Protein AF-0000000084521291 (afdb_homodimer)

Radius of gyration: 25.04 Å; Cα contacts (8 Å, |Δi|>4): 835; chains: 2; bounding box: 61×63×62 Å

pLDDT: mean 92.72, std 9.63, range [41.72, 98.75]

Organism: Aneurinibacillus migulanus (NCBI:txid47500)

Structure (mmCIF, N/CA/C/O backbone):
data_AF-0000000084521291-model_v1
#
loop_
_entity.id
_entity.type
_entity.pdbx_description
1 polymer 'Glycine betaine/proline transport system permease protein'
#
loop_
_atom_site.group_PDB
_atom_site.id
_atom_site.type_symbol
_atom_site.label_atom_id
_atom_site.label_alt_id
_atom_site.label_comp_id
_atom_site.label_asym_id
_atom_site.label_entity_id
_atom_site.label_seq_id
_atom_site.pdbx_PDB_ins_code
_atom_site.Cartn_x
_atom_site.Cartn_y
_atom_site.Cartn_z
_atom_site.occupancy
_atom_site.B_iso_or_equiv
_atom_site.auth_seq_id
_atom_site.auth_comp_id
_atom_site.auth_asym_id
_atom_site.auth_atom_id
_atom_site.pdbx_PDB_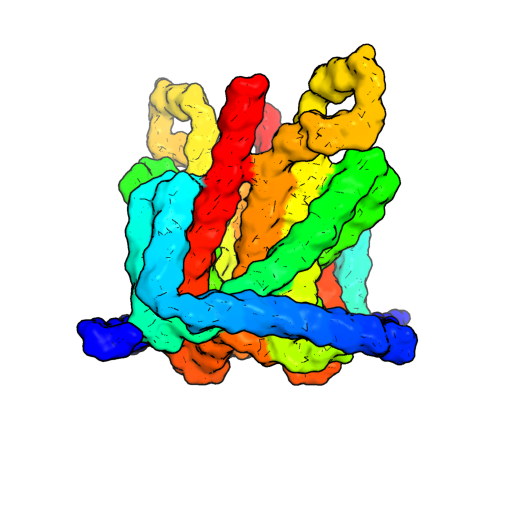model_num
ATOM 1 N N . MET A 1 1 ? -20.25 1.708 -27.031 1 46 1 MET A N 1
ATOM 2 C CA . MET A 1 1 ? -19.547 2.732 -27.812 1 46 1 MET A CA 1
ATOM 3 C C . MET A 1 1 ? -18.625 2.098 -28.844 1 46 1 MET A C 1
ATOM 5 O O . MET A 1 1 ? -17.812 2.791 -29.469 1 46 1 MET A O 1
ATOM 9 N N . ASN A 1 2 ? -18.641 0.777 -28.734 1 53.75 2 ASN A N 1
ATOM 10 C CA . ASN A 1 2 ? -17.766 0.014 -29.609 1 53.75 2 ASN A CA 1
ATOM 11 C C . ASN A 1 2 ? -17.828 0.518 -31.047 1 53.75 2 ASN A C 1
ATOM 13 O O . ASN A 1 2 ? -16.844 0.405 -31.797 1 53.75 2 ASN A O 1
ATOM 17 N N . ASP A 1 3 ? -19.016 1.042 -31.375 1 57.72 3 ASP A N 1
ATOM 18 C CA . ASP A 1 3 ? -19.219 1.235 -32.812 1 57.72 3 ASP A CA 1
ATOM 19 C C . ASP A 1 3 ? -18.531 2.508 -33.281 1 57.72 3 ASP A C 1
ATOM 21 O O . ASP A 1 3 ? -18.219 2.637 -34.469 1 57.72 3 ASP A O 1
ATOM 25 N N . PHE A 1 4 ? -18.344 3.631 -32.469 1 57.72 4 PHE A N 1
ATOM 26 C CA . PHE A 1 4 ? -17.953 4.906 -33.062 1 57.72 4 PHE A CA 1
ATOM 27 C C . PHE A 1 4 ? -16.438 5.027 -33.125 1 57.72 4 PHE A C 1
ATOM 29 O O . PHE A 1 4 ? -15.883 5.633 -34.031 1 57.72 4 PHE A O 1
ATOM 36 N N . LEU A 1 5 ? -15.695 4.492 -32.125 1 73.5 5 LEU A N 1
ATOM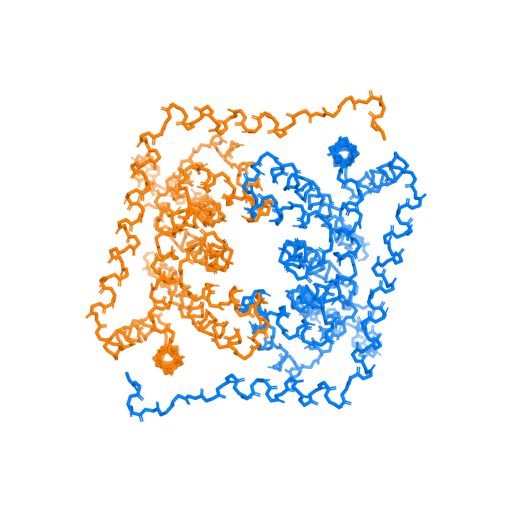 37 C CA . LEU A 1 5 ? -14.242 4.582 -32.125 1 73.5 5 LEU A CA 1
ATOM 38 C C . LEU A 1 5 ? -13.609 3.195 -32 1 73.5 5 LEU A C 1
ATOM 40 O O . LEU A 1 5 ? -13.977 2.414 -31.125 1 73.5 5 LEU A O 1
ATOM 44 N N . PRO A 1 6 ? -12.969 2.826 -33.156 1 84.19 6 PRO A N 1
ATOM 45 C CA . PRO A 1 6 ? -12.273 1.539 -33.031 1 84.19 6 PRO A CA 1
ATOM 46 C C . PRO A 1 6 ? -11.461 1.419 -31.75 1 84.19 6 PRO A C 1
ATOM 48 O O . PRO A 1 6 ? -10.992 2.428 -31.219 1 84.19 6 PRO A O 1
ATOM 51 N N . LYS A 1 7 ? -11.469 0.267 -31.234 1 88.5 7 LYS A N 1
ATOM 52 C CA . LYS A 1 7 ? -10.695 0.031 -30.016 1 88.5 7 LYS A CA 1
ATOM 53 C C . LYS A 1 7 ? -9.234 0.444 -30.203 1 88.5 7 LYS A C 1
ATOM 55 O O . LYS A 1 7 ? -8.602 0.069 -31.188 1 88.5 7 LYS A O 1
ATOM 60 N N . LEU A 1 8 ? -8.766 1.306 -29.328 1 88.81 8 LEU A N 1
ATOM 61 C CA . LEU A 1 8 ? -7.359 1.696 -29.359 1 88.81 8 LEU A CA 1
ATOM 62 C C . LEU A 1 8 ? -6.457 0.498 -29.094 1 88.81 8 LEU A C 1
ATOM 64 O O . LEU A 1 8 ? -6.668 -0.24 -28.125 1 88.81 8 LEU A O 1
ATOM 68 N N . PRO A 1 9 ? -5.57 0.247 -29.969 1 91.44 9 PRO A N 1
ATOM 69 C CA . PRO A 1 9 ? -4.707 -0.923 -29.812 1 91.44 9 PRO A CA 1
ATOM 70 C C . PRO A 1 9 ? -3.58 -0.686 -28.797 1 91.44 9 PRO A C 1
ATOM 72 O O . PRO A 1 9 ? -2.41 -0.914 -29.109 1 91.44 9 PRO A O 1
ATOM 75 N N . LEU A 1 10 ? -3.928 -0.332 -27.625 1 91.81 10 LEU A N 1
ATOM 76 C CA . LEU A 1 10 ? -2.969 -0.021 -26.562 1 91.81 10 LEU A CA 1
ATOM 77 C C . LEU A 1 10 ? -2.168 -1.26 -26.172 1 91.81 10 LEU A C 1
ATOM 79 O O . LEU A 1 10 ? -0.956 -1.179 -25.969 1 91.81 10 LEU A O 1
ATOM 83 N N . ALA A 1 11 ? -2.844 -2.318 -26.062 1 91.88 11 ALA A N 1
ATOM 84 C CA . ALA A 1 11 ? -2.172 -3.564 -25.703 1 91.88 11 ALA A CA 1
ATOM 85 C C . ALA A 1 11 ? -1.095 -3.918 -26.719 1 91.88 11 ALA A C 1
ATOM 87 O O . ALA A 1 11 ? 0.012 -4.316 -26.359 1 91.88 11 ALA A O 1
ATOM 88 N N . ASP A 1 12 ? -1.451 -3.697 -27.984 1 92.5 12 ASP A N 1
ATOM 89 C CA . ASP A 1 12 ? -0.506 -4.012 -29.047 1 92.5 12 ASP A CA 1
ATOM 90 C C . ASP A 1 12 ? 0.707 -3.088 -29 1 92.5 12 ASP A C 1
ATOM 92 O O . ASP A 1 12 ? 1.834 -3.52 -29.25 1 92.5 12 ASP A O 1
ATOM 96 N N . TRP A 1 13 ? 0.447 -1.884 -28.719 1 92.56 13 TRP A N 1
ATOM 97 C CA . TRP A 1 13 ? 1.543 -0.927 -28.609 1 92.56 13 TRP A CA 1
ATOM 98 C C . TRP A 1 13 ? 2.494 -1.318 -27.484 1 92.56 13 TRP A C 1
ATOM 100 O O . TRP A 1 13 ? 3.715 -1.305 -27.656 1 92.56 13 TRP A O 1
ATOM 110 N N . VAL A 1 14 ? 1.958 -1.719 -26.359 1 92 14 VAL A N 1
ATOM 111 C CA . VAL A 1 14 ? 2.762 -2.084 -25.203 1 92 14 VAL A CA 1
ATOM 112 C C . VAL A 1 14 ? 3.549 -3.359 -25.5 1 92 14 VAL A C 1
ATOM 114 O O . VAL A 1 14 ? 4.75 -3.43 -25.234 1 92 14 VAL A O 1
ATOM 117 N N . ASP A 1 15 ? 2.873 -4.293 -26.047 1 92.62 15 ASP A N 1
ATOM 118 C CA . ASP A 1 15 ? 3.551 -5.539 -26.391 1 92.62 15 ASP A CA 1
ATOM 119 C C . ASP A 1 15 ? 4.676 -5.281 -27.391 1 92.62 15 ASP A C 1
ATOM 121 O O . ASP A 1 15 ? 5.73 -5.914 -27.328 1 92.62 15 ASP A O 1
ATOM 125 N N . GLY A 1 16 ? 4.375 -4.359 -28.328 1 91.69 16 GLY A N 1
ATOM 126 C CA . GLY A 1 16 ? 5.398 -3.99 -29.281 1 91.69 16 GLY A CA 1
ATOM 127 C C . GLY A 1 16 ? 6.629 -3.379 -28.656 1 91.69 16 GLY A C 1
ATOM 128 O O . GLY A 1 16 ? 7.758 -3.717 -29.016 1 91.69 16 GLY A O 1
ATOM 129 N N . ILE A 1 17 ? 6.402 -2.553 -27.688 1 92.25 17 ILE A N 1
ATOM 130 C CA . ILE A 1 17 ? 7.504 -1.898 -26.984 1 92.25 17 ILE A CA 1
ATOM 131 C C . ILE A 1 17 ? 8.305 -2.936 -26.188 1 92.25 17 ILE A C 1
ATOM 133 O O . ILE A 1 17 ? 9.539 -2.949 -26.25 1 92.25 17 ILE A O 1
ATOM 137 N N . VAL A 1 18 ? 7.672 -3.812 -25.516 1 90.12 18 VAL A N 1
ATOM 138 C CA . VAL A 1 18 ? 8.328 -4.824 -24.703 1 90.12 18 VAL A CA 1
ATOM 139 C C . VAL A 1 18 ? 9.148 -5.758 -25.578 1 90.12 18 VAL A C 1
ATOM 141 O O . VAL A 1 18 ? 10.289 -6.09 -25.25 1 90.12 18 VAL A O 1
ATOM 144 N N . ASN A 1 19 ? 8.539 -6.113 -26.703 1 90.94 19 ASN A N 1
ATOM 145 C CA . ASN A 1 19 ? 9.25 -6.973 -27.641 1 90.94 19 ASN A CA 1
ATOM 146 C C . ASN A 1 19 ? 10.477 -6.273 -28.219 1 90.94 19 ASN A C 1
ATOM 148 O O . ASN A 1 19 ? 11.539 -6.883 -28.375 1 90.94 19 ASN A O 1
ATOM 152 N N . TRP A 1 20 ? 10.289 -5.082 -28.562 1 93.44 20 TRP A N 1
ATOM 153 C CA . TRP A 1 20 ? 11.398 -4.309 -29.109 1 93.44 20 TRP A CA 1
ATOM 154 C C . TRP A 1 20 ? 12.547 -4.219 -28.094 1 93.44 20 TRP A C 1
ATOM 156 O O . TRP A 1 20 ? 13.711 -4.387 -28.469 1 93.44 20 TRP A O 1
ATOM 166 N N . LEU A 1 21 ? 12.227 -3.977 -26.875 1 92.75 21 LEU A N 1
ATOM 167 C CA . LEU A 1 21 ? 13.234 -3.877 -25.812 1 92.75 21 LEU A CA 1
ATOM 168 C C . LEU A 1 21 ? 13.945 -5.211 -25.625 1 92.75 21 LEU A C 1
ATOM 170 O O . LEU A 1 21 ? 15.172 -5.25 -25.469 1 92.75 21 LEU A O 1
ATOM 174 N N . THR A 1 22 ? 13.219 -6.266 -25.641 1 89.56 22 THR A N 1
ATOM 175 C CA . THR A 1 22 ? 13.789 -7.59 -25.438 1 89.56 22 THR A CA 1
ATOM 176 C C . THR A 1 22 ? 14.703 -7.973 -26.609 1 89.56 22 THR A C 1
ATOM 178 O O . THR A 1 22 ? 15.75 -8.594 -26.406 1 89.56 22 THR A O 1
ATOM 181 N N . ASP A 1 23 ? 14.312 -7.559 -27.781 1 91.25 23 ASP A N 1
ATOM 182 C CA . ASP A 1 23 ? 15.078 -7.887 -28.969 1 91.25 23 ASP A CA 1
ATOM 183 C C . ASP A 1 23 ? 16.391 -7.113 -29 1 91.25 23 ASP A C 1
ATOM 185 O O . ASP A 1 23 ? 17.422 -7.641 -29.438 1 91.25 23 ASP A O 1
ATOM 189 N N . HIS A 1 24 ? 16.406 -5.906 -28.469 1 93.94 24 HIS A N 1
ATOM 190 C CA . HIS A 1 24 ? 17.578 -5.051 -28.625 1 93.94 24 HIS A CA 1
ATOM 191 C C . HIS A 1 24 ? 18.438 -5.047 -27.375 1 93.94 24 HIS A C 1
ATOM 193 O O . HIS A 1 24 ? 19.641 -4.848 -27.438 1 93.94 24 HIS A O 1
ATOM 199 N N . PHE A 1 25 ? 17.797 -5.324 -26.25 1 93.5 25 PHE A N 1
ATOM 200 C CA . PHE A 1 25 ? 18.547 -5.18 -25 1 93.5 25 PHE A CA 1
ATOM 201 C C . PHE A 1 25 ? 18.516 -6.477 -24.203 1 93.5 25 PHE A C 1
ATOM 203 O O . PHE A 1 25 ? 18.656 -6.461 -22.984 1 93.5 25 PHE A O 1
ATOM 210 N N . GLY A 1 26 ? 18.312 -7.531 -24.812 1 91.88 26 GLY A N 1
ATOM 211 C CA . GLY A 1 26 ? 18.234 -8.82 -24.156 1 91.88 26 GLY A CA 1
ATOM 212 C C . GLY A 1 26 ? 19.438 -9.141 -23.297 1 91.88 26 GLY A C 1
ATOM 213 O O . GLY A 1 26 ? 19.297 -9.578 -22.156 1 91.88 26 GLY A O 1
ATOM 214 N N . GLU A 1 27 ? 20.578 -8.805 -23.812 1 92.56 27 GLU A N 1
ATOM 215 C CA . GLU A 1 27 ? 21.812 -9.086 -23.094 1 92.56 27 GLU A CA 1
ATOM 216 C C . GLU A 1 27 ? 21.922 -8.227 -21.844 1 92.56 27 GLU A C 1
ATOM 218 O O . GLU A 1 27 ? 22.438 -8.68 -20.812 1 92.56 27 GLU A O 1
ATOM 223 N N . VAL A 1 28 ? 21.5 -7.066 -21.969 1 94.06 28 VAL A N 1
ATOM 224 C CA . VAL A 1 28 ? 21.516 -6.16 -20.828 1 94.06 28 VAL A CA 1
ATOM 225 C C . VAL A 1 28 ? 20.578 -6.688 -19.75 1 94.06 28 VAL A C 1
ATOM 227 O O . VAL A 1 28 ? 20.953 -6.719 -18.562 1 94.06 28 VAL A O 1
ATOM 230 N N . PHE A 1 29 ? 19.422 -7.176 -20.141 1 94.38 29 PHE A N 1
ATOM 231 C CA . PHE A 1 29 ? 18.469 -7.707 -19.188 1 94.38 29 PHE A CA 1
ATOM 232 C C . PHE A 1 29 ? 19 -8.969 -18.516 1 94.38 29 PHE A C 1
ATOM 234 O O . PHE A 1 29 ? 18.781 -9.188 -17.312 1 94.38 29 PHE A O 1
ATOM 241 N N . ASP A 1 30 ? 19.703 -9.727 -19.266 1 94.25 30 ASP A N 1
ATOM 242 C CA . ASP A 1 30 ? 20.312 -10.922 -18.703 1 94.25 30 ASP A CA 1
ATOM 243 C C . ASP A 1 30 ? 21.375 -10.555 -17.672 1 94.25 30 ASP A C 1
ATOM 245 O O . ASP A 1 30 ? 21.484 -11.203 -16.625 1 94.25 30 ASP A O 1
ATOM 249 N N . GLY A 1 31 ? 22.094 -9.57 -18.047 1 95.06 31 GLY A N 1
ATOM 250 C CA . GLY A 1 31 ? 23.094 -9.094 -17.094 1 95.06 31 GLY A CA 1
ATOM 251 C C . GLY A 1 31 ? 22.5 -8.57 -15.805 1 95.06 31 GLY A C 1
ATOM 252 O O . GLY A 1 31 ? 22.984 -8.875 -14.719 1 95.06 31 GLY A O 1
ATOM 253 N N . ILE A 1 32 ? 21.484 -7.836 -15.914 1 95.19 32 ILE A N 1
ATOM 254 C CA . ILE A 1 32 ? 20.766 -7.309 -14.75 1 95.19 32 ILE A CA 1
ATOM 255 C C . ILE A 1 32 ? 20.203 -8.461 -13.922 1 95.19 32 ILE A C 1
ATOM 257 O O . ILE A 1 32 ? 20.328 -8.477 -12.695 1 95.19 32 ILE A O 1
ATOM 261 N N . SER A 1 33 ? 19.641 -9.383 -14.633 1 96 33 SER A N 1
ATOM 262 C CA . SER A 1 33 ? 19.047 -10.547 -13.961 1 96 33 SER A CA 1
ATOM 263 C C . SER A 1 33 ? 20.109 -11.297 -13.148 1 96 33 SER A C 1
ATOM 265 O O . SER A 1 33 ? 19.875 -11.617 -11.984 1 96 33 SER A O 1
ATOM 267 N N . ASN A 1 34 ? 21.203 -11.5 -13.758 1 96.38 34 ASN A N 1
ATOM 268 C CA . ASN A 1 34 ? 22.281 -12.227 -13.086 1 96.38 34 ASN A CA 1
ATOM 269 C C . ASN A 1 34 ? 22.828 -11.438 -11.898 1 96.38 34 ASN A C 1
ATOM 271 O O . ASN A 1 34 ? 23.125 -12.008 -10.852 1 96.38 34 ASN A O 1
ATOM 275 N N . GLY A 1 35 ? 22.953 -10.18 -12.109 1 97.19 35 GLY A N 1
ATOM 276 C CA . GLY A 1 35 ? 23.438 -9.336 -11.039 1 97.19 35 GLY A CA 1
ATOM 277 C C . GLY A 1 35 ? 22.5 -9.266 -9.852 1 97.19 35 GLY A C 1
ATOM 278 O O . GLY A 1 35 ? 22.922 -9.43 -8.703 1 97.19 35 GLY A O 1
ATOM 279 N N . VAL A 1 36 ? 21.297 -9.062 -10.109 1 97.62 36 VAL A N 1
ATOM 280 C CA . VAL A 1 36 ? 20.281 -8.961 -9.062 1 97.62 36 VAL A CA 1
ATOM 281 C C . VAL A 1 36 ? 20.172 -10.289 -8.32 1 97.62 36 VAL A C 1
ATOM 283 O O . VAL A 1 36 ? 20.125 -10.32 -7.09 1 97.62 36 VAL A O 1
ATOM 286 N N . ALA A 1 37 ? 20.109 -11.352 -9.086 1 97.12 37 ALA A N 1
ATOM 287 C CA . ALA A 1 37 ? 20.016 -12.68 -8.477 1 97.12 37 ALA A CA 1
ATOM 288 C C . ALA A 1 37 ? 21.219 -12.961 -7.582 1 97.12 37 ALA A C 1
ATOM 290 O O . ALA A 1 37 ? 21.078 -13.508 -6.488 1 97.12 37 ALA A O 1
ATOM 291 N N . ALA A 1 38 ? 22.344 -12.594 -8.086 1 96.5 38 ALA A N 1
ATOM 292 C CA . ALA A 1 38 ? 23.578 -12.812 -7.32 1 96.5 38 ALA A CA 1
ATOM 293 C C . ALA A 1 38 ? 23.562 -12.016 -6.02 1 96.5 38 ALA A C 1
ATOM 295 O O . ALA A 1 38 ? 24.016 -12.5 -4.98 1 96.5 38 ALA A O 1
ATOM 296 N N . PHE A 1 39 ? 23.062 -10.867 -6.133 1 97.06 39 PHE A N 1
ATOM 297 C CA . PHE A 1 39 ? 23.016 -10.016 -4.949 1 97.06 39 PHE A CA 1
ATOM 298 C C . PHE A 1 39 ? 22.031 -10.562 -3.924 1 97.06 39 PHE A C 1
ATOM 300 O O . PHE A 1 39 ? 22.328 -10.602 -2.73 1 97.06 39 PHE A O 1
ATOM 307 N N . VAL A 1 40 ? 20.891 -10.953 -4.344 1 97.44 40 VAL A N 1
ATOM 308 C CA . VAL A 1 40 ? 19.875 -11.508 -3.451 1 97.44 40 VAL A CA 1
ATOM 309 C C . VAL A 1 40 ? 20.422 -12.766 -2.779 1 97.44 40 VAL A C 1
ATOM 311 O O . VAL A 1 40 ? 20.312 -12.93 -1.562 1 97.44 40 VAL A O 1
ATOM 314 N N . GLN A 1 41 ? 21 -13.609 -3.59 1 96.19 41 GLN A N 1
ATOM 315 C CA . GLN A 1 41 ? 21.547 -14.852 -3.066 1 96.19 41 GLN A CA 1
ATOM 316 C C . GLN A 1 41 ? 22.719 -14.586 -2.127 1 96.19 41 GLN A C 1
ATOM 318 O O . GLN A 1 41 ? 22.891 -15.289 -1.128 1 96.19 41 GLN A O 1
ATOM 323 N N . GLY A 1 42 ? 23.484 -13.625 -2.51 1 96.69 42 GLY A N 1
ATOM 324 C CA . GLY A 1 42 ? 24.609 -13.266 -1.658 1 96.69 42 GLY A CA 1
ATOM 325 C C . GLY A 1 42 ? 24.188 -12.82 -0.271 1 96.69 42 GLY A C 1
ATOM 326 O O . GLY A 1 42 ? 24.766 -13.258 0.729 1 96.69 42 GLY A O 1
ATOM 327 N N . ILE A 1 43 ? 23.188 -12.031 -0.188 1 96.38 43 ILE A N 1
ATOM 328 C CA . ILE A 1 43 ? 22.672 -11.555 1.094 1 96.38 43 ILE A CA 1
ATOM 329 C C . ILE A 1 43 ? 22.094 -12.734 1.883 1 96.38 43 ILE A C 1
ATOM 331 O O . ILE A 1 43 ? 22.406 -12.906 3.064 1 96.38 43 ILE A O 1
ATOM 335 N N . GLY A 1 44 ? 21.312 -13.508 1.202 1 95.12 44 GLY A N 1
ATOM 336 C CA . GLY A 1 44 ? 20.719 -14.672 1.846 1 95.12 44 GLY A CA 1
ATOM 337 C C . GLY A 1 44 ? 21.75 -15.641 2.396 1 95.12 44 GLY A C 1
ATOM 338 O O . GLY A 1 44 ? 21.641 -16.078 3.543 1 95.12 44 GLY A O 1
ATOM 339 N N . ASN A 1 45 ? 22.719 -15.883 1.562 1 94.56 45 ASN A N 1
ATOM 340 C CA . ASN A 1 45 ? 23.781 -16.812 1.968 1 94.56 45 ASN A CA 1
ATOM 341 C C . ASN A 1 45 ? 24.609 -16.25 3.111 1 94.56 45 ASN A C 1
ATOM 343 O O . ASN A 1 45 ? 25 -16.969 4.023 1 94.56 45 ASN A O 1
ATOM 347 N N . SER A 1 46 ? 24.906 -15.016 3.055 1 95.94 46 SER A N 1
ATOM 348 C CA . SER A 1 46 ? 25.688 -14.375 4.109 1 95.94 46 SER A CA 1
ATOM 349 C C . SER A 1 46 ? 24.938 -14.398 5.441 1 95.94 46 SER A C 1
ATOM 351 O O . SER A 1 46 ? 25.531 -14.734 6.473 1 95.94 46 SER A O 1
ATOM 353 N N . LEU A 1 47 ? 23.688 -14.141 5.422 1 95.38 47 LEU A N 1
ATOM 354 C CA . LEU A 1 47 ? 22.891 -14.133 6.645 1 95.38 47 LEU A CA 1
ATOM 355 C C . LEU A 1 47 ? 22.641 -15.562 7.129 1 95.38 47 LEU A C 1
ATOM 357 O O . LEU A 1 47 ? 22.594 -15.812 8.336 1 95.38 47 LEU A O 1
ATOM 361 N N . GLY A 1 48 ? 22.5 -16.422 6.172 1 94.12 48 GLY A N 1
ATOM 362 C CA . GLY A 1 48 ? 22.203 -17.812 6.484 1 94.12 48 GLY A CA 1
ATOM 363 C C . GLY A 1 48 ? 23.375 -18.562 7.094 1 94.12 48 GLY A C 1
ATOM 364 O O . GLY A 1 48 ? 23.188 -19.578 7.762 1 94.12 48 GLY A O 1
ATOM 365 N N . PHE A 1 49 ? 24.516 -18 6.879 1 94.44 49 PHE A N 1
ATOM 366 C CA . PHE A 1 49 ? 25.719 -18.625 7.414 1 94.44 49 PHE A CA 1
ATOM 367 C C . PHE A 1 49 ? 25.828 -18.375 8.914 1 94.44 49 PHE A C 1
ATOM 369 O O . PHE A 1 49 ? 26.531 -19.109 9.617 1 94.44 49 PHE A O 1
ATOM 376 N N . ILE A 1 50 ? 25.172 -17.406 9.383 1 95.81 50 ILE A N 1
ATOM 377 C CA . ILE A 1 50 ? 25.203 -17.062 10.805 1 95.81 50 ILE A CA 1
ATOM 378 C C . ILE A 1 50 ? 24.141 -17.844 11.555 1 95.81 50 ILE A C 1
ATOM 380 O O . ILE A 1 50 ? 22.984 -17.891 11.148 1 95.81 50 ILE A O 1
ATOM 384 N N . PRO A 1 51 ? 24.578 -18.469 12.617 1 95.81 51 PRO A N 1
ATOM 385 C CA . PRO A 1 51 ? 23.594 -19.219 13.398 1 95.81 51 PRO A CA 1
ATOM 386 C C . PRO A 1 51 ? 22.422 -18.344 13.852 1 95.81 51 PRO A C 1
ATOM 388 O O . PRO A 1 51 ? 22.609 -17.156 14.133 1 95.81 51 PRO A O 1
ATOM 391 N N . VAL A 1 52 ? 21.312 -18.984 13.977 1 95.94 52 VAL A N 1
ATOM 392 C CA . VAL A 1 52 ? 20.047 -18.312 14.25 1 95.94 52 VAL A CA 1
ATOM 393 C C . VAL A 1 52 ? 20.172 -17.453 15.508 1 95.94 52 VAL A C 1
ATOM 395 O O . VAL A 1 52 ? 19.828 -16.266 15.492 1 95.94 52 VAL A O 1
ATOM 398 N N . ILE A 1 53 ? 20.672 -17.984 16.578 1 95.5 53 ILE A N 1
ATOM 399 C CA . ILE A 1 53 ? 20.75 -17.297 17.875 1 95.5 53 ILE A CA 1
ATOM 400 C C . ILE A 1 53 ? 21.703 -16.109 17.781 1 95.5 53 ILE A C 1
ATOM 402 O O . ILE A 1 53 ? 21.422 -15.031 18.297 1 95.5 53 ILE A O 1
ATOM 406 N N . LEU A 1 54 ? 22.797 -16.344 17.078 1 96.69 54 LEU A N 1
ATOM 407 C CA . LEU A 1 54 ? 23.797 -15.281 16.938 1 96.69 54 LEU A CA 1
ATOM 408 C C . LEU A 1 54 ? 23.25 -14.125 16.109 1 96.69 54 LEU A C 1
ATOM 410 O O . LEU A 1 54 ? 23.453 -12.961 16.469 1 96.69 54 LEU A O 1
ATOM 414 N N . LEU A 1 55 ? 22.625 -14.469 15 1 97.12 55 LEU A N 1
ATOM 415 C CA . LEU A 1 55 ? 22.062 -13.406 14.164 1 97.12 55 LEU A CA 1
ATOM 416 C C . LEU A 1 55 ? 20.984 -12.641 14.93 1 97.12 55 LEU A C 1
ATOM 418 O O . LEU A 1 55 ? 20.906 -11.414 14.82 1 97.12 55 LEU A O 1
ATOM 422 N N . SER A 1 56 ? 20.141 -13.359 15.672 1 97.62 56 SER A N 1
ATOM 423 C CA . SER A 1 56 ? 19.094 -12.719 16.469 1 97.62 56 SER A CA 1
ATOM 424 C C . SER A 1 56 ? 19.703 -11.789 17.531 1 97.62 56 SER A C 1
ATOM 426 O O . SER A 1 56 ? 19.188 -10.703 17.766 1 97.62 56 SER A O 1
ATOM 428 N N . LEU A 1 57 ? 20.781 -12.219 18.078 1 96.94 57 LEU A N 1
ATOM 429 C CA . LEU A 1 57 ? 21.469 -11.414 19.078 1 96.94 57 LEU A CA 1
ATOM 430 C C . LEU A 1 57 ? 22.094 -10.18 18.438 1 96.94 57 LEU A C 1
ATOM 432 O O . LEU A 1 57 ? 22.031 -9.086 19.016 1 96.94 57 LEU A O 1
ATOM 436 N N . ILE A 1 58 ? 22.719 -10.359 17.328 1 97.38 58 ILE A N 1
ATOM 437 C CA . ILE A 1 58 ? 23.375 -9.25 16.641 1 97.38 58 ILE A CA 1
ATOM 438 C C . ILE A 1 58 ? 22.344 -8.195 16.266 1 97.38 58 ILE A C 1
ATOM 440 O O . ILE A 1 58 ? 22.531 -7.008 16.531 1 97.38 58 ILE A O 1
ATOM 444 N N . ILE A 1 59 ? 21.188 -8.617 15.68 1 97.38 59 ILE A N 1
ATOM 445 C CA . ILE A 1 59 ? 20.156 -7.672 15.281 1 97.38 59 ILE A CA 1
ATOM 446 C C . ILE A 1 59 ? 19.516 -7.062 16.516 1 97.38 59 ILE A C 1
ATOM 448 O O . ILE A 1 59 ? 19.156 -5.883 16.531 1 97.38 59 ILE A O 1
ATOM 452 N N . GLY A 1 60 ? 19.344 -7.898 17.531 1 97.44 60 GLY A N 1
ATOM 453 C CA . GLY A 1 60 ? 18.859 -7.375 18.797 1 97.44 60 GLY A CA 1
ATOM 454 C C . GLY A 1 60 ? 19.75 -6.301 19.375 1 97.44 60 GLY A C 1
ATOM 455 O O . GLY A 1 60 ? 19.266 -5.277 19.859 1 97.44 60 GLY A O 1
ATOM 456 N N . LEU A 1 61 ? 21.031 -6.512 19.344 1 97.06 61 LEU A N 1
ATOM 457 C CA . LEU A 1 61 ? 22 -5.543 19.844 1 97.06 61 LEU A CA 1
ATOM 458 C C . LEU A 1 61 ? 21.984 -4.273 19.016 1 97.06 61 LEU A C 1
ATOM 460 O O . LEU A 1 61 ? 22.141 -3.17 19.547 1 97.06 61 LEU A O 1
ATOM 464 N N . LEU A 1 62 ? 21.859 -4.52 17.75 1 96.31 62 LEU A N 1
ATOM 465 C CA . LEU A 1 62 ? 21.734 -3.363 16.875 1 96.31 62 LEU A CA 1
ATOM 466 C C . LEU A 1 62 ? 20.516 -2.535 17.234 1 96.31 62 LEU A C 1
ATOM 468 O O . LEU A 1 62 ? 20.578 -1.304 17.266 1 96.31 62 LEU A O 1
ATOM 472 N N . ALA A 1 63 ? 19.406 -3.238 17.422 1 96.81 63 ALA A N 1
ATOM 473 C CA . ALA A 1 63 ? 18.172 -2.561 17.812 1 96.81 63 ALA A CA 1
ATOM 474 C C . ALA A 1 63 ? 18.344 -1.854 19.156 1 96.81 63 ALA A C 1
ATOM 476 O O . ALA A 1 63 ? 17.781 -0.781 19.391 1 96.81 63 ALA A O 1
ATOM 477 N N . TRP A 1 64 ? 19.156 -2.467 20.016 1 96.31 64 TRP A N 1
ATOM 478 C CA . TRP A 1 64 ? 19.438 -1.867 21.312 1 96.31 64 TRP A CA 1
ATOM 479 C C . TRP A 1 64 ? 20.219 -0.57 21.156 1 96.31 64 TRP A C 1
ATOM 481 O O . TRP A 1 64 ? 19.891 0.44 21.781 1 96.31 64 TRP A O 1
ATOM 491 N N . LYS A 1 65 ? 21.172 -0.575 20.344 1 95.25 65 LYS A N 1
ATOM 492 C CA . LYS A 1 65 ? 22.062 0.57 20.141 1 95.25 65 LYS A CA 1
ATOM 493 C C . LYS A 1 65 ? 21.328 1.717 19.453 1 95.25 65 LYS A C 1
ATOM 495 O O . LYS A 1 65 ? 21.531 2.885 19.766 1 95.25 65 LYS A O 1
ATOM 500 N N . LEU A 1 66 ? 20.438 1.438 18.562 1 94 66 LEU A N 1
ATOM 501 C CA . LEU A 1 66 ? 19.828 2.459 17.734 1 94 66 LEU A CA 1
ATOM 502 C C . LEU A 1 66 ? 18.484 2.904 18.312 1 94 66 LEU A C 1
ATOM 504 O O . LEU A 1 66 ? 18.016 4.012 18.047 1 94 66 LEU A O 1
ATOM 508 N N . CYS A 1 67 ? 17.859 2.033 18.953 1 94.75 67 CYS A N 1
ATOM 509 C CA . CYS A 1 67 ? 16.531 2.336 19.484 1 94.75 67 CYS A CA 1
ATOM 510 C C . CYS A 1 67 ? 16.531 2.295 21.016 1 94.75 67 CYS A C 1
ATOM 512 O O . CYS A 1 67 ? 17.031 3.207 21.656 1 94.75 67 CYS A O 1
ATOM 514 N N . ASN A 1 68 ? 16.016 1.287 21.672 1 94.69 68 ASN A N 1
ATOM 515 C CA . ASN A 1 68 ? 15.977 1.099 23.125 1 94.69 68 ASN A CA 1
ATOM 516 C C . ASN A 1 68 ? 15.867 -0.377 23.5 1 94.69 68 ASN A C 1
ATOM 518 O O . ASN A 1 68 ? 15.836 -1.241 22.609 1 94.69 68 ASN A O 1
ATOM 522 N N . TRP A 1 69 ? 15.867 -0.688 24.734 1 95.81 69 TRP A N 1
ATOM 523 C CA . TRP A 1 69 ? 15.922 -2.066 25.203 1 95.81 69 TRP A CA 1
ATOM 524 C C . TRP A 1 69 ? 14.617 -2.797 24.922 1 95.81 69 TRP A C 1
ATOM 526 O O . TRP A 1 69 ? 14.609 -4.016 24.734 1 95.81 69 TRP A O 1
ATOM 536 N N . ARG A 1 70 ? 13.594 -2.072 24.859 1 95.88 70 ARG A N 1
ATOM 537 C CA . ARG A 1 70 ? 12.305 -2.703 24.594 1 95.88 70 ARG A CA 1
ATOM 538 C C . ARG A 1 70 ? 12.258 -3.252 23.172 1 95.88 70 ARG A C 1
ATOM 540 O O . ARG A 1 70 ? 11.789 -4.371 22.953 1 95.88 70 ARG A O 1
ATOM 547 N N . ILE A 1 71 ? 12.781 -2.432 22.25 1 96.12 71 ILE A N 1
ATOM 548 C CA . ILE A 1 71 ? 12.789 -2.85 20.844 1 96.12 71 ILE A CA 1
ATOM 549 C C . ILE A 1 71 ? 13.797 -3.984 20.656 1 96.12 71 ILE A C 1
ATOM 551 O O . ILE A 1 71 ? 13.57 -4.895 19.859 1 96.12 71 ILE A O 1
ATOM 555 N N . ALA A 1 72 ? 14.852 -3.914 21.391 1 97.88 72 ALA A N 1
ATOM 556 C CA . ALA A 1 72 ? 15.844 -4.984 21.359 1 97.88 72 ALA A CA 1
ATOM 557 C C . ALA A 1 72 ? 15.234 -6.316 21.781 1 97.88 72 ALA A C 1
ATOM 559 O O . ALA A 1 72 ? 15.461 -7.348 21.141 1 97.88 72 ALA A O 1
ATOM 560 N N . LEU A 1 73 ? 14.547 -6.27 22.875 1 97.56 73 LEU A N 1
ATOM 561 C CA . LEU A 1 73 ? 13.891 -7.473 23.375 1 97.56 73 LEU A CA 1
ATOM 562 C C . LEU A 1 73 ? 12.859 -7.984 22.375 1 97.56 73 LEU A C 1
ATOM 564 O O . LEU A 1 73 ? 12.766 -9.188 22.125 1 97.56 73 LEU A O 1
ATOM 568 N N . PHE A 1 74 ? 12.07 -7.117 21.812 1 97.06 74 PHE A N 1
ATOM 569 C CA . PHE A 1 74 ? 11.086 -7.48 20.797 1 97.06 74 PHE A CA 1
ATOM 570 C C . PHE A 1 74 ? 11.766 -8.148 19.609 1 97.06 74 PHE A C 1
ATOM 572 O O . PHE A 1 74 ? 11.273 -9.156 19.094 1 97.06 74 PHE A O 1
ATOM 579 N N . THR A 1 75 ? 12.852 -7.57 19.219 1 97.88 75 THR A N 1
ATOM 580 C CA . THR A 1 75 ? 13.586 -8.078 18.062 1 97.88 75 THR A CA 1
ATOM 581 C C . THR A 1 75 ? 14.102 -9.492 18.328 1 97.88 75 THR A C 1
ATOM 583 O O . THR A 1 75 ? 13.906 -10.391 17.516 1 97.88 75 THR A O 1
ATOM 586 N N . PHE A 1 76 ? 14.688 -9.664 19.438 1 97.44 76 PHE A N 1
ATOM 587 C CA . PHE A 1 76 ? 15.242 -10.969 19.781 1 97.44 76 PHE A CA 1
ATOM 588 C C . PHE A 1 76 ? 14.141 -12.008 19.906 1 97.44 76 PHE A C 1
ATOM 590 O O . PHE A 1 76 ? 14.211 -13.078 19.297 1 97.44 76 PHE A O 1
ATOM 597 N N . VAL A 1 77 ? 13.133 -11.703 20.672 1 96.94 77 VAL A N 1
ATOM 598 C CA . VAL A 1 77 ? 12.031 -12.633 20.906 1 96.94 77 VAL A CA 1
ATOM 599 C C . VAL A 1 77 ? 11.289 -12.891 19.594 1 96.94 77 VAL A C 1
ATOM 601 O O . VAL A 1 77 ? 10.891 -14.023 19.312 1 96.94 77 VAL A O 1
ATOM 604 N N . GLY A 1 78 ? 11.078 -11.82 18.797 1 97.62 78 GLY A N 1
ATOM 605 C CA . GLY A 1 78 ? 10.406 -11.953 17.516 1 97.62 78 GLY A CA 1
ATOM 606 C C . GLY A 1 78 ? 11.133 -12.859 16.547 1 97.62 78 GLY A C 1
ATOM 607 O O . GLY A 1 78 ? 10.523 -13.703 15.891 1 97.62 78 GLY A O 1
ATOM 608 N N . LEU A 1 79 ? 12.43 -12.719 16.484 1 97.94 79 LEU A N 1
ATOM 609 C CA . LEU A 1 79 ? 13.227 -13.539 15.578 1 97.94 79 LEU A CA 1
ATOM 610 C C . LEU A 1 79 ? 13.242 -14.992 16.031 1 97.94 79 LEU A C 1
ATOM 612 O O . LEU A 1 79 ? 13.188 -15.906 15.211 1 97.94 79 LEU A O 1
ATOM 616 N N . ILE A 1 80 ? 13.305 -15.219 17.312 1 96.81 80 ILE A N 1
ATOM 617 C CA . ILE A 1 80 ? 13.266 -16.578 17.844 1 96.81 80 ILE A CA 1
ATOM 618 C C . ILE A 1 80 ? 11.906 -17.203 17.562 1 96.81 80 ILE A C 1
ATOM 620 O O . ILE A 1 80 ? 11.812 -18.406 17.266 1 96.81 80 ILE A O 1
ATOM 624 N N . LEU A 1 81 ? 10.898 -16.438 17.672 1 96.75 81 LEU A N 1
ATOM 625 C CA . LEU A 1 81 ? 9.562 -16.922 17.359 1 96.75 81 LEU A CA 1
ATOM 626 C C . LEU A 1 81 ? 9.461 -17.344 15.898 1 96.75 81 LEU A C 1
ATOM 628 O O . LEU A 1 81 ? 8.859 -18.375 15.586 1 96.75 81 LEU A O 1
ATOM 632 N N . ILE A 1 82 ? 9.984 -16.547 15.008 1 97.88 82 ILE A N 1
ATOM 633 C CA . ILE A 1 82 ? 9.961 -16.859 13.586 1 97.88 82 ILE A CA 1
ATOM 634 C C . ILE A 1 82 ? 10.664 -18.203 13.336 1 97.88 82 ILE A C 1
ATOM 636 O O . ILE A 1 82 ? 10.18 -19.016 12.555 1 97.88 82 ILE A O 1
ATOM 640 N N . ASP A 1 83 ? 11.758 -18.375 13.992 1 96.88 83 ASP A N 1
ATOM 641 C CA . ASP A 1 83 ? 12.477 -19.641 13.883 1 96.88 83 ASP A CA 1
ATOM 642 C C . ASP A 1 83 ? 11.648 -20.797 14.438 1 96.88 83 ASP A C 1
ATOM 644 O O . ASP A 1 83 ? 11.586 -21.875 13.836 1 96.88 83 ASP A O 1
ATOM 648 N N . ASN A 1 84 ? 11.07 -20.516 15.625 1 96.06 84 ASN A N 1
ATOM 649 C CA . ASN A 1 84 ? 10.25 -21.531 16.266 1 96.06 84 ASN A CA 1
ATOM 650 C C . ASN A 1 84 ? 9.086 -21.953 15.367 1 96.06 84 ASN A C 1
ATOM 652 O O . ASN A 1 84 ? 8.695 -23.125 15.359 1 96.06 84 ASN A O 1
ATOM 656 N N . LEU A 1 85 ? 8.617 -21.062 14.57 1 96.06 85 LEU A N 1
ATOM 657 C CA . LEU A 1 85 ? 7.48 -21.328 13.703 1 96.06 85 LEU A CA 1
ATOM 658 C C . LEU A 1 85 ? 7.926 -21.984 12.406 1 96.06 85 LEU A C 1
ATOM 660 O O . LEU A 1 85 ? 7.094 -22.391 11.594 1 96.06 85 LEU A O 1
ATOM 664 N N . GLY A 1 86 ? 9.242 -22.031 12.164 1 95.69 86 GLY A N 1
ATOM 665 C CA . GLY A 1 86 ? 9.773 -22.734 11.008 1 95.69 86 GLY A CA 1
ATOM 666 C C . GLY A 1 86 ? 9.93 -21.859 9.781 1 95.69 86 GLY A C 1
ATOM 667 O O . GLY A 1 86 ? 9.992 -22.359 8.656 1 95.69 86 GLY A O 1
ATOM 668 N N . TYR A 1 87 ? 9.961 -20.531 10.016 1 97.75 87 TYR A N 1
ATOM 669 C CA . TYR A 1 87 ? 9.961 -19.609 8.875 1 97.75 87 TYR A CA 1
ATOM 670 C C . TYR A 1 87 ? 11.289 -18.875 8.758 1 97.75 87 TYR A C 1
ATOM 672 O O . TYR A 1 87 ? 11.359 -17.797 8.156 1 97.75 87 TYR A O 1
ATOM 680 N N . TRP A 1 88 ? 12.328 -19.391 9.305 1 97.81 88 TRP A N 1
ATOM 681 C CA . TRP A 1 88 ? 13.609 -18.688 9.344 1 97.81 88 TRP A CA 1
ATOM 682 C C . TRP A 1 88 ? 14.156 -18.484 7.938 1 97.81 88 TRP A C 1
ATOM 684 O O . TRP A 1 88 ? 14.531 -17.375 7.566 1 97.81 88 TRP A O 1
ATOM 694 N N . GLN A 1 89 ? 14.203 -19.609 7.211 1 97.31 89 GLN A N 1
ATOM 695 C CA . GLN A 1 89 ? 14.758 -19.531 5.863 1 97.31 89 GLN A CA 1
ATOM 696 C C . GLN A 1 89 ? 13.938 -18.594 4.984 1 97.31 89 GLN A C 1
ATOM 698 O O . GLN A 1 89 ? 14.492 -17.797 4.23 1 97.31 89 GLN A O 1
ATOM 703 N N . GLN A 1 90 ? 12.625 -18.719 5.055 1 98.06 90 GLN A N 1
ATOM 704 C CA . GLN A 1 90 ? 11.734 -17.844 4.301 1 98.06 90 GLN A CA 1
ATOM 705 C C . GLN A 1 90 ? 11.922 -16.391 4.703 1 98.06 90 GLN A C 1
ATOM 707 O O . GLN A 1 90 ? 11.812 -15.492 3.867 1 98.06 90 GLN A O 1
ATOM 712 N N . MET A 1 91 ? 12.18 -16.203 5.965 1 98.31 91 MET A N 1
ATOM 713 C CA . MET A 1 91 ? 12.438 -14.852 6.453 1 98.31 91 MET A CA 1
ATOM 714 C C . MET A 1 91 ? 13.711 -14.289 5.844 1 98.31 91 MET A C 1
ATOM 716 O O . MET A 1 91 ? 13.734 -13.141 5.395 1 98.31 91 MET A O 1
ATOM 720 N N . LEU A 1 92 ? 14.742 -15.086 5.758 1 98.19 92 LEU A N 1
ATOM 721 C CA . LEU A 1 92 ? 16 -14.633 5.191 1 98.19 92 LEU A CA 1
ATOM 722 C C . LEU A 1 92 ? 15.852 -14.305 3.709 1 98.19 92 LEU A C 1
ATOM 724 O O . LEU A 1 92 ? 16.438 -13.336 3.217 1 98.19 92 LEU A O 1
ATOM 728 N N . GLU A 1 93 ? 15.094 -15.125 3.053 1 98.12 93 GLU A N 1
ATOM 729 C CA . GLU A 1 93 ? 14.82 -14.875 1.642 1 98.12 93 GLU A CA 1
ATOM 730 C C . GLU A 1 93 ? 14.078 -13.562 1.448 1 98.12 93 GLU A C 1
ATOM 732 O O . GLU A 1 93 ? 14.383 -12.797 0.532 1 98.12 93 GLU A O 1
ATOM 737 N N . THR A 1 94 ? 13.094 -13.336 2.307 1 98.19 94 THR A N 1
ATOM 738 C CA . THR A 1 94 ? 12.328 -12.094 2.264 1 98.19 94 THR A CA 1
ATOM 739 C C . THR A 1 94 ? 13.227 -10.891 2.516 1 98.19 94 THR A C 1
ATOM 741 O O . THR A 1 94 ? 13.172 -9.898 1.78 1 98.19 94 THR A O 1
ATOM 744 N N . ILE A 1 95 ? 14.039 -10.953 3.51 1 98.06 95 ILE A N 1
ATOM 745 C CA . ILE A 1 95 ? 14.938 -9.859 3.865 1 98.06 95 ILE A CA 1
ATOM 746 C C . ILE A 1 95 ? 15.906 -9.594 2.711 1 98.06 95 ILE A C 1
ATOM 748 O O . ILE A 1 95 ? 16.219 -8.438 2.412 1 98.06 95 ILE A O 1
ATOM 752 N N . SER A 1 96 ? 16.375 -10.664 2.082 1 98.31 96 SER A N 1
ATOM 753 C CA . SER A 1 96 ? 17.281 -10.516 0.952 1 98.31 96 SER A CA 1
ATOM 754 C C . SER A 1 96 ? 16.625 -9.758 -0.195 1 98.31 96 SER A C 1
ATOM 756 O O . SER A 1 96 ? 17.25 -8.883 -0.804 1 98.31 96 SER A O 1
ATOM 758 N N . LEU A 1 97 ? 15.438 -10.141 -0.458 1 98.06 97 LEU A N 1
ATOM 759 C CA . LEU A 1 97 ? 14.68 -9.484 -1.518 1 98.06 97 LEU A CA 1
ATOM 760 C C . LEU A 1 97 ? 14.445 -8.016 -1.188 1 98.06 97 LEU A C 1
ATOM 762 O O . LEU A 1 97 ? 14.648 -7.145 -2.033 1 98.06 97 LEU A O 1
ATOM 766 N N . VAL A 1 98 ? 14.016 -7.719 0.03 1 98.19 98 VAL A N 1
ATOM 767 C CA . VAL A 1 98 ? 13.672 -6.367 0.465 1 98.19 98 VAL A CA 1
ATOM 768 C C . VAL A 1 98 ? 14.922 -5.492 0.48 1 98.19 98 VAL A C 1
ATOM 770 O O . VAL A 1 98 ? 14.914 -4.379 -0.051 1 98.19 98 VAL A O 1
ATOM 773 N N . LEU A 1 99 ? 16.016 -5.992 1.008 1 97.56 99 LEU A N 1
ATOM 774 C CA . LEU A 1 99 ? 17.234 -5.211 1.107 1 97.56 99 LEU A CA 1
ATOM 775 C C . LEU A 1 99 ? 17.812 -4.922 -0.276 1 97.56 99 LEU A C 1
ATOM 777 O O . LEU A 1 99 ? 18.328 -3.828 -0.526 1 97.56 99 LEU A O 1
ATOM 781 N N . THR A 1 100 ? 17.734 -5.898 -1.106 1 98.44 100 THR A N 1
ATOM 782 C CA . THR A 1 100 ? 18.219 -5.688 -2.467 1 98.44 100 THR A CA 1
ATOM 783 C C . THR A 1 100 ? 17.391 -4.617 -3.172 1 98.44 100 THR A C 1
ATOM 785 O O . THR A 1 100 ? 17.938 -3.715 -3.805 1 98.44 100 THR A O 1
ATOM 788 N N . SER A 1 101 ? 16.062 -4.723 -3.068 1 98.56 101 SER A N 1
ATOM 789 C CA . SER A 1 101 ? 15.172 -3.754 -3.697 1 98.56 101 SER A CA 1
ATOM 790 C C . SER A 1 101 ? 15.422 -2.348 -3.158 1 98.56 101 SER A C 1
ATOM 792 O O . SER A 1 101 ? 15.453 -1.381 -3.924 1 98.56 101 SER A O 1
ATOM 794 N N . VAL A 1 102 ? 15.617 -2.268 -1.886 1 98.38 102 VAL A N 1
ATOM 795 C CA . VAL A 1 102 ? 15.812 -0.969 -1.248 1 98.38 102 VAL A CA 1
ATOM 796 C C . VAL A 1 102 ? 17.172 -0.4 -1.632 1 98.38 102 VAL A C 1
ATOM 798 O O . VAL A 1 102 ? 17.297 0.798 -1.895 1 98.38 102 VAL A O 1
ATOM 801 N N . LEU A 1 103 ? 18.156 -1.229 -1.624 1 98 103 LEU A N 1
ATOM 802 C CA . LEU A 1 103 ? 19.484 -0.78 -2.02 1 98 103 LEU A CA 1
ATOM 803 C C . LEU A 1 103 ? 19.469 -0.205 -3.432 1 98 103 LEU A C 1
ATOM 805 O O . LEU A 1 103 ? 20.047 0.861 -3.678 1 98 103 LEU A O 1
ATOM 809 N N . LEU A 1 104 ? 18.828 -0.888 -4.289 1 98.38 104 LEU A N 1
ATOM 810 C CA . LEU A 1 104 ? 18.734 -0.406 -5.664 1 98.38 104 LEU A CA 1
ATOM 811 C C . LEU A 1 104 ? 17.906 0.877 -5.734 1 98.38 104 LEU A C 1
ATOM 813 O O . LEU A 1 104 ? 18.25 1.795 -6.484 1 98.38 104 LEU A O 1
ATOM 817 N N . SER A 1 105 ? 16.812 0.931 -5 1 98.5 105 SER A N 1
ATOM 818 C CA . SER A 1 105 ? 15.992 2.135 -4.938 1 98.5 105 SER A CA 1
ATOM 819 C C . SER A 1 105 ? 16.797 3.328 -4.434 1 98.5 105 SER A C 1
ATOM 821 O O . SER A 1 105 ? 16.625 4.449 -4.922 1 98.5 105 SER A O 1
ATOM 823 N N . VAL A 1 106 ? 17.688 3.055 -3.512 1 98.31 106 VAL A N 1
ATOM 824 C CA . VAL A 1 106 ? 18.516 4.105 -2.93 1 98.31 106 VAL A CA 1
ATOM 825 C C . VAL A 1 106 ? 19.609 4.516 -3.918 1 98.31 106 VAL A C 1
ATOM 827 O O . VAL A 1 106 ? 19.859 5.707 -4.121 1 98.31 106 VAL A O 1
ATOM 830 N N . LEU A 1 107 ? 20.234 3.551 -4.504 1 98.12 107 LEU A N 1
ATOM 831 C CA . LEU A 1 107 ? 21.328 3.797 -5.434 1 98.12 107 LEU A CA 1
ATOM 832 C C . LEU A 1 107 ? 20.859 4.613 -6.633 1 98.12 107 LEU A C 1
ATOM 834 O O . LEU A 1 107 ? 21.594 5.438 -7.164 1 98.12 107 LEU A O 1
ATOM 838 N N . ILE A 1 108 ? 19.641 4.398 -7.004 1 98.12 108 ILE A N 1
ATOM 839 C CA . ILE A 1 108 ? 19.078 5.121 -8.148 1 98.12 108 ILE A CA 1
ATOM 840 C C . ILE A 1 108 ? 18.328 6.355 -7.664 1 98.12 108 ILE A C 1
ATOM 842 O O . ILE A 1 108 ? 18.484 7.445 -8.227 1 98.12 108 ILE A O 1
ATOM 846 N N . GLY A 1 109 ? 17.562 6.191 -6.652 1 98.62 109 GLY A N 1
ATOM 847 C CA . GLY A 1 109 ? 16.641 7.219 -6.176 1 98.62 109 GLY A CA 1
ATOM 848 C C . GLY A 1 109 ? 17.344 8.453 -5.645 1 98.62 109 GLY A C 1
ATOM 849 O O . GLY A 1 109 ? 16.953 9.578 -5.949 1 98.62 109 GLY A O 1
ATOM 850 N N . ILE A 1 110 ? 18.406 8.234 -4.859 1 98.25 110 ILE A N 1
ATOM 851 C CA . ILE A 1 110 ? 19.094 9.367 -4.242 1 98.25 110 ILE A CA 1
ATOM 852 C C . ILE A 1 110 ? 19.75 10.219 -5.32 1 98.25 110 ILE A C 1
ATOM 854 O O . ILE A 1 110 ? 19.562 11.438 -5.367 1 98.25 110 ILE A O 1
ATOM 858 N N . PRO A 1 111 ? 20.484 9.641 -6.281 1 98.31 111 PRO A N 1
ATOM 859 C CA . PRO A 1 111 ? 21.094 10.445 -7.348 1 98.31 111 PRO A CA 1
ATOM 860 C C . PRO A 1 111 ? 20.047 11.172 -8.188 1 98.31 111 PRO A C 1
ATOM 862 O O . PRO A 1 111 ? 20.234 12.344 -8.539 1 98.31 111 PRO A O 1
ATOM 865 N N . VAL A 1 112 ? 18.969 10.531 -8.508 1 98.56 112 VAL A N 1
ATOM 866 C CA . VAL A 1 112 ? 17.906 11.172 -9.273 1 98.56 112 VAL A CA 1
ATOM 867 C C . VAL A 1 112 ? 17.297 12.32 -8.461 1 98.56 112 VAL A C 1
ATOM 869 O O . VAL A 1 112 ? 17.031 13.391 -8.992 1 98.56 112 VAL A O 1
ATOM 872 N N . GLY A 1 113 ? 17.078 12.055 -7.156 1 98.5 113 GLY A N 1
ATOM 873 C CA . GLY A 1 113 ? 16.578 13.102 -6.273 1 98.5 113 GLY A CA 1
ATOM 874 C C . GLY A 1 113 ? 17.516 14.297 -6.176 1 98.5 113 GLY A C 1
ATOM 875 O O . GLY A 1 113 ? 17.062 15.445 -6.188 1 98.5 113 GLY A O 1
ATOM 876 N N . ILE A 1 114 ? 18.781 14 -6.105 1 97.69 114 ILE A N 1
ATOM 877 C CA . ILE A 1 114 ? 19.766 15.062 -6.043 1 97.69 114 ILE A CA 1
ATOM 878 C C . ILE A 1 114 ? 19.734 15.875 -7.336 1 97.69 114 ILE A C 1
ATOM 880 O O . ILE A 1 114 ? 19.688 17.109 -7.297 1 97.69 114 ILE A O 1
ATOM 884 N N . TRP A 1 115 ? 19.703 15.141 -8.469 1 97.62 115 TRP A N 1
ATOM 885 C CA . TRP A 1 115 ? 19.672 15.805 -9.766 1 97.62 115 TRP A CA 1
ATOM 886 C C . TRP A 1 115 ? 18.422 16.656 -9.906 1 97.62 115 TRP A C 1
ATOM 888 O O . TRP A 1 115 ? 18.5 17.812 -10.359 1 97.62 115 TRP A O 1
ATOM 898 N N . ALA A 1 116 ? 17.328 16.203 -9.477 1 97.94 116 ALA A N 1
ATOM 899 C CA . ALA A 1 116 ? 16.062 16.906 -9.609 1 97.94 116 ALA A CA 1
ATOM 900 C C . ALA A 1 116 ? 15.969 18.062 -8.633 1 97.94 116 ALA A C 1
ATOM 902 O O . ALA A 1 116 ? 15.25 19.031 -8.875 1 97.94 116 ALA A O 1
ATOM 903 N N . SER A 1 117 ? 16.719 17.969 -7.555 1 96.12 117 SER A N 1
ATOM 904 C CA . SER A 1 117 ? 16.703 19.047 -6.57 1 96.12 117 SER A CA 1
ATOM 905 C C . SER A 1 117 ? 17.5 20.25 -7.059 1 96.12 117 SER A C 1
ATOM 907 O O . SER A 1 117 ? 17.266 21.375 -6.609 1 96.12 117 SER A O 1
ATOM 909 N N . GLN A 1 118 ? 18.406 20 -8.031 1 93.56 118 GLN A N 1
ATOM 910 C CA . GLN A 1 118 ? 19.312 21.062 -8.484 1 93.56 118 GLN A CA 1
ATOM 911 C C . GLN A 1 118 ? 18.812 21.688 -9.781 1 93.56 118 GLN A C 1
ATOM 913 O O . GLN A 1 118 ? 19.25 22.781 -10.156 1 93.56 118 GLN A O 1
ATOM 918 N N . SER A 1 119 ? 17.906 21.047 -10.422 1 95.25 119 SER A N 1
ATOM 919 C CA . SER A 1 119 ? 17.453 21.516 -11.719 1 95.25 119 SER A CA 1
ATOM 920 C C . SER A 1 119 ? 15.93 21.516 -11.805 1 95.25 119 SER A C 1
ATOM 922 O O . SER A 1 119 ? 15.305 20.453 -11.781 1 95.25 119 SER A O 1
ATOM 924 N N . GLY A 1 120 ? 15.391 22.594 -12.055 1 95.06 120 GLY A N 1
ATOM 925 C CA . GLY A 1 120 ? 13.945 22.734 -12.211 1 95.06 120 GLY A CA 1
ATOM 926 C C . GLY A 1 120 ? 13.398 21.938 -13.383 1 95.06 120 GLY A C 1
ATOM 927 O O . GLY A 1 120 ? 12.312 21.359 -13.297 1 95.06 120 GLY A O 1
ATOM 928 N N . SER A 1 121 ? 14.164 21.891 -14.391 1 97.5 121 SER A N 1
ATOM 929 C CA . SER A 1 121 ? 13.75 21.172 -15.578 1 97.5 121 SER A CA 1
ATOM 930 C C . SER A 1 121 ? 13.703 19.656 -15.32 1 97.5 121 SER A C 1
ATOM 932 O O . SER A 1 121 ? 12.789 18.969 -15.766 1 97.5 121 SER A O 1
ATOM 934 N N . VAL A 1 122 ? 14.648 19.203 -14.602 1 97.69 122 VAL A N 1
ATOM 935 C CA . VAL A 1 122 ? 14.68 17.781 -14.273 1 97.69 122 VAL A CA 1
ATOM 936 C C . VAL A 1 122 ? 13.531 17.453 -13.328 1 97.69 122 VAL A C 1
ATOM 938 O O . VAL A 1 122 ? 12.859 16.422 -13.5 1 97.69 122 VAL A O 1
ATOM 941 N N . LYS A 1 123 ? 13.305 18.266 -12.43 1 97.75 123 LYS A N 1
ATOM 942 C CA . LYS A 1 123 ? 12.219 18.062 -11.477 1 97.75 123 LYS A CA 1
ATOM 943 C C . LYS A 1 123 ? 10.875 17.984 -12.188 1 97.75 123 LYS A C 1
ATOM 945 O O . LYS A 1 123 ? 10.039 17.141 -11.859 1 97.75 123 LYS A O 1
ATOM 950 N N . LYS A 1 124 ? 10.75 18.828 -13.188 1 96.88 124 LYS A N 1
ATOM 951 C CA . LYS A 1 124 ? 9.5 18.891 -13.938 1 96.88 124 LYS A CA 1
ATOM 952 C C . LYS A 1 124 ? 9.258 17.594 -14.703 1 96.88 124 LYS A C 1
ATOM 954 O O . LYS A 1 124 ? 8.109 17.203 -14.938 1 96.88 124 LYS A O 1
ATOM 959 N N . ILE A 1 125 ? 10.266 16.938 -15.016 1 97.38 125 ILE A N 1
ATOM 960 C CA . ILE A 1 125 ? 10.172 15.688 -15.75 1 97.38 125 ILE A CA 1
ATOM 961 C C . ILE A 1 125 ? 10.016 14.523 -14.773 1 97.38 125 ILE A C 1
ATOM 963 O O . ILE A 1 125 ? 9.195 13.633 -14.992 1 97.38 125 ILE A O 1
ATOM 967 N N . VAL A 1 126 ? 10.664 14.57 -13.688 1 97.94 126 VAL A N 1
ATOM 968 C CA . VAL A 1 126 ? 10.727 13.469 -12.727 1 97.94 126 VAL A CA 1
ATOM 969 C C . VAL A 1 126 ? 9.414 13.375 -11.961 1 97.94 126 VAL A C 1
ATOM 971 O O . VAL A 1 126 ? 8.914 12.281 -11.695 1 97.94 126 VAL A O 1
ATOM 974 N N . THR A 1 127 ? 8.812 14.422 -11.695 1 96.06 127 THR A N 1
ATOM 975 C CA . THR A 1 127 ? 7.652 14.469 -10.805 1 96.06 127 THR A CA 1
ATOM 976 C C . THR A 1 127 ? 6.473 13.719 -11.414 1 96.06 127 THR A C 1
ATOM 978 O O . THR A 1 127 ? 5.883 12.852 -10.766 1 96.06 127 THR A O 1
ATOM 981 N N . PRO A 1 128 ? 6.148 13.93 -12.664 1 92.88 128 PRO A N 1
ATOM 982 C CA . PRO A 1 128 ? 5.039 13.164 -13.234 1 92.88 128 PRO A CA 1
ATOM 983 C C . PRO A 1 128 ? 5.352 11.672 -13.352 1 92.88 128 PRO A C 1
ATOM 985 O O . PRO A 1 128 ? 4.449 10.844 -13.234 1 92.88 128 PRO A O 1
ATOM 988 N N . ILE A 1 129 ? 6.535 11.328 -13.586 1 95.56 129 ILE A N 1
ATOM 989 C CA . ILE A 1 129 ? 6.945 9.93 -13.648 1 95.56 129 ILE A CA 1
ATOM 990 C C . ILE A 1 129 ? 6.727 9.266 -12.289 1 95.56 129 ILE A C 1
ATOM 992 O O . ILE A 1 129 ? 6.184 8.164 -12.211 1 95.56 129 ILE A O 1
ATOM 996 N N . LEU A 1 130 ? 7.094 10.008 -11.258 1 96.06 130 LEU A N 1
ATOM 997 C CA . LEU A 1 130 ? 6.91 9.508 -9.906 1 96.06 130 LEU A CA 1
ATOM 998 C C . LEU A 1 130 ? 5.43 9.336 -9.586 1 96.06 130 LEU A C 1
ATOM 1000 O O . LEU A 1 130 ? 5.035 8.359 -8.938 1 96.06 130 LEU A O 1
ATOM 1004 N N . ASP A 1 131 ? 4.68 10.281 -10.109 1 89.81 131 ASP A N 1
ATOM 1005 C CA . ASP A 1 131 ? 3.238 10.203 -9.891 1 89.81 131 ASP A CA 1
ATOM 1006 C C . ASP A 1 131 ? 2.639 8.977 -10.562 1 89.81 131 ASP A C 1
ATOM 1008 O O . ASP A 1 131 ? 1.791 8.297 -9.977 1 89.81 131 ASP A O 1
ATOM 1012 N N . PHE A 1 132 ? 3.09 8.68 -11.664 1 87.88 132 PHE A N 1
ATOM 1013 C CA . PHE A 1 132 ? 2.631 7.5 -12.391 1 87.88 132 PHE A CA 1
ATOM 1014 C C . PHE A 1 132 ? 3.049 6.223 -11.672 1 87.88 132 PHE A C 1
ATOM 1016 O O . PHE A 1 132 ? 2.25 5.297 -11.531 1 87.88 132 PHE A O 1
ATOM 1023 N N . MET A 1 133 ? 4.242 6.211 -11.203 1 92.56 133 MET A N 1
ATOM 1024 C CA . MET A 1 133 ? 4.777 5.047 -10.5 1 92.56 133 MET A CA 1
ATOM 1025 C C . MET A 1 133 ? 3.961 4.746 -9.25 1 92.56 133 MET A C 1
ATOM 1027 O O . MET A 1 133 ? 3.777 3.584 -8.883 1 92.56 133 MET A O 1
ATOM 1031 N N . GLN A 1 134 ? 3.41 5.738 -8.672 1 89.94 134 GLN A N 1
ATOM 1032 C CA . GLN A 1 134 ? 2.754 5.559 -7.387 1 89.94 134 GLN A CA 1
ATOM 1033 C C . GLN A 1 134 ? 1.253 5.344 -7.555 1 89.94 134 GLN A C 1
ATOM 1035 O O . GLN A 1 134 ? 0.569 4.93 -6.617 1 89.94 134 GLN A O 1
ATOM 1040 N N . THR A 1 135 ? 0.755 5.582 -8.773 1 84.81 135 THR A N 1
ATOM 1041 C CA . THR A 1 135 ? -0.677 5.453 -9.016 1 84.81 135 THR A CA 1
ATOM 1042 C C . THR A 1 135 ? -0.994 4.109 -9.664 1 84.81 135 THR A C 1
ATOM 1044 O O . THR A 1 135 ? -2.066 3.545 -9.445 1 84.81 135 THR A O 1
ATOM 1047 N N . MET A 1 136 ? -0.046 3.604 -10.352 1 88.31 136 MET A N 1
ATOM 1048 C CA . MET A 1 136 ? -0.242 2.314 -11.008 1 88.31 136 MET A CA 1
ATOM 1049 C C . MET A 1 136 ? -0.283 1.182 -9.992 1 88.31 136 MET A C 1
ATOM 1051 O O . MET A 1 136 ? 0.531 1.145 -9.062 1 88.31 136 MET A O 1
ATOM 1055 N N . PRO A 1 137 ? -1.231 0.304 -10.195 1 87.06 137 PRO A N 1
ATOM 1056 C CA . PRO A 1 137 ? -1.248 -0.852 -9.297 1 87.06 137 PRO A CA 1
ATOM 1057 C C . PRO A 1 137 ? 0.049 -1.655 -9.344 1 87.06 137 PRO A C 1
ATOM 1059 O O . PRO A 1 137 ? 0.62 -1.851 -10.414 1 87.06 137 PRO A O 1
ATOM 1062 N N . ALA A 1 138 ? 0.427 -2.098 -8.188 1 91.06 138 ALA A N 1
ATOM 1063 C CA . ALA A 1 138 ? 1.723 -2.754 -8.039 1 91.06 138 ALA A CA 1
ATOM 1064 C C . ALA A 1 138 ? 1.807 -4.004 -8.914 1 91.06 138 ALA A C 1
ATOM 1066 O O . ALA A 1 138 ? 2.867 -4.316 -9.461 1 91.06 138 ALA A O 1
ATOM 1067 N N . PHE A 1 139 ? 0.717 -4.676 -9.164 1 92.44 139 PHE A N 1
ATOM 1068 C CA . PHE A 1 139 ? 0.658 -5.922 -9.914 1 92.44 139 PHE A CA 1
ATOM 1069 C C . PHE A 1 139 ? 1.063 -5.699 -11.367 1 92.44 139 PHE A C 1
ATOM 1071 O O . PHE A 1 139 ? 1.61 -6.598 -12.008 1 92.44 139 PHE A O 1
ATOM 1078 N N . VAL A 1 140 ? 0.803 -4.539 -11.844 1 90.88 140 VAL A N 1
ATOM 1079 C CA . VAL A 1 140 ? 1.051 -4.242 -13.25 1 90.88 140 VAL A CA 1
ATOM 1080 C C . VAL A 1 140 ? 2.555 -4.219 -13.516 1 90.88 140 VAL A C 1
ATOM 1082 O O . VAL A 1 140 ? 3.002 -4.594 -14.602 1 90.88 140 VAL A O 1
ATOM 1085 N N . TYR A 1 141 ? 3.34 -3.9 -12.531 1 93.31 141 TYR A N 1
ATOM 1086 C CA . TYR A 1 141 ? 4.789 -3.844 -12.695 1 93.31 141 TYR A CA 1
ATOM 1087 C C . TYR A 1 141 ? 5.371 -5.238 -12.875 1 93.31 141 TYR A C 1
ATOM 1089 O O . TYR A 1 141 ? 6.469 -5.395 -13.414 1 93.31 141 TYR A O 1
ATOM 1097 N N . LEU A 1 142 ? 4.637 -6.242 -12.43 1 94.06 142 LEU A N 1
ATOM 1098 C CA . LEU A 1 142 ? 5.125 -7.613 -12.531 1 94.06 142 LEU A CA 1
ATOM 1099 C C . LEU A 1 142 ? 5.137 -8.086 -13.984 1 94.06 142 LEU A C 1
ATOM 1101 O O . LEU A 1 142 ? 5.973 -8.906 -14.367 1 94.06 142 LEU A O 1
ATOM 1105 N N . LEU A 1 143 ? 4.309 -7.543 -14.75 1 93.25 143 LEU A N 1
ATOM 1106 C CA . LEU A 1 143 ? 4.105 -8.047 -16.109 1 93.25 143 LEU A CA 1
ATOM 1107 C C . LEU A 1 143 ? 5.34 -7.793 -16.969 1 93.25 143 LEU A C 1
ATOM 1109 O O . LEU A 1 143 ? 5.957 -8.742 -17.469 1 93.25 143 LEU A O 1
ATOM 1113 N N . PRO A 1 144 ? 5.719 -6.523 -17.094 1 90.88 144 PRO A N 1
ATOM 1114 C CA . PRO A 1 144 ? 6.953 -6.352 -17.859 1 90.88 144 PRO A CA 1
ATOM 1115 C C . PRO A 1 144 ? 8.164 -7.008 -17.203 1 90.88 144 PRO A C 1
ATOM 1117 O O . PRO A 1 144 ? 9.078 -7.469 -17.891 1 90.88 144 PRO A O 1
ATOM 1120 N N . ALA A 1 145 ? 8.164 -7.074 -15.906 1 93.56 145 ALA A N 1
ATOM 1121 C CA . ALA A 1 145 ? 9.289 -7.672 -15.188 1 93.56 145 ALA A CA 1
ATOM 1122 C C . ALA A 1 145 ? 9.43 -9.156 -15.523 1 93.56 145 ALA A C 1
ATOM 1124 O O . ALA A 1 145 ? 10.539 -9.648 -15.742 1 93.56 145 ALA A O 1
ATOM 1125 N N . ILE A 1 146 ? 8.312 -9.828 -15.562 1 92.06 146 ILE A N 1
ATOM 1126 C CA . ILE A 1 146 ? 8.344 -11.258 -15.883 1 92.06 146 ILE A CA 1
ATOM 1127 C C . ILE A 1 146 ? 8.742 -11.445 -17.344 1 92.06 146 ILE A C 1
ATOM 1129 O O . ILE A 1 146 ? 9.398 -12.43 -17.688 1 92.06 146 ILE A O 1
ATOM 1133 N N . PHE A 1 147 ? 8.328 -10.555 -18.156 1 89.62 147 PHE A N 1
ATOM 1134 C CA . PHE A 1 147 ? 8.656 -10.641 -19.578 1 89.62 147 PHE A CA 1
ATOM 1135 C C . PHE A 1 147 ? 10.156 -10.523 -19.797 1 89.62 147 PHE A C 1
ATOM 1137 O O . PHE A 1 147 ? 10.734 -11.266 -20.594 1 89.62 147 PHE A O 1
ATOM 1144 N N . PHE A 1 148 ? 10.789 -9.656 -19.031 1 92.56 148 PHE A N 1
ATOM 1145 C CA . PHE A 1 148 ? 12.203 -9.367 -19.234 1 92.56 148 PHE A CA 1
ATOM 1146 C C . PHE A 1 148 ? 13.07 -10.336 -18.453 1 92.56 148 PHE A C 1
ATOM 1148 O O . PHE A 1 148 ? 14.188 -10.656 -18.875 1 92.56 148 PHE A O 1
ATOM 1155 N N . PHE A 1 149 ? 12.539 -10.828 -17.344 1 94.62 149 PHE A N 1
ATOM 1156 C CA . PHE A 1 149 ? 13.453 -11.492 -16.422 1 94.62 149 PHE A CA 1
ATOM 1157 C C . PHE A 1 149 ? 12.945 -12.883 -16.062 1 94.62 149 PHE A C 1
ATOM 1159 O O . PHE A 1 149 ? 13.555 -13.578 -15.25 1 94.62 149 PHE A O 1
ATOM 1166 N N . SER A 1 150 ? 11.828 -13.281 -16.641 1 90.31 150 SER A N 1
ATOM 1167 C CA . SER A 1 150 ? 11.234 -14.594 -16.375 1 90.31 150 SER A CA 1
ATOM 1168 C C . SER A 1 150 ? 10.719 -14.688 -14.938 1 90.31 150 SER A C 1
ATOM 1170 O O . SER A 1 150 ? 10.617 -13.672 -14.242 1 90.31 150 SER A O 1
ATOM 1172 N N . ILE A 1 151 ? 10.32 -15.867 -14.539 1 92.5 151 ILE A N 1
ATOM 1173 C CA . ILE A 1 151 ? 9.727 -16.062 -13.219 1 92.5 151 ILE A CA 1
ATOM 1174 C C . ILE A 1 151 ? 10.828 -16.25 -12.18 1 92.5 151 ILE A C 1
ATOM 1176 O O . ILE A 1 151 ? 11.906 -16.766 -12.492 1 92.5 151 ILE A O 1
ATOM 1180 N N . GLY A 1 152 ? 10.555 -15.773 -11.047 1 94.31 152 GLY A N 1
ATOM 1181 C CA . GLY A 1 152 ? 11.531 -15.93 -9.984 1 94.31 152 GLY A CA 1
ATOM 1182 C C . GLY A 1 152 ? 11.703 -14.688 -9.141 1 94.31 152 GLY A C 1
ATOM 1183 O O . GLY A 1 152 ? 10.781 -13.867 -9.039 1 94.31 152 GLY A O 1
ATOM 1184 N N . VAL A 1 153 ? 12.867 -14.586 -8.516 1 96.5 153 VAL A N 1
ATOM 1185 C CA . VAL A 1 153 ? 13.109 -13.547 -7.523 1 96.5 153 VAL A CA 1
ATOM 1186 C C . VAL A 1 153 ? 13.391 -12.219 -8.227 1 96.5 153 VAL A C 1
ATOM 1188 O O . VAL A 1 153 ? 13.016 -11.156 -7.727 1 96.5 153 VAL A O 1
ATOM 1191 N N . VAL A 1 154 ? 13.914 -12.234 -9.422 1 97.75 154 VAL A N 1
ATOM 1192 C CA . VAL A 1 154 ? 14.422 -11.031 -10.094 1 97.75 154 VAL A CA 1
ATOM 1193 C C . VAL A 1 154 ? 13.25 -10.141 -10.492 1 97.75 154 VAL A C 1
ATOM 1195 O O . VAL A 1 154 ? 13.25 -8.938 -10.203 1 97.75 154 VAL A O 1
ATOM 1198 N N . PRO A 1 155 ? 12.242 -10.695 -11.164 1 96.94 155 PRO A N 1
ATOM 1199 C CA . PRO A 1 155 ? 11.109 -9.82 -11.461 1 96.94 155 PRO A CA 1
ATOM 1200 C C . PRO A 1 155 ? 10.461 -9.234 -10.203 1 96.94 155 PRO A C 1
ATOM 1202 O O . PRO A 1 155 ? 9.969 -8.109 -10.227 1 96.94 155 PRO A O 1
ATOM 1205 N N . GLY A 1 156 ? 10.453 -9.984 -9.102 1 97 156 GLY A N 1
ATOM 1206 C CA . GLY A 1 156 ? 9.977 -9.469 -7.832 1 97 156 GLY A CA 1
ATOM 1207 C C . GLY A 1 156 ? 10.766 -8.266 -7.344 1 97 156 GLY A C 1
ATOM 1208 O O . GLY A 1 156 ? 10.188 -7.266 -6.914 1 97 156 GLY A O 1
ATOM 1209 N N . VAL A 1 157 ? 12.047 -8.344 -7.48 1 98.31 157 VAL A N 1
ATOM 1210 C CA . VAL A 1 157 ? 12.922 -7.25 -7.059 1 98.31 157 VAL A CA 1
ATOM 1211 C C . VAL A 1 157 ? 12.688 -6.027 -7.941 1 98.31 157 VAL A C 1
ATOM 1213 O O . VAL A 1 157 ? 12.539 -4.91 -7.441 1 98.31 157 VAL A O 1
ATOM 1216 N N . VAL A 1 158 ? 12.609 -6.25 -9.219 1 97.56 158 VAL A N 1
ATOM 1217 C CA . VAL A 1 158 ? 12.477 -5.148 -10.172 1 97.56 158 VAL A CA 1
ATOM 1218 C C . VAL A 1 158 ? 11.156 -4.422 -9.938 1 97.56 158 VAL A C 1
ATOM 1220 O O . VAL A 1 158 ? 11.117 -3.191 -9.859 1 97.56 158 VAL A O 1
ATOM 1223 N N . ALA A 1 159 ? 10.086 -5.195 -9.82 1 96.88 159 ALA A N 1
ATOM 1224 C CA . ALA A 1 159 ? 8.781 -4.594 -9.539 1 96.88 159 ALA A CA 1
ATOM 1225 C C . ALA A 1 159 ? 8.797 -3.838 -8.219 1 96.88 159 ALA A C 1
ATOM 1227 O O . ALA A 1 159 ? 8.219 -2.754 -8.109 1 96.88 159 ALA A O 1
ATOM 1228 N N . SER A 1 160 ? 9.453 -4.387 -7.203 1 97.75 160 SER A N 1
ATOM 1229 C CA . SER A 1 160 ? 9.547 -3.752 -5.891 1 97.75 160 SER A CA 1
ATOM 1230 C C . SER A 1 160 ? 10.336 -2.447 -5.969 1 97.75 160 SER A C 1
ATOM 1232 O O . SER A 1 160 ? 9.992 -1.472 -5.293 1 97.75 160 SER A O 1
ATOM 1234 N N . VAL A 1 161 ? 11.359 -2.404 -6.773 1 98.19 161 VAL A N 1
ATOM 1235 C CA . VAL A 1 161 ? 12.172 -1.203 -6.938 1 98.19 161 VAL A CA 1
ATOM 1236 C C . VAL A 1 161 ? 11.32 -0.083 -7.535 1 98.19 161 VAL A C 1
ATOM 1238 O O . VAL A 1 161 ? 11.336 1.047 -7.043 1 98.19 161 VAL A O 1
ATOM 1241 N N . ILE A 1 162 ? 10.586 -0.417 -8.555 1 97.38 162 ILE A N 1
ATOM 1242 C CA . ILE A 1 162 ? 9.758 0.574 -9.227 1 97.38 162 ILE A CA 1
ATOM 1243 C C . ILE A 1 162 ? 8.727 1.135 -8.25 1 97.38 162 ILE A C 1
ATOM 1245 O O . ILE A 1 162 ? 8.531 2.35 -8.18 1 97.38 162 ILE A O 1
ATOM 1249 N N . PHE A 1 163 ? 8.195 0.248 -7.504 1 96.5 163 PHE A N 1
ATOM 1250 C CA . PHE A 1 163 ? 7.121 0.615 -6.594 1 96.5 163 PHE A CA 1
ATOM 1251 C C . PHE A 1 163 ? 7.66 1.395 -5.402 1 96.5 163 PHE A C 1
ATOM 1253 O O . PHE A 1 163 ? 7.012 2.316 -4.906 1 96.5 163 PHE A O 1
ATOM 1260 N N . ALA A 1 164 ? 8.836 1.139 -4.938 1 97.88 164 ALA A N 1
ATOM 1261 C CA . ALA A 1 164 ? 9.336 1.615 -3.646 1 97.88 164 ALA A CA 1
ATOM 1262 C C . ALA A 1 164 ? 10.266 2.811 -3.824 1 97.88 164 ALA A C 1
ATOM 1264 O O . ALA A 1 164 ? 10.586 3.506 -2.855 1 97.88 164 ALA A O 1
ATOM 1265 N N . MET A 1 165 ? 10.602 3.215 -4.953 1 98.44 165 MET A N 1
ATOM 1266 C CA . MET A 1 165 ? 11.664 4.184 -5.199 1 98.44 165 MET A CA 1
ATOM 1267 C C . MET A 1 165 ? 11.148 5.609 -5.043 1 98.44 165 MET A C 1
ATOM 1269 O O . MET A 1 165 ? 11.859 6.484 -4.551 1 98.44 165 MET A O 1
ATOM 1273 N N . PRO A 1 166 ? 9.906 5.887 -5.391 1 98.31 166 PRO A N 1
ATOM 1274 C CA . PRO A 1 166 ? 9.453 7.273 -5.5 1 98.31 166 PRO A CA 1
ATOM 1275 C C . PRO A 1 166 ? 9.633 8.055 -4.203 1 98.31 166 PRO A C 1
ATOM 1277 O O . PRO A 1 166 ? 10.133 9.18 -4.219 1 98.31 166 PRO A O 1
ATOM 1280 N N . PRO A 1 167 ? 9.344 7.48 -3.049 1 97.81 167 PRO A N 1
ATOM 1281 C CA . PRO A 1 167 ? 9.523 8.281 -1.835 1 97.81 167 PRO A CA 1
ATOM 1282 C C . PRO A 1 167 ? 10.977 8.672 -1.597 1 97.81 167 PRO A C 1
ATOM 1284 O O . PRO A 1 167 ? 11.25 9.766 -1.09 1 97.81 167 PRO A O 1
ATOM 1287 N N . THR A 1 168 ? 11.883 7.82 -1.917 1 98.5 168 THR A N 1
ATOM 1288 C CA . THR A 1 168 ? 13.297 8.148 -1.782 1 98.5 168 THR A CA 1
ATOM 1289 C C . THR A 1 168 ? 13.664 9.344 -2.654 1 98.5 168 THR A C 1
ATOM 1291 O O . THR A 1 168 ? 14.352 10.258 -2.201 1 98.5 168 THR A O 1
ATOM 1294 N N . ILE A 1 169 ? 13.156 9.391 -3.848 1 98.75 169 ILE A N 1
ATOM 1295 C CA . ILE A 1 169 ? 13.422 10.5 -4.762 1 98.75 169 ILE A CA 1
ATOM 1296 C C . ILE A 1 169 ? 12.758 11.773 -4.238 1 98.75 169 ILE A C 1
ATOM 1298 O O . ILE A 1 169 ? 13.414 12.812 -4.113 1 98.75 169 ILE A O 1
ATOM 1302 N N . ARG A 1 170 ? 11.531 11.68 -3.879 1 98.44 170 ARG A N 1
ATOM 1303 C CA . ARG A 1 170 ? 10.75 12.836 -3.463 1 98.44 170 ARG A CA 1
ATOM 1304 C C . ARG A 1 170 ? 11.32 13.453 -2.191 1 98.44 170 ARG A C 1
ATOM 1306 O O . ARG A 1 170 ? 11.438 14.68 -2.088 1 98.44 170 ARG A O 1
ATOM 1313 N N . LEU A 1 171 ? 11.688 12.602 -1.256 1 98 171 LEU A N 1
ATOM 1314 C CA . LEU A 1 171 ? 12.148 13.125 0.026 1 98 171 LEU A CA 1
ATOM 1315 C C . LEU A 1 171 ? 13.602 13.586 -0.064 1 98 171 LEU A C 1
ATOM 1317 O O . LEU A 1 171 ? 14.031 14.43 0.718 1 98 171 LEU A O 1
ATOM 1321 N N . THR A 1 172 ? 14.289 13.008 -1.028 1 98.44 172 THR A N 1
ATOM 1322 C CA . THR A 1 172 ? 15.609 13.57 -1.315 1 98.44 172 THR A CA 1
ATOM 1323 C C . THR A 1 172 ? 15.484 14.984 -1.878 1 98.44 172 THR A C 1
ATOM 1325 O O . THR A 1 172 ? 16.172 15.906 -1.422 1 98.44 172 THR A O 1
ATOM 1328 N N . ILE A 1 173 ? 14.609 15.203 -2.834 1 98.25 173 ILE A N 1
ATOM 1329 C CA . ILE A 1 173 ? 14.359 16.531 -3.396 1 98.25 173 ILE A CA 1
ATOM 1330 C C . ILE A 1 173 ? 13.945 17.484 -2.287 1 98.25 173 ILE A C 1
ATOM 1332 O O . ILE A 1 173 ? 14.539 18.562 -2.133 1 98.25 173 ILE A O 1
ATOM 1336 N N . LEU A 1 174 ? 13.008 17.047 -1.492 1 97.19 174 LEU A N 1
ATOM 1337 C CA . LEU A 1 174 ? 12.453 17.875 -0.433 1 97.19 174 LEU A CA 1
ATOM 1338 C C . LEU A 1 174 ? 13.523 18.234 0.598 1 97.19 174 LEU A C 1
ATOM 1340 O O . LEU A 1 174 ? 13.625 19.375 1.021 1 97.19 174 LEU A O 1
ATOM 1344 N N . GLY A 1 175 ? 14.25 17.219 1.03 1 96.75 175 GLY A N 1
ATOM 1345 C CA . GLY A 1 175 ? 15.297 17.453 2.02 1 96.75 175 GLY A CA 1
ATOM 1346 C C . GLY A 1 175 ? 16.312 18.484 1.583 1 96.75 175 GLY A C 1
ATOM 1347 O O . GLY A 1 175 ? 16.688 19.375 2.359 1 96.75 175 GLY A O 1
ATOM 1348 N N . ILE A 1 176 ? 16.672 18.438 0.378 1 96.31 176 ILE A N 1
ATOM 1349 C CA . ILE A 1 176 ? 17.688 19.344 -0.141 1 96.31 176 ILE A CA 1
ATOM 1350 C C . ILE A 1 176 ? 17.109 20.734 -0.315 1 96.31 176 ILE A C 1
ATOM 1352 O O . ILE A 1 176 ? 17.734 21.734 0.04 1 96.31 176 ILE A O 1
ATOM 1356 N N . GLN A 1 177 ? 15.898 20.812 -0.73 1 95.56 177 GLN A N 1
ATOM 1357 C CA . GLN A 1 177 ? 15.289 22.094 -1.041 1 95.56 177 GLN A CA 1
ATOM 1358 C C . GLN A 1 177 ? 14.805 22.797 0.226 1 95.56 177 GLN A C 1
ATOM 1360 O O . GLN A 1 177 ? 14.578 24 0.224 1 95.56 177 GLN A O 1
ATOM 1365 N N . GLN A 1 178 ? 14.711 22.047 1.228 1 94 178 GLN A N 1
ATOM 1366 C CA . GLN A 1 178 ? 14.219 22.641 2.473 1 94 178 GLN A CA 1
ATOM 1367 C C . GLN A 1 178 ? 15.359 23.25 3.273 1 94 178 GLN A C 1
ATOM 1369 O O . GLN A 1 178 ? 15.125 23.922 4.285 1 94 178 GLN A O 1
ATOM 1374 N N . VAL A 1 179 ? 16.578 23.172 2.84 1 92.5 179 VAL A N 1
ATOM 1375 C CA . VAL A 1 179 ? 17.703 23.812 3.508 1 92.5 179 VAL A CA 1
ATOM 1376 C C . VAL A 1 179 ? 17.547 25.328 3.461 1 92.5 179 VAL A C 1
ATOM 1378 O O . VAL A 1 179 ? 17.297 25.906 2.396 1 92.5 179 VAL A O 1
ATOM 1381 N N . PRO A 1 180 ? 17.625 25.922 4.613 1 91.62 180 PRO A N 1
ATOM 1382 C CA . PRO A 1 180 ? 17.406 27.359 4.68 1 91.62 180 PRO A CA 1
ATOM 1383 C C . PRO A 1 180 ? 18.312 28.141 3.725 1 91.62 180 PRO A C 1
ATOM 1385 O O . PRO A 1 180 ? 19.484 27.844 3.594 1 91.62 180 PRO A O 1
ATOM 1388 N N . ALA A 1 181 ? 17.719 29.109 3.219 1 88.5 181 ALA A N 1
ATOM 1389 C CA . ALA A 1 181 ? 18.391 29.938 2.217 1 88.5 181 ALA A CA 1
ATOM 1390 C C . ALA A 1 181 ? 19.594 30.672 2.822 1 88.5 181 ALA A C 1
ATOM 1392 O O . ALA A 1 181 ? 20.594 30.906 2.143 1 88.5 181 ALA A O 1
ATOM 1393 N N . ASP A 1 182 ? 19.469 30.969 4.062 1 89.94 182 ASP A N 1
ATOM 1394 C CA . ASP A 1 182 ? 20.531 31.703 4.73 1 89.94 182 ASP A CA 1
ATOM 1395 C C . ASP A 1 182 ? 21.828 30.875 4.785 1 89.94 182 ASP A C 1
ATOM 1397 O O . ASP A 1 182 ? 22.922 31.422 4.656 1 89.94 182 ASP A O 1
ATOM 1401 N N . LEU A 1 183 ? 21.656 29.609 4.926 1 89.12 183 LEU A N 1
ATOM 1402 C CA . LEU A 1 183 ? 22.828 28.734 4.953 1 89.12 183 LEU A CA 1
ATOM 1403 C C . LEU A 1 183 ? 23.438 28.609 3.564 1 89.12 183 LEU A C 1
ATOM 1405 O O . LEU A 1 183 ? 24.672 28.547 3.426 1 89.12 183 LEU A O 1
ATOM 1409 N N . ILE A 1 184 ? 22.609 28.641 2.635 1 87.75 184 ILE A N 1
ATOM 1410 C CA . ILE A 1 184 ? 23.062 28.562 1.251 1 87.75 184 ILE A CA 1
ATOM 1411 C C . ILE A 1 184 ? 23.812 29.844 0.881 1 87.75 184 ILE A C 1
ATOM 1413 O O . ILE A 1 184 ? 24.891 29.781 0.279 1 87.75 184 ILE A O 1
ATOM 1417 N N . GLU A 1 185 ? 23.25 30.953 1.284 1 88.38 185 GLU A N 1
ATOM 1418 C CA . GLU A 1 185 ? 23.875 32.25 1.01 1 88.38 185 GLU A CA 1
ATOM 1419 C C . GLU A 1 185 ? 25.203 32.375 1.735 1 88.38 185 GLU A C 1
ATOM 1421 O O . GLU A 1 185 ? 26.156 32.969 1.196 1 88.38 185 GLU A O 1
ATOM 1426 N N . ALA A 1 186 ? 25.188 31.875 2.916 1 89.25 186 ALA A N 1
ATOM 1427 C CA . ALA A 1 186 ? 26.422 31.922 3.689 1 89.25 186 ALA A CA 1
ATOM 1428 C C . ALA A 1 186 ? 27.531 31.125 3.002 1 89.25 186 ALA A C 1
ATOM 1430 O O . ALA A 1 186 ? 28.672 31.562 2.967 1 89.25 186 ALA A O 1
ATOM 1431 N N . THR A 1 187 ? 27.188 30.016 2.5 1 87.81 187 THR A N 1
ATOM 1432 C CA . THR A 1 187 ? 28.188 29.203 1.823 1 87.81 187 THR A CA 1
ATOM 1433 C C . THR A 1 187 ? 28.656 29.859 0.53 1 87.81 187 THR A C 1
ATOM 1435 O O . THR A 1 187 ? 29.828 29.781 0.174 1 87.81 187 THR A O 1
ATOM 1438 N N . GLU A 1 188 ? 27.766 30.531 -0.098 1 86.06 188 GLU A N 1
ATOM 1439 C CA . GLU A 1 188 ? 28.094 31.234 -1.326 1 86.06 188 GLU A CA 1
ATOM 1440 C C . GLU A 1 188 ? 29.016 32.438 -1.04 1 86.06 188 GLU A C 1
ATOM 1442 O O . GLU A 1 188 ? 29.922 32.719 -1.818 1 86.06 188 GLU A O 1
ATOM 1447 N N . ALA A 1 189 ? 28.719 33.062 0.022 1 89.81 189 ALA A N 1
ATOM 1448 C CA . ALA A 1 189 ? 29.531 34.188 0.426 1 89.81 189 ALA A CA 1
ATOM 1449 C C . ALA A 1 189 ? 30.969 33.781 0.718 1 89.81 189 ALA A C 1
ATOM 1451 O O . ALA A 1 189 ? 31.906 34.562 0.495 1 89.81 189 ALA A O 1
ATOM 1452 N N . PHE A 1 190 ? 31.109 32.625 1.193 1 90.56 190 PHE A N 1
ATOM 1453 C CA . PHE A 1 190 ? 32.438 32.094 1.522 1 90.56 190 PHE A CA 1
ATOM 1454 C C . PHE A 1 190 ? 33.125 31.516 0.287 1 90.56 190 PHE A C 1
ATOM 1456 O O . PHE A 1 190 ? 34.25 31.047 0.358 1 90.56 190 PHE A O 1
ATOM 1463 N N . GLY A 1 191 ? 32.438 31.531 -0.873 1 89.19 191 GLY A N 1
ATOM 1464 C CA . GLY A 1 191 ? 33 31.109 -2.139 1 89.19 191 GLY A CA 1
ATOM 1465 C C . GLY A 1 191 ? 32.875 29.625 -2.406 1 89.19 191 GLY A C 1
ATOM 1466 O O . GLY A 1 191 ? 33.656 29.062 -3.176 1 89.19 191 GLY A O 1
ATOM 1467 N N . SER A 1 192 ? 32 28.938 -1.787 1 89.62 192 SER A N 1
ATOM 1468 C CA . SER A 1 192 ? 31.797 27.516 -1.995 1 89.62 192 SER A CA 1
ATOM 1469 C C . SER A 1 192 ? 31.219 27.234 -3.373 1 89.62 192 SER A C 1
ATOM 1471 O O . SER A 1 192 ? 30.359 27.984 -3.855 1 89.62 192 SER A O 1
ATOM 1473 N N . THR A 1 193 ? 31.766 26.156 -3.965 1 91.31 193 THR A N 1
ATOM 1474 C CA . THR A 1 193 ? 31.188 25.703 -5.227 1 91.31 193 THR A CA 1
ATOM 1475 C C . THR A 1 193 ? 29.859 24.984 -4.996 1 91.31 193 THR A C 1
ATOM 1477 O O . THR A 1 193 ? 29.531 24.641 -3.863 1 91.31 193 THR A O 1
ATOM 1480 N N . THR A 1 194 ? 29.125 24.828 -6.09 1 87.94 194 THR A N 1
ATOM 1481 C CA . THR A 1 194 ? 27.844 24.141 -6.02 1 87.94 194 THR A CA 1
ATOM 1482 C C . THR A 1 194 ? 28.016 22.719 -5.473 1 87.94 194 THR A C 1
ATOM 1484 O O . THR A 1 194 ? 27.203 22.266 -4.668 1 87.94 194 THR A O 1
ATOM 1487 N N . LYS A 1 195 ? 29.062 22.109 -5.902 1 92.5 195 LYS A N 1
ATOM 1488 C CA . LYS A 1 195 ? 29.328 20.75 -5.453 1 92.5 195 LYS A CA 1
ATOM 1489 C C . LYS A 1 195 ? 29.688 20.734 -3.969 1 92.5 195 LYS A C 1
ATOM 1491 O O . LYS A 1 195 ? 29.266 19.828 -3.238 1 92.5 195 LYS A O 1
ATOM 1496 N N . GLN A 1 196 ? 30.438 21.734 -3.555 1 92.25 196 GLN A N 1
ATOM 1497 C CA . GLN A 1 196 ? 30.828 21.828 -2.152 1 92.25 196 GLN A CA 1
ATOM 1498 C C . GLN A 1 196 ? 29.625 22.109 -1.26 1 92.25 196 GLN A C 1
ATOM 1500 O O . GLN A 1 196 ? 29.469 21.484 -0.202 1 92.25 196 GLN A O 1
ATOM 1505 N N . ARG A 1 197 ? 28.828 22.984 -1.723 1 92.06 197 ARG A N 1
ATOM 1506 C CA . ARG A 1 197 ? 27.625 23.328 -0.977 1 92.06 197 ARG A CA 1
ATOM 1507 C C . ARG A 1 197 ? 26.703 22.125 -0.859 1 92.06 197 ARG A C 1
ATOM 1509 O O . ARG A 1 197 ? 26.141 21.859 0.211 1 92.06 197 ARG A O 1
ATOM 1516 N N . LEU A 1 198 ? 26.547 21.422 -1.938 1 92.94 198 LEU A N 1
ATOM 1517 C CA . LEU A 1 198 ? 25.688 20.25 -1.965 1 92.94 198 LEU A CA 1
ATOM 1518 C C . LEU A 1 198 ? 26.219 19.156 -1.035 1 92.94 198 LEU A C 1
ATOM 1520 O O . LEU A 1 198 ? 25.469 18.641 -0.202 1 92.94 198 LEU A O 1
ATOM 1524 N N . LEU A 1 199 ? 27.453 18.828 -1.104 1 93.62 199 LEU A N 1
ATOM 1525 C CA . LEU A 1 199 ? 28.031 17.672 -0.419 1 93.62 199 LEU A CA 1
ATOM 1526 C C . LEU A 1 199 ? 28.297 18 1.046 1 93.62 199 LEU A C 1
ATOM 1528 O O . LEU A 1 199 ? 28.172 17.125 1.912 1 93.62 199 LEU A O 1
ATOM 1532 N N . LYS A 1 200 ? 28.562 19.312 1.326 1 91.81 200 LYS A N 1
ATOM 1533 C CA . LYS A 1 200 ? 29.031 19.641 2.666 1 91.81 200 LYS A CA 1
ATOM 1534 C C . LYS A 1 200 ? 27.922 20.281 3.496 1 91.81 200 LYS A C 1
ATOM 1536 O O . LYS A 1 200 ? 28 20.297 4.727 1 91.81 200 LYS A O 1
ATOM 1541 N N . VAL A 1 201 ? 26.953 20.797 2.842 1 91.62 201 VAL A N 1
ATOM 1542 C CA . VAL A 1 201 ? 25.938 21.531 3.604 1 91.62 201 VAL A CA 1
ATOM 1543 C C . VAL A 1 201 ? 24.562 20.922 3.344 1 91.62 201 VAL A C 1
ATOM 1545 O O . VAL A 1 201 ? 23.938 20.359 4.246 1 91.62 201 VAL A O 1
ATOM 1548 N N . GLN A 1 202 ? 24.141 20.875 2.137 1 94.12 202 GLN A N 1
ATOM 1549 C CA . GLN A 1 202 ? 22.766 20.516 1.812 1 94.12 202 GLN A CA 1
ATOM 1550 C C . GLN A 1 202 ? 22.5 19.047 2.127 1 94.12 202 GLN A C 1
ATOM 1552 O O . GLN A 1 202 ? 21.516 18.719 2.787 1 94.12 202 GLN A O 1
ATOM 1557 N N . LEU A 1 203 ? 23.391 18.172 1.708 1 95.25 203 LEU A N 1
ATOM 1558 C CA . LEU A 1 203 ? 23.156 16.75 1.856 1 95.25 203 LEU A CA 1
ATOM 1559 C C . LEU A 1 203 ? 23.188 16.344 3.326 1 95.25 203 LEU A C 1
ATOM 1561 O O . LEU A 1 203 ? 22.297 15.625 3.793 1 95.25 203 LEU A O 1
ATOM 1565 N N . PRO A 1 204 ? 24.188 16.844 4.02 1 94 204 PRO A N 1
ATOM 1566 C CA . PRO A 1 204 ? 24.188 16.516 5.449 1 94 204 PRO A CA 1
ATOM 1567 C C . PRO A 1 204 ? 22.938 17 6.172 1 94 204 PRO A C 1
ATOM 1569 O O . PRO A 1 204 ? 22.391 16.297 7.012 1 94 204 PRO A O 1
ATOM 1572 N N . LEU A 1 205 ? 22.469 18.156 5.832 1 93.44 205 LEU A N 1
ATOM 1573 C CA . LEU A 1 205 ? 21.297 18.734 6.484 1 93.44 205 LEU A CA 1
ATOM 1574 C C . LEU A 1 205 ? 20.031 18.047 6.016 1 93.44 205 LEU A C 1
ATOM 1576 O O . LEU A 1 205 ? 19.016 18.031 6.73 1 93.44 205 LEU A O 1
ATOM 1580 N N . ALA A 1 206 ? 20.094 17.422 4.871 1 95.88 206 ALA A N 1
ATOM 1581 C CA . ALA A 1 206 ? 18.922 16.781 4.273 1 95.88 206 ALA A CA 1
ATOM 1582 C C . ALA A 1 206 ? 18.812 15.32 4.719 1 95.88 206 ALA A C 1
ATOM 1584 O O . ALA A 1 206 ? 17.812 14.648 4.449 1 95.88 206 ALA A O 1
ATOM 1585 N N . MET A 1 207 ? 19.797 14.82 5.402 1 95.31 207 MET A N 1
ATOM 1586 C CA . MET A 1 207 ? 19.938 13.398 5.6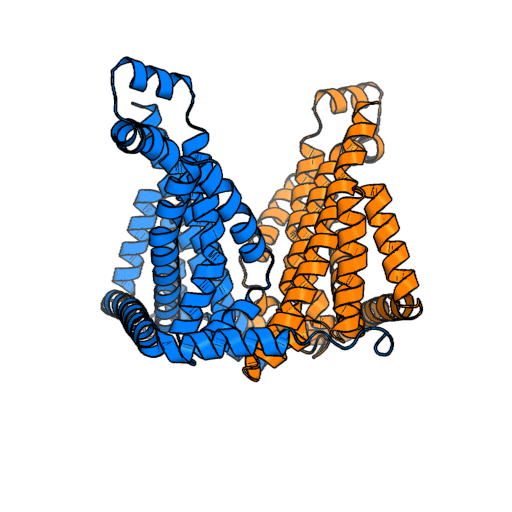6 1 95.31 207 MET A CA 1
ATOM 1587 C C . MET A 1 207 ? 18.75 12.852 6.43 1 95.31 207 MET A C 1
ATOM 1589 O O . MET A 1 207 ? 18.234 11.781 6.105 1 95.31 207 MET A O 1
ATOM 1593 N N . PRO A 1 208 ? 18.234 13.578 7.406 1 94.44 208 PRO A N 1
ATOM 1594 C CA . PRO A 1 208 ? 17.062 13.031 8.109 1 94.44 208 PRO A CA 1
ATOM 1595 C C . PRO A 1 208 ? 15.859 12.836 7.188 1 94.44 208 PRO A C 1
ATOM 1597 O O . PRO A 1 208 ? 15.18 11.812 7.27 1 94.44 208 PRO A O 1
ATOM 1600 N N . THR A 1 209 ? 15.711 13.766 6.312 1 95.94 209 THR A N 1
ATOM 1601 C CA . THR A 1 209 ? 14.602 13.664 5.367 1 95.94 209 THR A CA 1
ATOM 1602 C C . THR A 1 209 ? 14.859 12.555 4.352 1 95.94 209 THR A C 1
ATOM 1604 O O . THR A 1 209 ? 13.945 11.82 3.979 1 95.94 209 THR A O 1
ATOM 1607 N N . ILE A 1 210 ? 16.094 12.422 3.93 1 97.38 210 ILE A N 1
ATOM 1608 C CA . ILE A 1 210 ? 16.469 11.367 3.004 1 97.38 210 ILE A CA 1
ATOM 1609 C C . ILE A 1 210 ? 16.25 10 3.664 1 97.38 210 ILE A C 1
ATOM 1611 O O . ILE A 1 210 ? 15.727 9.078 3.039 1 97.38 210 ILE A O 1
ATOM 1615 N N . MET A 1 211 ? 16.578 9.906 4.957 1 96.44 211 MET A N 1
ATOM 1616 C CA . MET A 1 211 ? 16.406 8.656 5.688 1 96.44 211 MET A CA 1
ATOM 1617 C C . MET A 1 211 ? 14.93 8.297 5.816 1 96.44 211 MET A C 1
ATOM 1619 O O . MET A 1 211 ? 14.57 7.117 5.805 1 96.44 211 MET A O 1
ATOM 1623 N N . ALA A 1 212 ? 14.133 9.32 5.965 1 96.06 212 ALA A N 1
ATOM 1624 C CA . ALA A 1 212 ? 12.695 9.07 5.98 1 96.06 212 ALA A CA 1
ATOM 1625 C C . ALA A 1 212 ? 12.227 8.461 4.66 1 96.06 212 ALA A C 1
ATOM 1627 O O . ALA A 1 212 ? 11.352 7.594 4.641 1 96.06 212 ALA A O 1
ATOM 1628 N N . GLY A 1 213 ? 12.812 8.977 3.592 1 97.5 213 GLY A N 1
ATOM 1629 C CA . GLY A 1 213 ? 12.523 8.414 2.281 1 97.5 213 GLY A CA 1
ATOM 1630 C C . GLY A 1 213 ? 12.961 6.969 2.145 1 97.5 213 GLY A C 1
ATOM 1631 O O . GLY A 1 213 ? 12.219 6.141 1.604 1 97.5 213 GLY A O 1
ATOM 1632 N N . ILE A 1 214 ? 14.039 6.66 2.674 1 97.81 214 ILE A N 1
ATOM 1633 C CA . ILE A 1 214 ? 14.555 5.297 2.648 1 97.81 214 ILE A CA 1
ATOM 1634 C C . ILE A 1 214 ? 13.664 4.387 3.49 1 97.81 214 ILE A C 1
ATOM 1636 O O . ILE A 1 214 ? 13.344 3.271 3.078 1 97.81 214 ILE A O 1
ATOM 1640 N N . ASN A 1 215 ? 13.258 4.895 4.664 1 96.69 215 ASN A N 1
ATOM 1641 C CA . ASN A 1 215 ? 12.352 4.125 5.508 1 96.69 215 ASN A CA 1
ATOM 1642 C C . ASN A 1 215 ? 11.047 3.807 4.785 1 96.69 215 ASN A C 1
ATOM 1644 O O . ASN A 1 215 ? 10.547 2.684 4.859 1 96.69 215 ASN A O 1
ATOM 1648 N N . GLN A 1 216 ? 10.562 4.77 4.059 1 96.12 216 GLN A N 1
ATOM 1649 C CA . GLN A 1 216 ? 9.336 4.551 3.297 1 96.12 216 GLN A CA 1
ATOM 1650 C C . GLN A 1 216 ? 9.547 3.504 2.207 1 96.12 216 GLN A C 1
ATOM 1652 O O . GLN A 1 216 ? 8.664 2.678 1.955 1 96.12 216 GLN A O 1
ATOM 1657 N N . SER A 1 217 ? 10.695 3.572 1.596 1 97.81 217 SER A N 1
ATOM 1658 C CA . SER A 1 217 ? 11.008 2.588 0.564 1 97.81 217 SER A CA 1
ATOM 1659 C C . SER A 1 217 ? 11.07 1.179 1.145 1 97.81 217 SER A C 1
ATOM 1661 O O . SER A 1 217 ? 10.641 0.218 0.502 1 97.81 217 SER A O 1
ATOM 1663 N N . ILE A 1 218 ? 11.602 1.058 2.314 1 97.19 218 ILE A N 1
ATOM 1664 C CA . ILE A 1 218 ? 11.688 -0.238 2.98 1 97.19 218 ILE A CA 1
ATOM 1665 C C . ILE A 1 218 ? 10.281 -0.776 3.244 1 97.19 218 ILE A C 1
ATOM 1667 O O . ILE A 1 218 ? 9.992 -1.941 2.961 1 97.19 218 ILE A O 1
ATOM 1671 N N . MET A 1 219 ? 9.414 0.055 3.754 1 94.56 219 MET A N 1
ATOM 1672 C CA . MET A 1 219 ? 8.055 -0.365 4.082 1 94.56 219 MET A CA 1
ATOM 1673 C C . MET A 1 219 ? 7.281 -0.737 2.818 1 94.56 219 MET A C 1
ATOM 1675 O O . MET A 1 219 ? 6.547 -1.727 2.805 1 94.56 219 MET A O 1
ATOM 1679 N N . LEU A 1 220 ? 7.5 0.05 1.766 1 95.25 220 LEU A N 1
ATOM 1680 C CA . LEU A 1 220 ? 6.824 -0.239 0.506 1 95.25 220 LEU A CA 1
ATOM 1681 C C . LEU A 1 220 ? 7.348 -1.532 -0.109 1 95.25 220 LEU A C 1
ATOM 1683 O O . LEU A 1 220 ? 6.578 -2.314 -0.672 1 95.25 220 LEU A O 1
ATOM 1687 N N . ALA A 1 221 ? 8.633 -1.726 -0.01 1 97.38 221 ALA A N 1
ATOM 1688 C CA . ALA A 1 221 ? 9.219 -2.965 -0.517 1 97.38 221 ALA A CA 1
ATOM 1689 C C . ALA A 1 221 ? 8.664 -4.176 0.23 1 97.38 221 ALA A C 1
ATOM 1691 O O . ALA A 1 221 ? 8.391 -5.215 -0.376 1 97.38 221 ALA A O 1
ATOM 1692 N N . LEU A 1 222 ? 8.539 -4.051 1.489 1 95.81 222 LEU A N 1
ATOM 1693 C CA . LEU A 1 222 ? 7.984 -5.137 2.293 1 95.81 222 LEU A CA 1
ATOM 1694 C C . LEU A 1 222 ? 6.543 -5.426 1.892 1 95.81 222 LEU A C 1
ATOM 1696 O O . LEU A 1 222 ? 6.105 -6.578 1.914 1 95.81 222 LEU A O 1
ATOM 1700 N N . SER A 1 223 ? 5.836 -4.434 1.544 1 93.31 223 SER A N 1
ATOM 1701 C CA . SER A 1 223 ? 4.438 -4.609 1.161 1 93.31 223 SER A CA 1
ATOM 1702 C C . SER A 1 223 ? 4.316 -5.363 -0.158 1 93.31 223 SER A C 1
ATOM 1704 O O . SER A 1 223 ? 3.252 -5.895 -0.481 1 93.31 223 SER A O 1
ATOM 1706 N N . MET A 1 224 ? 5.434 -5.445 -0.927 1 95.25 224 MET A N 1
ATOM 1707 C CA . MET A 1 224 ? 5.449 -6.074 -2.246 1 95.25 224 MET A CA 1
ATOM 1708 C C . MET A 1 224 ? 5.828 -7.547 -2.143 1 95.25 224 MET A C 1
ATOM 1710 O O . MET A 1 224 ? 5.738 -8.281 -3.125 1 95.25 224 MET A O 1
ATOM 1714 N N . VAL A 1 225 ? 6.172 -8.078 -1.003 1 95.56 225 VAL A N 1
ATOM 1715 C CA . VAL A 1 225 ? 6.797 -9.398 -0.908 1 95.56 225 VAL A CA 1
ATOM 1716 C C . VAL A 1 225 ? 5.801 -10.477 -1.33 1 95.56 225 VAL A C 1
ATOM 1718 O O . VAL A 1 225 ? 6.168 -11.438 -2.006 1 95.56 225 VAL A O 1
ATOM 1721 N N . VAL A 1 226 ? 4.555 -10.32 -0.938 1 94.62 226 VAL A N 1
ATOM 1722 C CA . VAL A 1 226 ? 3.562 -11.328 -1.303 1 94.62 226 VAL A CA 1
ATOM 1723 C C . VAL A 1 226 ? 3.277 -11.25 -2.801 1 94.62 226 VAL A C 1
ATOM 1725 O O . VAL A 1 226 ? 3.172 -12.281 -3.471 1 94.62 226 VAL A O 1
ATOM 1728 N N . ILE A 1 227 ? 3.182 -10.023 -3.318 1 94.62 227 ILE A N 1
ATOM 1729 C CA . ILE A 1 227 ? 2.943 -9.812 -4.742 1 94.62 227 ILE A CA 1
ATOM 1730 C C . ILE A 1 227 ? 4.094 -10.398 -5.551 1 94.62 227 ILE A C 1
ATOM 1732 O O . ILE A 1 227 ? 3.871 -11.055 -6.574 1 94.62 227 ILE A O 1
ATOM 1736 N N . ALA A 1 228 ? 5.277 -10.203 -5.074 1 96.19 228 ALA A N 1
ATOM 1737 C CA . ALA A 1 228 ? 6.457 -10.758 -5.73 1 96.19 228 ALA A CA 1
ATOM 1738 C C . ALA A 1 228 ? 6.41 -12.281 -5.754 1 96.19 228 ALA A C 1
ATOM 1740 O O . ALA A 1 228 ? 6.863 -12.914 -6.711 1 96.19 228 ALA A O 1
ATOM 1741 N N . SER A 1 229 ? 5.852 -12.891 -4.805 1 95.12 229 SER A N 1
ATOM 1742 C CA . SER A 1 229 ? 5.809 -14.344 -4.703 1 95.12 229 SER A CA 1
ATOM 1743 C C . SER A 1 229 ? 4.844 -14.938 -5.723 1 95.12 229 SER A C 1
ATOM 1745 O O . SER A 1 229 ? 4.941 -16.125 -6.059 1 95.12 229 SER A O 1
ATOM 1747 N N . MET A 1 230 ? 3.924 -14.133 -6.18 1 90.5 230 MET A N 1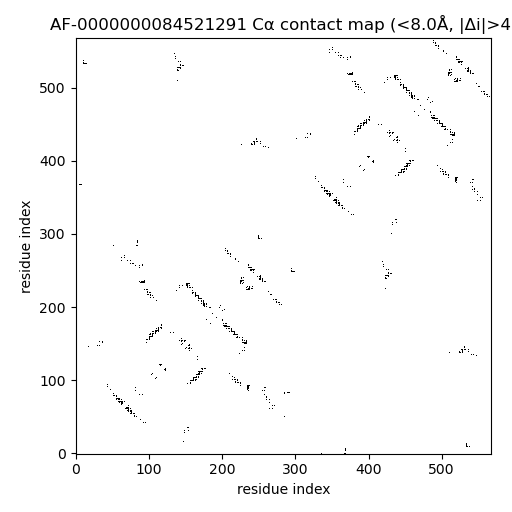
ATOM 1748 C CA . MET A 1 230 ? 2.988 -14.586 -7.203 1 90.5 230 MET A CA 1
ATOM 1749 C C . MET A 1 230 ? 3.727 -14.961 -8.484 1 90.5 230 MET A C 1
ATOM 1751 O O . MET A 1 230 ? 3.229 -15.766 -9.281 1 90.5 230 MET A O 1
ATOM 1755 N N . VAL A 1 231 ? 4.926 -14.398 -8.641 1 92.69 231 VAL A N 1
ATOM 1756 C CA . VAL A 1 231 ? 5.66 -14.688 -9.867 1 92.69 231 VAL A CA 1
ATOM 1757 C C . VAL A 1 231 ? 6.891 -15.531 -9.539 1 92.69 231 VAL A C 1
ATOM 1759 O O . VAL A 1 231 ? 7.848 -15.57 -10.32 1 92.69 231 VAL A O 1
ATOM 1762 N N . GLY A 1 232 ? 6.887 -16.047 -8.359 1 94 232 GLY A N 1
ATOM 1763 C CA . GLY A 1 232 ? 7.895 -17.062 -8.094 1 94 232 GLY A CA 1
ATOM 1764 C C . GLY A 1 232 ? 8.953 -16.609 -7.109 1 94 232 GLY A C 1
ATOM 1765 O O . GLY A 1 232 ? 9.898 -17.359 -6.824 1 94 232 GLY A O 1
ATOM 1766 N N . ALA A 1 233 ? 8.852 -15.438 -6.578 1 96.62 233 ALA A N 1
ATOM 1767 C CA . ALA A 1 233 ? 9.805 -15.023 -5.555 1 96.62 233 ALA A CA 1
ATOM 1768 C C . ALA A 1 233 ? 9.602 -15.805 -4.262 1 96.62 233 ALA A C 1
ATOM 1770 O O . ALA A 1 233 ? 8.477 -15.922 -3.768 1 96.62 233 ALA A O 1
ATOM 1771 N N . PRO A 1 234 ? 10.664 -16.328 -3.75 1 96.94 234 PRO A N 1
ATOM 1772 C CA . PRO A 1 234 ? 10.539 -17.078 -2.504 1 96.94 234 PRO A CA 1
ATOM 1773 C C . PRO A 1 234 ? 10.445 -16.188 -1.273 1 96.94 234 PRO A C 1
ATOM 1775 O O . PRO A 1 234 ? 10.531 -14.953 -1.392 1 96.94 234 PRO A O 1
ATOM 1778 N N . GLY A 1 235 ? 10.18 -16.828 -0.063 1 97.94 235 GLY A N 1
ATOM 1779 C CA . GLY A 1 235 ? 10.156 -16.094 1.192 1 97.94 235 GLY A CA 1
ATOM 1780 C C . GLY A 1 235 ? 8.828 -16.203 1.919 1 97.94 235 GLY A C 1
ATOM 1781 O O . GLY A 1 235 ? 8 -17.062 1.591 1 97.94 235 GLY A O 1
ATOM 1782 N N . LEU A 1 236 ? 8.695 -15.352 2.871 1 98 236 LEU A N 1
ATOM 1783 C CA . LEU A 1 236 ? 7.484 -15.344 3.691 1 98 236 LEU A CA 1
ATOM 1784 C C . LEU A 1 236 ? 6.254 -15.031 2.844 1 98 236 LEU A C 1
ATOM 1786 O O . LEU A 1 236 ? 5.164 -15.539 3.115 1 98 236 LEU A O 1
ATOM 1790 N N . GLY A 1 237 ? 6.457 -14.211 1.853 1 97.06 237 GLY A N 1
ATOM 1791 C CA . GLY A 1 237 ? 5.359 -13.906 0.946 1 97.06 237 GLY A CA 1
ATOM 1792 C C . GLY A 1 237 ? 4.832 -15.125 0.221 1 97.06 237 GLY A C 1
ATOM 1793 O O . GLY A 1 237 ? 3.625 -15.25 -0.003 1 97.06 237 GLY A O 1
ATOM 1794 N N . ALA A 1 238 ? 5.699 -16.016 -0.147 1 97.5 238 ALA A N 1
ATOM 1795 C CA . ALA A 1 238 ? 5.297 -17.25 -0.811 1 97.5 238 ALA A CA 1
ATOM 1796 C C . ALA A 1 238 ? 4.434 -18.109 0.106 1 97.5 238 ALA A C 1
ATOM 1798 O O . ALA A 1 238 ? 3.496 -18.766 -0.353 1 97.5 238 ALA A O 1
ATOM 1799 N N . GLU A 1 239 ? 4.785 -18.078 1.374 1 97.31 239 GLU A N 1
ATOM 1800 C CA . GLU A 1 239 ? 4.004 -18.828 2.352 1 97.31 239 GLU A CA 1
ATOM 1801 C C . GLU A 1 239 ? 2.605 -18.25 2.51 1 97.31 239 GLU A C 1
ATOM 1803 O O . GLU A 1 239 ? 1.621 -18.984 2.59 1 97.31 239 GLU A O 1
ATOM 1808 N N . VAL A 1 240 ? 2.555 -16.969 2.543 1 95.75 240 VAL A N 1
ATOM 1809 C CA . VAL A 1 240 ? 1.263 -16.297 2.648 1 95.75 240 VAL A CA 1
ATOM 1810 C C . VAL A 1 240 ? 0.438 -16.562 1.393 1 95.75 240 VAL A C 1
ATOM 1812 O O . VAL A 1 240 ? -0.749 -16.891 1.479 1 95.75 240 VAL A O 1
ATOM 1815 N N . TYR A 1 241 ? 1.09 -16.438 0.238 1 94.56 241 TYR A N 1
ATOM 1816 C CA . TYR A 1 241 ? 0.418 -16.672 -1.036 1 94.56 241 TYR A CA 1
ATOM 1817 C C . TYR A 1 241 ? -0.126 -18.094 -1.109 1 94.56 241 TYR A C 1
ATOM 1819 O O . TYR A 1 241 ? -1.278 -18.312 -1.495 1 94.56 241 TYR A O 1
ATOM 1827 N N . ARG A 1 242 ? 0.641 -19.047 -0.738 1 95.06 242 ARG A N 1
ATOM 182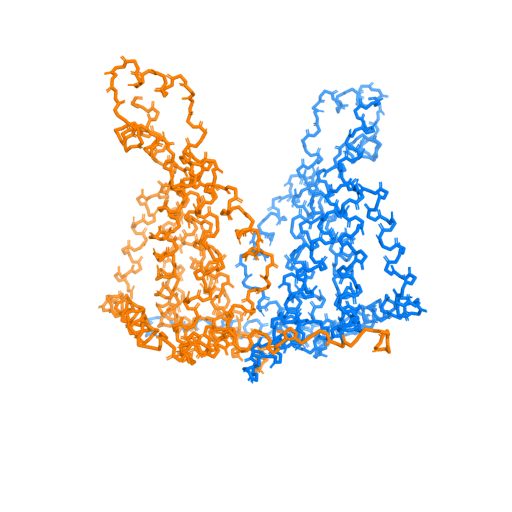8 C CA . ARG A 1 242 ? 0.224 -20.453 -0.731 1 95.06 242 ARG A CA 1
ATOM 1829 C C . ARG A 1 242 ? -0.933 -20.672 0.238 1 95.06 242 ARG A C 1
ATOM 1831 O O . ARG A 1 242 ? -1.884 -21.391 -0.077 1 95.06 242 ARG A O 1
ATOM 1838 N N . ALA A 1 243 ? -0.8 -20.078 1.396 1 94.75 243 ALA A N 1
ATOM 1839 C CA . ALA A 1 243 ? -1.849 -20.234 2.402 1 94.75 243 ALA A CA 1
ATOM 1840 C C . ALA A 1 243 ? -3.182 -19.688 1.891 1 94.75 243 ALA A C 1
ATOM 1842 O O . ALA A 1 243 ? -4.238 -20.266 2.17 1 94.75 243 ALA A O 1
ATOM 1843 N N . VAL A 1 244 ? -3.139 -18.625 1.127 1 90.94 244 VAL A N 1
ATOM 1844 C CA . VAL A 1 244 ? -4.348 -18 0.593 1 90.94 244 VAL A CA 1
ATOM 1845 C C . VAL A 1 244 ? -4.945 -18.891 -0.493 1 90.94 244 VAL A C 1
ATOM 1847 O O . VAL A 1 244 ? -6.156 -19.141 -0.507 1 90.94 244 VAL A O 1
ATOM 1850 N N . THR A 1 245 ? -4.102 -19.422 -1.375 1 89.31 245 THR A N 1
ATOM 1851 C CA . THR A 1 245 ? -4.582 -20.219 -2.492 1 89.31 245 THR A CA 1
ATOM 1852 C C . THR A 1 245 ? -5.066 -21.594 -2.006 1 89.31 245 THR A C 1
ATOM 1854 O O . THR A 1 245 ? -5.934 -22.203 -2.633 1 89.31 245 THR A O 1
ATOM 1857 N N . GLN A 1 246 ? -4.539 -21.984 -0.854 1 92.56 246 GLN A N 1
ATOM 1858 C CA . GLN A 1 246 ? -4.922 -23.297 -0.333 1 92.56 246 GLN A CA 1
ATOM 1859 C C . GLN A 1 246 ? -5.867 -23.156 0.857 1 92.56 246 GLN A C 1
ATOM 1861 O O . GLN A 1 246 ? -6.195 -24.141 1.515 1 92.56 246 GLN A O 1
ATOM 1866 N N . ILE A 1 247 ? -6.227 -21.984 1.237 1 89.5 247 ILE A N 1
ATOM 1867 C CA . ILE A 1 247 ? -7.199 -21.656 2.271 1 89.5 247 ILE A CA 1
ATOM 1868 C C . ILE A 1 247 ? -6.742 -22.219 3.613 1 89.5 247 ILE A C 1
ATOM 1870 O O . ILE A 1 247 ? -7.523 -22.875 4.316 1 89.5 247 ILE A O 1
ATOM 1874 N N . GLN A 1 248 ? -5.492 -22.047 3.871 1 93.75 248 GLN A N 1
ATOM 1875 C CA . GLN A 1 248 ? -4.918 -22.438 5.156 1 93.75 248 GLN A CA 1
ATOM 1876 C C . GLN A 1 248 ? -4.777 -21.234 6.078 1 93.75 248 GLN A C 1
ATOM 1878 O O . GLN A 1 248 ? -3.711 -20.609 6.148 1 93.75 248 GLN A O 1
ATOM 1883 N N . THR A 1 249 ? -5.766 -21.031 6.871 1 92.19 249 THR A N 1
ATOM 1884 C CA . THR A 1 249 ? -5.887 -19.797 7.637 1 92.19 249 THR A CA 1
ATOM 1885 C C . THR A 1 249 ? -4.793 -19.703 8.695 1 92.19 249 THR A C 1
ATOM 1887 O O . THR A 1 249 ? -4.113 -18.688 8.812 1 92.19 249 THR A O 1
ATOM 1890 N N . GLY A 1 250 ? -4.578 -20.703 9.391 1 93.06 250 GLY A N 1
ATOM 1891 C CA . GLY A 1 250 ? -3.578 -20.703 10.445 1 93.06 250 GLY A CA 1
ATOM 1892 C C . GLY A 1 250 ? -2.172 -20.453 9.938 1 93.06 250 GLY A C 1
ATOM 1893 O O . GLY A 1 250 ? -1.446 -19.625 10.477 1 93.06 250 GLY A O 1
ATOM 1894 N N . VAL A 1 251 ? -1.833 -21.188 8.852 1 94.25 251 VAL A N 1
ATOM 1895 C CA . VAL A 1 251 ? -0.507 -21.062 8.258 1 94.25 251 VAL A CA 1
ATOM 1896 C C . VAL A 1 251 ? -0.301 -19.656 7.73 1 94.25 251 VAL A C 1
ATOM 1898 O O . VAL A 1 251 ? 0.779 -19.078 7.887 1 94.25 251 VAL A O 1
ATOM 1901 N N . GLY A 1 252 ? -1.367 -19.156 7.125 1 94.75 252 GLY A N 1
ATOM 1902 C CA . GLY A 1 252 ? -1.293 -17.797 6.633 1 94.75 252 GLY A CA 1
ATOM 1903 C C . GLY A 1 252 ? -1.065 -16.781 7.734 1 94.75 252 GLY A C 1
ATOM 1904 O O . GLY A 1 252 ? -0.297 -15.828 7.562 1 94.75 252 GLY A O 1
ATOM 1905 N N . PHE A 1 253 ? -1.736 -16.984 8.82 1 94.06 253 PHE A N 1
ATOM 1906 C CA . PHE A 1 253 ? -1.572 -16.094 9.961 1 94.06 253 PHE A CA 1
ATOM 1907 C C . PHE A 1 253 ? -0.148 -16.156 10.5 1 94.06 253 PHE A C 1
ATOM 1909 O O . PHE A 1 253 ? 0.441 -15.133 10.836 1 94.06 253 PHE A O 1
ATOM 1916 N N . GLU A 1 254 ? 0.379 -17.328 10.57 1 95.94 254 GLU A N 1
ATOM 1917 C CA . GLU A 1 254 ? 1.749 -17.484 11.047 1 95.94 254 GLU A CA 1
ATOM 1918 C C . GLU A 1 254 ? 2.734 -16.75 10.156 1 95.94 254 GLU A C 1
ATOM 1920 O O . GLU A 1 254 ? 3.594 -16.016 10.648 1 95.94 254 GLU A O 1
ATOM 1925 N N . ALA A 1 255 ? 2.611 -16.969 8.891 1 96.62 255 ALA A N 1
ATOM 1926 C CA . ALA A 1 255 ? 3.504 -16.297 7.941 1 96.62 255 ALA A CA 1
ATOM 1927 C C . ALA A 1 255 ? 3.314 -14.789 7.969 1 96.62 255 ALA A C 1
ATOM 1929 O O . ALA A 1 255 ? 4.289 -14.031 7.906 1 96.62 255 ALA A O 1
ATOM 1930 N N . GLY A 1 256 ? 2.041 -14.375 8.039 1 95.38 256 GLY A N 1
ATOM 1931 C CA . GLY A 1 256 ? 1.746 -12.953 8.148 1 95.38 256 GLY A CA 1
ATOM 1932 C C . GLY A 1 256 ? 2.344 -12.32 9.391 1 95.38 256 GLY A C 1
ATOM 1933 O O . GLY A 1 256 ? 2.838 -11.188 9.336 1 95.38 256 GLY A O 1
ATOM 1934 N N . LEU A 1 257 ? 2.254 -13.016 10.453 1 95.81 257 LEU A N 1
ATOM 1935 C CA . LEU A 1 257 ? 2.83 -12.523 11.695 1 95.81 257 LEU A CA 1
ATOM 1936 C C . LEU A 1 257 ? 4.34 -12.344 11.57 1 95.81 257 LEU A C 1
ATOM 1938 O O . LEU A 1 257 ? 4.902 -11.383 12.094 1 95.81 257 LEU A O 1
ATOM 1942 N N . ALA A 1 258 ? 4.969 -13.289 10.93 1 97.62 258 ALA A N 1
ATOM 1943 C CA . ALA A 1 258 ? 6.406 -13.172 10.695 1 97.62 258 ALA A CA 1
ATOM 1944 C C . ALA A 1 258 ? 6.734 -11.906 9.906 1 97.62 258 ALA A C 1
ATOM 1946 O O . ALA A 1 258 ? 7.691 -11.195 10.227 1 97.62 258 ALA A O 1
ATOM 1947 N N . ILE A 1 259 ? 5.949 -11.602 8.93 1 96.75 259 ILE A N 1
ATOM 1948 C CA . ILE A 1 259 ? 6.148 -10.398 8.125 1 96.75 259 ILE A CA 1
ATOM 1949 C C . ILE A 1 259 ? 5.969 -9.156 9 1 96.75 259 ILE A C 1
ATOM 1951 O O . ILE A 1 259 ? 6.738 -8.203 8.898 1 96.75 259 ILE A O 1
ATOM 1955 N N . VAL A 1 260 ? 4.977 -9.195 9.867 1 95.69 260 VAL A N 1
ATOM 1956 C CA . VAL A 1 260 ? 4.703 -8.07 10.758 1 95.69 260 VAL A CA 1
ATOM 1957 C C . VAL A 1 260 ? 5.898 -7.84 11.68 1 95.69 260 VAL A C 1
ATOM 1959 O O . VAL A 1 260 ? 6.309 -6.699 11.898 1 95.69 260 VAL A O 1
ATOM 1962 N N . ILE A 1 261 ? 6.426 -8.867 12.195 1 96.94 261 ILE A N 1
ATOM 1963 C CA . ILE A 1 261 ? 7.559 -8.773 13.109 1 96.94 261 ILE A CA 1
ATOM 1964 C C . ILE A 1 261 ? 8.742 -8.125 12.398 1 96.94 261 ILE A C 1
ATOM 1966 O O . ILE A 1 261 ? 9.336 -7.176 12.914 1 96.94 261 ILE A O 1
ATOM 1970 N N . ILE A 1 262 ? 9.016 -8.578 11.219 1 97.06 262 ILE A N 1
ATOM 1971 C CA . ILE A 1 262 ? 10.156 -8.039 10.492 1 97.06 262 ILE A CA 1
ATOM 1972 C C . ILE A 1 262 ? 9.883 -6.59 10.102 1 97.06 262 ILE A C 1
ATOM 1974 O O . ILE A 1 262 ? 10.789 -5.754 10.109 1 97.06 262 ILE A O 1
ATOM 1978 N N . ALA A 1 263 ? 8.641 -6.355 9.75 1 95.44 263 ALA A N 1
ATOM 1979 C CA . ALA A 1 263 ? 8.258 -4.992 9.406 1 95.44 263 ALA A CA 1
ATOM 1980 C C . ALA A 1 263 ? 8.508 -4.039 10.57 1 95.44 263 ALA A C 1
ATOM 1982 O O . ALA A 1 263 ? 9.078 -2.959 10.391 1 95.44 263 ALA A O 1
ATOM 1983 N N . ILE A 1 264 ? 8.141 -4.414 11.758 1 94.75 264 ILE A N 1
ATOM 1984 C CA . ILE A 1 264 ? 8.305 -3.586 12.945 1 94.75 264 ILE A CA 1
ATOM 1985 C C . ILE A 1 264 ? 9.789 -3.387 13.242 1 94.75 264 ILE A C 1
ATOM 1987 O O . ILE A 1 264 ? 10.227 -2.271 13.531 1 94.75 264 ILE A O 1
ATOM 1991 N N . ILE A 1 265 ? 10.516 -4.426 13.102 1 96.88 265 ILE A N 1
ATOM 1992 C CA . ILE A 1 265 ? 11.945 -4.375 13.375 1 96.88 265 ILE A CA 1
ATOM 1993 C C . ILE A 1 265 ? 12.625 -3.408 12.406 1 96.88 265 ILE A C 1
ATOM 1995 O O . ILE A 1 265 ? 13.359 -2.508 12.828 1 96.88 265 ILE A O 1
ATOM 1999 N N . LEU A 1 266 ? 12.375 -3.576 11.148 1 95.62 266 LEU A N 1
ATOM 2000 C CA . LEU A 1 266 ? 13 -2.727 10.133 1 95.62 266 LEU A CA 1
ATOM 2001 C C . LEU A 1 266 ? 12.531 -1.281 10.281 1 95.62 266 LEU A C 1
ATOM 2003 O O . LEU A 1 266 ? 13.328 -0.352 10.133 1 95.62 266 LEU A O 1
ATOM 2007 N N . ASP A 1 267 ? 11.305 -1.135 10.57 1 94.19 267 ASP A N 1
ATOM 2008 C CA . ASP A 1 267 ? 10.742 0.203 10.734 1 94.19 267 ASP A CA 1
ATOM 2009 C C . ASP A 1 267 ? 11.414 0.939 11.891 1 94.19 267 ASP A C 1
ATOM 2011 O O . ASP A 1 267 ? 11.859 2.078 11.734 1 94.19 267 ASP A O 1
ATOM 2015 N N . ARG A 1 268 ? 11.523 0.32 13.078 1 93.88 268 ARG A N 1
ATOM 2016 C CA . ARG A 1 268 ? 12.078 0.945 14.273 1 93.88 268 ARG A CA 1
ATOM 2017 C C . ARG A 1 268 ? 13.562 1.231 14.102 1 93.88 268 ARG A C 1
ATOM 2019 O O . ARG A 1 268 ? 14.039 2.307 14.469 1 93.88 268 ARG A O 1
ATOM 2026 N N . ILE A 1 269 ? 14.188 0.366 13.5 1 94.38 269 ILE A N 1
ATOM 2027 C CA . ILE A 1 269 ? 15.625 0.527 13.32 1 94.38 269 ILE A CA 1
ATOM 2028 C C . ILE A 1 269 ? 15.898 1.664 12.344 1 94.38 269 ILE A C 1
ATOM 2030 O O . ILE A 1 269 ? 16.734 2.535 12.609 1 94.38 269 ILE A O 1
ATOM 2034 N N . THR A 1 270 ? 15.195 1.722 11.25 1 93.19 270 THR A N 1
ATOM 2035 C CA . THR A 1 270 ? 15.461 2.701 10.203 1 93.19 270 THR A CA 1
ATOM 2036 C C . THR A 1 270 ? 14.969 4.086 10.617 1 93.19 270 THR A C 1
ATOM 2038 O O . THR A 1 270 ? 15.617 5.094 10.328 1 93.19 270 THR A O 1
ATOM 2041 N N . GLN A 1 271 ? 13.844 4.125 11.297 1 90.5 271 GLN A N 1
ATOM 2042 C CA . GLN A 1 271 ? 13.32 5.406 11.75 1 90.5 271 GLN A CA 1
ATOM 2043 C C . GLN A 1 271 ? 14.281 6.07 12.734 1 90.5 271 GLN A C 1
ATOM 2045 O O . GLN A 1 271 ? 14.422 7.297 12.734 1 90.5 271 GLN A O 1
ATOM 2050 N N . ASN A 1 272 ? 14.891 5.352 13.57 1 90 272 ASN A N 1
ATOM 2051 C CA . ASN A 1 272 ? 15.758 5.902 14.609 1 90 272 ASN A CA 1
ATOM 2052 C C . ASN A 1 272 ? 17.156 6.195 14.07 1 90 272 ASN A C 1
ATOM 2054 O O . ASN A 1 272 ? 17.922 6.922 14.695 1 90 272 ASN A O 1
ATOM 2058 N N . MET A 1 273 ? 17.5 5.629 13 1 85.19 273 MET A N 1
ATOM 2059 C CA . MET A 1 273 ? 18.75 5.977 12.344 1 85.19 273 MET A CA 1
ATOM 2060 C C . MET A 1 273 ? 18.719 7.406 11.812 1 85.19 273 MET A C 1
ATOM 2062 O O . MET A 1 273 ? 19.719 8.117 11.852 1 85.19 273 MET A O 1
ATOM 2066 N N . GLY A 1 274 ? 17.578 7.914 11.383 1 74.94 274 GLY A N 1
ATOM 2067 C CA . GLY A 1 274 ? 17.406 9.266 10.875 1 74.94 274 GLY A CA 1
ATOM 2068 C C . GLY A 1 274 ? 17.359 10.312 11.977 1 74.94 274 GLY A C 1
ATOM 2069 O O . GLY A 1 274 ? 17.797 11.445 11.781 1 74.94 274 GLY A O 1
ATOM 2070 N N . LYS A 1 275 ? 16.859 10.016 13.125 1 72.44 275 LYS A N 1
ATOM 2071 C CA . LYS A 1 275 ? 16.719 10.969 14.219 1 72.44 275 LYS A CA 1
ATOM 2072 C C . LYS A 1 275 ? 18.078 11.281 14.859 1 72.44 275 LYS A C 1
ATOM 2074 O O . LYS A 1 275 ? 18.344 12.43 15.219 1 72.44 275 LYS A O 1
ATOM 2079 N N . LYS A 1 276 ? 18.828 10.398 14.969 1 62.94 276 LYS A N 1
ATOM 2080 C CA . LYS A 1 276 ? 20.125 10.625 15.594 1 62.94 276 LYS A CA 1
ATOM 2081 C C . LYS A 1 276 ? 21 11.539 14.734 1 62.94 276 LYS A C 1
ATOM 2083 O O . LYS A 1 276 ? 21.75 12.367 15.258 1 62.94 276 LYS A O 1
ATOM 2088 N N . LYS A 1 277 ? 20.703 11.484 13.562 1 57.94 277 LYS A N 1
ATOM 2089 C CA . LYS A 1 277 ? 21.516 12.336 12.695 1 57.94 277 LYS A CA 1
ATOM 2090 C C . LYS A 1 277 ? 21.062 13.789 12.773 1 57.94 277 LYS A C 1
ATOM 2092 O O . LYS A 1 277 ? 21.875 14.711 12.633 1 57.94 277 LYS A O 1
ATOM 2097 N N . LYS A 1 278 ? 19.812 13.984 13.094 1 56.84 278 LYS A N 1
ATOM 2098 C CA . LYS A 1 278 ? 19.328 15.352 13.281 1 56.84 278 LYS A CA 1
ATOM 2099 C C . LYS A 1 278 ? 19.984 16 14.5 1 56.84 278 LYS A C 1
ATOM 2101 O O . LYS A 1 278 ? 20.344 17.172 14.461 1 56.84 278 LYS A O 1
ATOM 2106 N N . GLY A 1 279 ? 20.047 15.195 15.539 1 51.31 279 GLY A N 1
ATOM 2107 C CA . GLY A 1 279 ? 20.609 15.719 16.766 1 51.31 279 GLY A CA 1
ATOM 2108 C C . GLY A 1 279 ? 22.078 16.094 16.656 1 51.31 279 GLY A C 1
ATOM 2109 O O . GLY A 1 279 ? 22.516 17.094 17.219 1 51.31 279 GLY A O 1
ATOM 2110 N N . ASP A 1 280 ? 22.781 15.266 15.977 1 52.59 280 ASP A N 1
ATOM 2111 C CA . ASP A 1 280 ? 24.203 15.531 15.852 1 52.59 280 ASP A CA 1
ATOM 2112 C C . ASP A 1 280 ? 24.469 16.781 15.008 1 52.59 280 ASP A C 1
ATOM 2114 O O . ASP A 1 280 ? 25.422 17.516 15.258 1 52.59 280 ASP A O 1
ATOM 2118 N N . ILE A 1 281 ? 23.547 16.984 14.07 1 50.56 281 ILE A N 1
ATOM 2119 C CA . ILE A 1 281 ? 23.75 18.125 13.188 1 50.56 281 ILE A CA 1
ATOM 2120 C C . ILE A 1 281 ? 23.344 19.406 13.898 1 50.56 281 ILE A C 1
ATOM 2122 O O . ILE A 1 281 ? 23.984 20.453 13.719 1 50.56 281 ILE A O 1
ATOM 2126 N N . GLN A 1 282 ? 22.312 19.312 14.727 1 47.22 282 GLN A N 1
ATOM 2127 C CA . GLN A 1 282 ? 21.953 20.516 15.469 1 47.22 282 GLN A CA 1
ATOM 2128 C C . GLN A 1 282 ? 23.031 20.906 16.469 1 47.22 282 GLN A C 1
ATOM 2130 O O . GLN A 1 282 ? 23.141 22.062 16.859 1 47.22 282 GLN A O 1
ATOM 2135 N N . ASN A 1 283 ? 23.719 19.938 16.891 1 44.81 283 ASN A N 1
ATOM 2136 C CA . ASN A 1 283 ? 24.781 20.281 17.844 1 44.81 283 ASN A CA 1
ATOM 2137 C C . ASN A 1 283 ? 26.016 20.797 17.141 1 44.81 283 ASN A C 1
ATOM 2139 O O . ASN A 1 283 ? 27.047 21.031 17.766 1 44.81 283 ASN A O 1
ATOM 2143 N N . VAL A 1 284 ? 25.922 20.859 15.867 1 41.72 284 VAL A N 1
ATOM 2144 C CA . VAL A 1 284 ? 27.062 21.516 15.219 1 41.72 284 VAL A CA 1
ATOM 2145 C C . VAL A 1 284 ? 26.672 22.938 14.836 1 41.72 284 VAL A C 1
ATOM 2147 O O . VAL A 1 284 ? 25.531 23.203 14.438 1 41.72 284 VAL A O 1
ATOM 2150 N N . MET B 1 1 ? 16.562 -24.594 16 1 46.41 1 MET B N 1
ATOM 2151 C CA . MET B 1 1 ? 16.125 -24.422 17.391 1 46.41 1 MET B CA 1
ATOM 2152 C C . MET B 1 1 ? 14.961 -25.344 17.703 1 46.41 1 MET B C 1
ATOM 2154 O O . MET B 1 1 ? 14.289 -25.172 18.734 1 46.41 1 MET B O 1
ATOM 2158 N N . ASN B 1 2 ? 14.633 -26.062 16.641 1 53.91 2 ASN B N 1
ATOM 2159 C CA . ASN B 1 2 ? 13.477 -26.953 16.734 1 53.91 2 ASN B CA 1
ATOM 2160 C C . ASN B 1 2 ? 13.516 -27.766 18.031 1 53.91 2 ASN B C 1
ATOM 2162 O O . ASN B 1 2 ? 12.469 -28.125 18.562 1 53.91 2 ASN B O 1
ATOM 2166 N N . ASP B 1 3 ? 14.758 -28 18.469 1 57.97 3 ASP B N 1
ATOM 2167 C CA . ASP B 1 3 ? 14.844 -29.016 19.516 1 57.97 3 ASP B CA 1
ATOM 2168 C C . ASP B 1 3 ? 14.469 -28.453 20.875 1 57.97 3 ASP B C 1
ATOM 2170 O O . ASP B 1 3 ? 14.07 -29.188 21.781 1 57.97 3 ASP B O 1
ATOM 2174 N N . PHE B 1 4 ? 14.664 -27.109 21.234 1 58.09 4 PHE B N 1
ATOM 2175 C CA . PHE B 1 4 ? 14.555 -26.688 22.625 1 58.09 4 PHE B CA 1
ATOM 2176 C C . PHE B 1 4 ? 13.125 -26.266 22.953 1 58.09 4 PHE B C 1
ATOM 2178 O O . PHE B 1 4 ? 12.656 -26.469 24.078 1 58.09 4 PHE B O 1
ATOM 2185 N N . LEU B 1 5 ? 12.406 -25.641 22 1 73.81 5 LEU B N 1
ATOM 2186 C CA . LEU B 1 5 ? 11.031 -25.219 22.266 1 73.81 5 LEU B CA 1
ATOM 2187 C C . LEU B 1 5 ? 10.078 -25.797 21.219 1 73.81 5 LEU B C 1
ATOM 2189 O O . LEU B 1 5 ? 10.336 -25.688 20.016 1 73.81 5 LEU B O 1
ATOM 2193 N N . PRO B 1 6 ? 9.219 -26.719 21.734 1 84.25 6 PRO B N 1
ATOM 2194 C CA . PRO B 1 6 ? 8.234 -27.219 20.781 1 84.25 6 PRO B CA 1
ATOM 2195 C C . PRO B 1 6 ? 7.582 -26.094 19.969 1 84.25 6 PRO B C 1
ATOM 2197 O O . PRO B 1 6 ? 7.473 -24.969 20.453 1 84.25 6 PRO B O 1
ATOM 2200 N N . LYS B 1 7 ? 7.344 -26.391 18.766 1 88.62 7 LYS B N 1
ATOM 2201 C CA . LYS B 1 7 ? 6.688 -25.406 17.906 1 88.62 7 LYS B CA 1
ATOM 2202 C C . LYS B 1 7 ? 5.383 -24.922 18.531 1 88.62 7 LYS B C 1
ATOM 2204 O O . LYS B 1 7 ? 4.555 -25.719 18.969 1 88.62 7 LYS B O 1
ATOM 2209 N N . LEU B 1 8 ? 5.273 -23.625 18.688 1 88.94 8 LEU B N 1
ATOM 2210 C CA . LEU B 1 8 ? 4.031 -23.047 19.188 1 88.94 8 LEU B CA 1
ATOM 2211 C C . LEU B 1 8 ? 2.881 -23.312 18.219 1 88.94 8 LEU B C 1
ATOM 2213 O O . LEU B 1 8 ? 3.006 -23.078 17.016 1 88.94 8 LEU B O 1
ATOM 2217 N N . PRO B 1 9 ? 1.851 -23.906 18.703 1 91.44 9 PRO B N 1
ATOM 2218 C CA . PRO B 1 9 ? 0.732 -24.25 17.828 1 91.44 9 PRO B CA 1
ATOM 2219 C C . PRO B 1 9 ? -0.154 -23.047 17.5 1 91.44 9 PRO B C 1
ATOM 2221 O O . PRO B 1 9 ? -1.372 -23.109 17.688 1 91.44 9 PRO B O 1
ATOM 2224 N N . LEU B 1 10 ? 0.423 -22.031 16.953 1 91.81 10 LEU B N 1
ATOM 2225 C CA . LEU B 1 10 ? -0.278 -20.797 16.625 1 91.81 10 LEU B CA 1
ATOM 2226 C C . LEU B 1 10 ? -1.327 -21.031 15.547 1 91.81 10 LEU B C 1
ATOM 2228 O O . LEU B 1 10 ? -2.438 -20.5 15.633 1 91.81 10 LEU B O 1
ATOM 2232 N N . ALA B 1 11 ? -0.946 -21.766 14.594 1 91.81 11 ALA B N 1
ATOM 2233 C CA . ALA B 1 11 ? -1.879 -22.062 13.508 1 91.81 11 ALA B CA 1
ATOM 2234 C C . ALA B 1 11 ? -3.129 -22.75 14.039 1 91.81 11 ALA B C 1
ATOM 2236 O O . ALA B 1 11 ? -4.25 -22.422 13.648 1 91.81 11 ALA B O 1
ATOM 2237 N N . ASP B 1 12 ? -2.889 -23.672 14.969 1 92.56 12 ASP B N 1
ATOM 2238 C CA . ASP B 1 12 ? -4.008 -24.406 15.539 1 92.56 12 ASP B CA 1
ATOM 2239 C C . ASP B 1 12 ? -4.914 -23.5 16.359 1 92.56 12 ASP B C 1
ATOM 2241 O O . ASP B 1 12 ? -6.137 -23.641 16.344 1 92.56 12 ASP B O 1
ATOM 2245 N N . TRP B 1 13 ? -4.309 -22.625 17.047 1 92.62 13 TRP B N 1
ATOM 2246 C CA . TRP B 1 13 ? -5.086 -21.672 17.844 1 92.62 13 TRP B CA 1
ATOM 2247 C C . TRP B 1 13 ? -5.961 -20.812 16.938 1 92.62 13 TRP B C 1
ATOM 2249 O O . TRP B 1 13 ? -7.145 -20.609 17.219 1 92.62 13 TRP B O 1
ATOM 2259 N N . VAL B 1 14 ? -5.414 -20.359 15.844 1 92 14 VAL B N 1
ATOM 2260 C CA . VAL B 1 14 ? -6.137 -19.484 14.914 1 92 14 VAL B CA 1
ATOM 2261 C C . VAL B 1 14 ? -7.266 -20.266 14.25 1 92 14 VAL B C 1
ATOM 2263 O O . VAL B 1 14 ? -8.398 -19.797 14.172 1 92 14 VAL B O 1
ATOM 2266 N N . ASP B 1 15 ? -6.938 -21.422 13.812 1 92.69 15 ASP B N 1
ATOM 2267 C CA . ASP B 1 15 ? -7.957 -22.25 13.195 1 92.69 15 ASP B CA 1
ATOM 2268 C C . ASP B 1 15 ? -9.086 -22.547 14.18 1 92.69 15 ASP B C 1
ATOM 2270 O O . ASP B 1 15 ? -10.258 -22.594 13.789 1 92.69 15 ASP B O 1
ATOM 2274 N N . GLY B 1 16 ? -8.68 -22.781 15.438 1 91.81 16 GLY B N 1
ATOM 2275 C CA . GLY B 1 16 ? -9.68 -23.016 16.469 1 91.81 16 GLY B CA 1
ATOM 2276 C C . GLY B 1 16 ? -10.617 -21.828 16.672 1 91.81 16 GLY B C 1
ATOM 2277 O O . GLY B 1 16 ? -11.828 -22.016 16.797 1 91.81 16 GLY B O 1
ATOM 2278 N N . ILE B 1 17 ? -10.055 -20.672 16.625 1 92.31 17 ILE B N 1
ATOM 2279 C CA . ILE B 1 17 ? -10.844 -19.453 16.797 1 92.31 17 ILE B CA 1
ATOM 2280 C C . ILE B 1 17 ? -11.789 -19.281 15.609 1 92.31 17 ILE B C 1
ATOM 2282 O O . ILE B 1 17 ? -12.977 -19 15.789 1 92.31 17 ILE B O 1
ATOM 2286 N N . VAL B 1 18 ? -11.32 -19.469 14.438 1 90.19 18 VAL B N 1
ATOM 2287 C CA . VAL B 1 18 ? -12.117 -19.281 13.227 1 90.19 18 VAL B CA 1
ATOM 2288 C C . VAL B 1 18 ? -13.258 -20.297 13.195 1 90.19 18 VAL B C 1
ATOM 2290 O O . VAL B 1 18 ? -14.398 -19.953 12.875 1 90.19 18 VAL B O 1
ATOM 2293 N N . ASN B 1 19 ? -12.914 -21.516 13.57 1 90.88 19 ASN B N 1
ATOM 2294 C CA . ASN B 1 19 ? -13.945 -22.547 13.625 1 90.88 19 ASN B CA 1
ATOM 2295 C C . ASN B 1 19 ? -15 -22.25 14.68 1 90.88 19 ASN B C 1
ATOM 2297 O O . ASN B 1 19 ? -16.188 -22.438 14.445 1 90.88 19 ASN B O 1
ATOM 2301 N N . TRP B 1 20 ? -14.547 -21.828 15.773 1 93.44 20 TRP B N 1
ATOM 2302 C CA . TRP B 1 20 ? -15.477 -21.484 16.844 1 93.44 20 TRP B CA 1
ATOM 2303 C C . TRP B 1 20 ? -16.422 -20.359 16.406 1 93.44 20 TRP B C 1
ATOM 2305 O O . TRP B 1 20 ? -17.625 -20.422 16.656 1 93.44 20 TRP B O 1
ATOM 2315 N N . LEU B 1 21 ? -15.898 -19.375 15.75 1 92.75 21 LEU B N 1
ATOM 2316 C CA . LEU B 1 21 ? -16.703 -18.25 15.273 1 92.75 21 LEU B CA 1
ATOM 2317 C C . LEU B 1 21 ? -17.719 -18.719 14.227 1 92.75 21 LEU B C 1
ATOM 2319 O O . LEU B 1 21 ? -18.875 -18.297 14.242 1 92.75 21 LEU B O 1
ATOM 2323 N N . THR B 1 22 ? -17.297 -19.562 13.359 1 89.62 22 THR B N 1
ATOM 2324 C CA . THR B 1 22 ? -18.172 -20.062 12.305 1 89.62 22 THR B CA 1
ATOM 2325 C C . THR B 1 22 ? -19.281 -20.922 12.883 1 89.62 22 THR B C 1
ATOM 2327 O O . THR B 1 22 ? -20.422 -20.859 12.414 1 89.62 22 THR B O 1
ATOM 2330 N N . ASP B 1 23 ? -18.953 -21.656 13.891 1 91.31 23 ASP B N 1
ATOM 2331 C CA . ASP B 1 23 ? -19.922 -22.547 14.516 1 91.31 23 ASP B CA 1
ATOM 2332 C C . ASP B 1 23 ? -20.984 -21.75 15.281 1 91.31 23 ASP B C 1
ATOM 2334 O O . ASP B 1 23 ? -22.156 -22.125 15.289 1 91.31 23 ASP B O 1
ATOM 2338 N N . HIS B 1 24 ? -20.609 -20.641 15.844 1 93.94 24 HIS B N 1
ATOM 2339 C CA . HIS B 1 24 ? -21.516 -19.922 16.734 1 93.94 24 HIS B CA 1
ATOM 2340 C C . HIS B 1 24 ? -22.172 -18.75 16.031 1 93.94 24 HIS B C 1
ATOM 2342 O O . HIS B 1 24 ? -23.281 -18.359 16.375 1 93.94 24 HIS B O 1
ATOM 2348 N N . PHE B 1 25 ? -21.5 -18.234 15.023 1 93.44 25 PHE B N 1
ATOM 2349 C CA . PHE B 1 25 ? -22.016 -17.016 14.43 1 93.44 25 PHE B CA 1
ATOM 2350 C C . PHE B 1 25 ? -22.25 -17.203 12.93 1 93.44 25 PHE B C 1
ATOM 2352 O O . PHE B 1 25 ? -22.219 -16.234 12.172 1 93.44 25 PHE B O 1
ATOM 2359 N N . GLY B 1 26 ? -22.406 -18.344 12.508 1 91.88 26 GLY B N 1
ATOM 2360 C CA . GLY B 1 26 ? -22.594 -18.641 11.094 1 91.88 26 GLY B CA 1
ATOM 2361 C C . GLY B 1 26 ? -23.734 -17.875 10.461 1 91.88 26 GLY B C 1
ATOM 2362 O O . GLY B 1 26 ? -23.578 -17.312 9.375 1 91.88 26 GLY B O 1
ATOM 2363 N N . GLU B 1 27 ? -24.781 -17.766 11.188 1 92.56 27 GLU B N 1
ATOM 2364 C CA . GLU B 1 27 ? -25.953 -17.047 10.672 1 92.56 27 GLU B CA 1
ATOM 2365 C C . GLU B 1 27 ? -25.672 -15.562 10.523 1 92.56 27 GLU B C 1
ATOM 2367 O O . GLU B 1 27 ? -26.156 -14.922 9.578 1 92.56 27 GLU B O 1
ATOM 2372 N N . VAL B 1 28 ? -24.984 -15.078 11.422 1 94 28 VAL B N 1
ATOM 2373 C CA . VAL B 1 28 ? -24.609 -13.664 11.367 1 94 28 VAL B CA 1
ATOM 2374 C C . VAL B 1 28 ? -23.719 -13.406 10.156 1 94 28 VAL B C 1
ATOM 2376 O O . VAL B 1 28 ? -23.922 -12.445 9.414 1 94 28 VAL B O 1
ATOM 2379 N N . PHE B 1 29 ? -22.781 -14.312 9.898 1 94.38 29 PHE B N 1
ATOM 2380 C CA . PHE B 1 29 ? -21.891 -14.172 8.758 1 94.38 29 PHE B CA 1
ATOM 2381 C C . PHE B 1 29 ? -22.656 -14.281 7.445 1 94.38 29 PHE B C 1
ATOM 2383 O O . PHE B 1 29 ? -22.359 -13.57 6.484 1 94.38 29 PHE B O 1
ATOM 2390 N N . ASP B 1 30 ? -23.609 -15.117 7.441 1 94.25 30 ASP B N 1
ATOM 2391 C CA . ASP B 1 30 ? -24.453 -15.25 6.254 1 94.25 30 ASP B CA 1
ATOM 2392 C C . ASP B 1 30 ? -25.25 -13.961 5.996 1 94.25 30 ASP B C 1
ATOM 2394 O O . ASP B 1 30 ? -25.391 -13.547 4.848 1 94.25 30 ASP B O 1
ATOM 2398 N N . GLY B 1 31 ? -25.719 -13.461 7.074 1 95 31 GLY B N 1
ATOM 2399 C CA . GLY B 1 31 ? -26.422 -12.195 6.949 1 95 31 GLY B CA 1
ATOM 2400 C C . GLY B 1 31 ? -25.547 -11.07 6.441 1 95 31 GLY B C 1
ATOM 2401 O O . GLY B 1 31 ? -25.969 -10.305 5.566 1 95 31 GLY B O 1
ATOM 2402 N N . ILE B 1 32 ? -24.391 -10.977 6.934 1 95.19 32 ILE B N 1
ATOM 2403 C CA . ILE B 1 32 ? -23.438 -9.969 6.492 1 95.19 32 ILE B CA 1
ATOM 2404 C C . ILE B 1 32 ? -23.094 -10.195 5.016 1 95.19 32 ILE B C 1
ATOM 2406 O O . ILE B 1 32 ? -23.062 -9.242 4.234 1 95.19 32 ILE B O 1
ATOM 2410 N N . SER B 1 33 ? -22.891 -11.43 4.711 1 95.88 33 SER B N 1
ATOM 2411 C CA . SER B 1 33 ? -22.562 -11.781 3.332 1 95.88 33 SER B CA 1
ATOM 2412 C C . SER B 1 33 ? -23.656 -11.344 2.373 1 95.88 33 SER B C 1
ATOM 2414 O O . SER B 1 33 ? -23.391 -10.711 1.349 1 95.88 33 SER B O 1
ATOM 2416 N N . ASN B 1 34 ? -24.844 -11.625 2.752 1 96.31 34 ASN B N 1
ATOM 2417 C CA . ASN B 1 34 ? -25.969 -11.266 1.905 1 96.31 34 ASN B CA 1
ATOM 2418 C C . ASN B 1 34 ? -26.141 -9.75 1.805 1 96.31 34 ASN B C 1
ATOM 2420 O O . ASN B 1 34 ? -26.438 -9.227 0.731 1 96.31 34 ASN B O 1
ATOM 2424 N N . GLY B 1 35 ? -25.953 -9.125 2.896 1 97.12 35 GLY B N 1
ATOM 2425 C CA . GLY B 1 35 ? -26.062 -7.672 2.906 1 97.12 35 GLY B CA 1
ATOM 2426 C C . GLY B 1 35 ? -25 -6.988 2.068 1 97.12 35 GLY B C 1
ATOM 2427 O O . GLY B 1 35 ? -25.312 -6.105 1.264 1 97.12 35 GLY B O 1
ATOM 2428 N N . VAL B 1 36 ? -23.828 -7.398 2.236 1 97.56 36 VAL B N 1
ATOM 2429 C CA . VAL B 1 36 ? -22.703 -6.809 1.509 1 97.56 36 VAL B CA 1
ATOM 2430 C C . VAL B 1 36 ? -22.859 -7.082 0.014 1 97.56 36 VAL B C 1
ATOM 2432 O O . VAL B 1 36 ? -22.672 -6.184 -0.809 1 97.56 36 VAL B O 1
ATOM 2435 N N . ALA B 1 37 ? -23.172 -8.305 -0.302 1 97.06 37 ALA B N 1
ATOM 2436 C CA . ALA B 1 37 ? -23.375 -8.664 -1.703 1 97.06 37 ALA B CA 1
ATOM 2437 C C . ALA B 1 37 ? -24.484 -7.836 -2.338 1 97.06 37 ALA B C 1
ATOM 2439 O O . ALA B 1 37 ? -24.359 -7.379 -3.475 1 97.06 37 ALA B O 1
ATOM 2440 N N . ALA B 1 38 ? -25.516 -7.688 -1.594 1 96.5 38 ALA B N 1
ATOM 2441 C CA . ALA B 1 38 ? -26.656 -6.914 -2.09 1 96.5 38 ALA B CA 1
ATOM 2442 C C . ALA B 1 38 ? -26.266 -5.461 -2.334 1 96.5 38 ALA B C 1
ATOM 2444 O O . ALA B 1 38 ? -26.703 -4.848 -3.311 1 96.5 38 ALA B O 1
ATOM 2445 N N . PHE B 1 39 ? -25.5 -4.988 -1.468 1 97 39 PHE B N 1
ATOM 2446 C CA . PHE B 1 39 ? -25.078 -3.6 -1.595 1 97 39 PHE B CA 1
ATOM 2447 C C . PHE B 1 39 ? -24.156 -3.424 -2.797 1 97 39 PHE B C 1
ATOM 2449 O O . PHE B 1 39 ? -24.297 -2.471 -3.564 1 97 39 PHE B O 1
ATOM 2456 N N . VAL B 1 40 ? -23.203 -4.281 -2.957 1 97.44 40 VAL B N 1
ATOM 2457 C CA . VAL B 1 40 ? -22.281 -4.219 -4.082 1 97.44 40 VAL B CA 1
ATOM 2458 C C . VAL B 1 40 ? -23.062 -4.324 -5.395 1 97.44 40 VAL B C 1
ATOM 2460 O O . VAL B 1 40 ? -22.844 -3.533 -6.316 1 97.44 40 VAL B O 1
ATOM 2463 N N . GLN B 1 41 ? -23.938 -5.285 -5.434 1 96.12 41 GLN B N 1
ATOM 2464 C CA . GLN B 1 41 ? -24.734 -5.496 -6.641 1 96.12 41 GLN B CA 1
ATOM 2465 C C . GLN B 1 41 ? -25.656 -4.312 -6.898 1 96.12 41 GLN B C 1
ATOM 2467 O O . GLN B 1 41 ? -25.891 -3.939 -8.055 1 96.12 41 GLN B O 1
ATOM 2472 N N . GLY B 1 42 ? -26.203 -3.818 -5.836 1 96.62 42 GLY B N 1
ATOM 2473 C CA . GLY B 1 42 ? -27.062 -2.658 -5.969 1 96.62 42 GLY B CA 1
ATOM 2474 C C . GLY B 1 42 ? -26.375 -1.461 -6.586 1 96.62 42 GLY B C 1
ATOM 2475 O O . GLY B 1 42 ? -26.906 -0.816 -7.488 1 96.62 42 GLY B O 1
ATOM 2476 N N . ILE B 1 43 ? -25.188 -1.188 -6.16 1 96.31 43 ILE B N 1
ATOM 2477 C CA . ILE B 1 43 ? -24.422 -0.077 -6.699 1 96.31 43 ILE B CA 1
ATOM 2478 C C . ILE B 1 43 ? -24.094 -0.343 -8.164 1 96.31 43 ILE B C 1
ATOM 2480 O O . ILE B 1 43 ? -24.281 0.526 -9.023 1 96.31 43 ILE B O 1
ATOM 2484 N N . GLY B 1 44 ? -23.625 -1.529 -8.414 1 95 44 GLY B N 1
ATOM 2485 C CA . GLY B 1 44 ? -23.297 -1.903 -9.781 1 95 44 GLY B CA 1
ATOM 2486 C C . GLY B 1 44 ? -24.469 -1.793 -10.734 1 95 44 GLY B C 1
ATOM 2487 O O . GLY B 1 44 ? -24.344 -1.23 -11.82 1 95 44 GLY B O 1
ATOM 2488 N N . ASN B 1 45 ? -25.562 -2.309 -10.258 1 94.5 45 ASN B N 1
ATOM 2489 C CA . ASN B 1 45 ? -26.766 -2.277 -11.086 1 94.5 45 ASN B CA 1
ATOM 2490 C C . ASN B 1 45 ? -27.266 -0.851 -11.289 1 94.5 45 ASN B C 1
ATOM 2492 O O . ASN B 1 45 ? -27.719 -0.5 -12.383 1 94.5 45 ASN B O 1
ATOM 2496 N N . SER B 1 46 ? -27.219 -0.082 -10.297 1 95.88 46 SER B N 1
ATOM 2497 C CA . SER B 1 46 ? -27.672 1.303 -10.398 1 95.88 46 SER B CA 1
ATOM 2498 C C . SER B 1 46 ? -26.797 2.098 -11.367 1 95.88 46 SER B C 1
ATOM 2500 O O . SER B 1 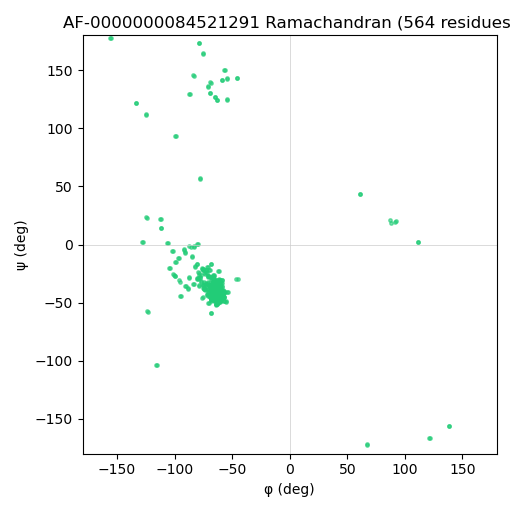46 ? -27.312 2.828 -12.211 1 95.88 46 SER B O 1
ATOM 2502 N N . LEU B 1 47 ? -25.547 1.914 -11.305 1 95.38 47 LEU B N 1
ATOM 2503 C CA . LEU B 1 47 ? -24.625 2.625 -12.195 1 95.38 47 LEU B CA 1
ATOM 2504 C C . LEU B 1 47 ? -24.703 2.066 -13.609 1 95.38 47 LEU B C 1
ATOM 2506 O O . LEU B 1 47 ? -24.578 2.814 -14.586 1 95.38 47 LEU B O 1
ATOM 2510 N N . GLY B 1 48 ? -24.906 0.791 -13.672 1 94.06 48 GLY B N 1
ATOM 2511 C CA . GLY B 1 48 ? -24.953 0.111 -14.953 1 94.06 48 GLY B CA 1
ATOM 2512 C C . GLY B 1 48 ? -26.188 0.433 -15.766 1 94.06 48 GLY B C 1
ATOM 2513 O O . GLY B 1 48 ? -26.203 0.275 -16.984 1 94.06 48 GLY B O 1
ATOM 2514 N N . PHE B 1 49 ? -27.156 0.917 -15.055 1 94.38 49 PHE B N 1
ATOM 2515 C CA . PHE B 1 49 ? -28.422 1.269 -15.711 1 94.38 49 PHE B CA 1
ATOM 2516 C C . PHE B 1 49 ? -28.266 2.574 -16.484 1 94.38 49 PHE B C 1
ATOM 2518 O O . PHE B 1 49 ? -29.047 2.846 -17.406 1 94.38 49 PHE B O 1
ATOM 2525 N N . ILE B 1 50 ? -27.328 3.324 -16.141 1 95.88 50 ILE B N 1
ATOM 2526 C CA . ILE B 1 50 ? -27.078 4.609 -16.797 1 95.88 50 ILE B CA 1
ATOM 2527 C C . ILE B 1 50 ? -26.188 4.414 -18.016 1 95.88 50 ILE B C 1
ATOM 2529 O O . ILE B 1 50 ? -25.141 3.773 -17.922 1 95.88 50 ILE B O 1
ATOM 2533 N N . PRO B 1 51 ? -26.641 4.965 -19.109 1 95.94 51 PRO B N 1
ATOM 2534 C CA . PRO B 1 51 ? -25.781 4.836 -20.297 1 95.94 51 PRO B CA 1
ATOM 2535 C C . PRO B 1 51 ? -24.375 5.395 -20.078 1 95.94 51 PRO B C 1
ATOM 2537 O O . PRO B 1 51 ? -24.203 6.371 -19.344 1 95.94 51 PRO B O 1
ATOM 2540 N N . VAL B 1 52 ? -23.469 4.809 -20.781 1 95.94 52 VAL B N 1
ATOM 2541 C CA . VAL B 1 52 ? -22.047 5.082 -20.609 1 95.94 52 VAL B CA 1
ATOM 2542 C C . VAL B 1 52 ? -21.781 6.578 -20.766 1 95.94 52 VAL B C 1
ATOM 2544 O O . VAL B 1 52 ? -21.156 7.191 -19.906 1 95.94 52 VAL B O 1
ATOM 2547 N N . ILE B 1 53 ? -22.281 7.215 -21.797 1 95.5 53 ILE B N 1
ATOM 2548 C CA . ILE B 1 53 ? -22 8.609 -22.094 1 95.5 53 ILE B CA 1
ATOM 2549 C C . ILE B 1 53 ? -22.609 9.508 -21.031 1 95.5 53 ILE B C 1
ATOM 2551 O O . ILE B 1 53 ? -21.984 10.477 -20.594 1 95.5 53 ILE B O 1
ATOM 2555 N N . LEU B 1 54 ? -23.812 9.141 -20.609 1 96.69 54 LEU B N 1
ATOM 2556 C CA . LEU B 1 54 ? -24.5 9.938 -19.594 1 96.69 54 LEU B CA 1
ATOM 2557 C C . LEU B 1 54 ? -23.766 9.867 -18.266 1 96.69 54 LEU B C 1
ATOM 2559 O O . LEU B 1 54 ? -23.609 10.891 -17.594 1 96.69 54 LEU B O 1
ATOM 2563 N N . LEU B 1 55 ? -23.406 8.656 -17.875 1 97.12 55 LEU B N 1
ATOM 2564 C CA . LEU B 1 55 ? -22.688 8.516 -16.609 1 97.12 55 LEU B CA 1
ATOM 2565 C C . LEU B 1 55 ? -21.359 9.258 -16.656 1 97.12 55 LEU B C 1
ATOM 2567 O O . LEU B 1 55 ? -20.969 9.898 -15.68 1 97.12 55 LEU B O 1
ATOM 2571 N N . SER B 1 56 ? -20.641 9.156 -17.797 1 97.62 56 SER B N 1
ATOM 2572 C CA . SER B 1 56 ? -19.375 9.867 -17.953 1 97.62 56 SER B CA 1
ATOM 2573 C C . SER B 1 56 ? -19.578 11.375 -17.859 1 97.62 56 SER B C 1
ATOM 2575 O O . SER B 1 56 ? -18.766 12.078 -17.266 1 97.62 56 SER B O 1
ATOM 2577 N N . LEU B 1 57 ? -20.641 11.82 -18.406 1 96.94 57 LEU B N 1
ATOM 2578 C CA . LEU B 1 57 ? -20.969 13.242 -18.359 1 96.94 57 LEU B CA 1
ATOM 2579 C C . LEU B 1 57 ? -21.312 13.68 -16.938 1 96.94 57 LEU B C 1
ATOM 2581 O O . LEU B 1 57 ? -20.906 14.75 -16.5 1 96.94 57 LEU B O 1
ATOM 2585 N N . ILE B 1 58 ? -22.109 12.906 -16.281 1 97.38 58 ILE B N 1
ATOM 2586 C CA . ILE B 1 58 ? -22.531 13.219 -14.922 1 97.38 58 ILE B CA 1
ATOM 2587 C C . ILE B 1 58 ? -21.297 13.297 -14.016 1 97.38 58 ILE B C 1
ATOM 2589 O O . ILE B 1 58 ? -21.141 14.266 -13.266 1 97.38 58 ILE B O 1
ATOM 2593 N N . ILE B 1 59 ? -20.391 12.297 -14.094 1 97.38 59 ILE B N 1
ATOM 2594 C CA . ILE B 1 59 ? -19.203 12.289 -13.258 1 97.38 59 ILE B CA 1
ATOM 2595 C C . ILE B 1 59 ? -18.266 13.422 -13.68 1 97.38 59 ILE B C 1
ATOM 2597 O O . ILE B 1 59 ? -17.609 14.047 -12.836 1 97.38 59 ILE B O 1
ATOM 2601 N N . GLY B 1 60 ? -18.203 13.633 -14.977 1 97.38 60 GLY B N 1
ATOM 2602 C CA . GLY B 1 60 ? -17.438 14.766 -15.461 1 97.38 60 GLY B CA 1
ATOM 2603 C C . GLY B 1 60 ? -17.938 16.094 -14.914 1 97.38 60 GLY B C 1
ATOM 2604 O O . GLY B 1 60 ? -17.141 16.938 -14.516 1 97.38 60 GLY B O 1
ATOM 2605 N N . LEU B 1 61 ? -19.234 16.281 -14.883 1 97 61 LEU B N 1
ATOM 2606 C CA . LEU B 1 61 ? -19.844 17.5 -14.359 1 97 61 LEU B CA 1
ATOM 2607 C C . LEU B 1 61 ? -19.594 17.625 -12.859 1 97 61 LEU B C 1
ATOM 2609 O O . LEU B 1 61 ? -19.375 18.734 -12.352 1 97 61 LEU B O 1
ATOM 2613 N N . LEU B 1 62 ? -19.688 16.5 -12.258 1 96.31 62 LEU B N 1
ATOM 2614 C CA . LEU B 1 62 ? -19.375 16.5 -10.836 1 96.31 62 LEU B CA 1
ATOM 2615 C C . LEU B 1 62 ? -17.922 16.938 -10.594 1 96.31 62 LEU B C 1
ATOM 2617 O O . LEU B 1 62 ? -17.656 17.719 -9.68 1 96.31 62 LEU B O 1
ATOM 2621 N N . ALA B 1 63 ? -17.031 16.359 -11.391 1 96.81 63 ALA B N 1
ATOM 2622 C CA . ALA B 1 63 ? -15.625 16.75 -11.289 1 96.81 63 ALA B CA 1
ATOM 2623 C C . ALA B 1 63 ? -15.438 18.234 -11.602 1 96.81 63 ALA B C 1
ATOM 2625 O O . ALA B 1 63 ? -14.578 18.891 -11.008 1 96.81 63 ALA B O 1
ATOM 2626 N N . TRP B 1 64 ? -16.266 18.719 -12.508 1 96.31 64 TRP B N 1
ATOM 2627 C CA . TRP B 1 64 ? -16.203 20.125 -12.867 1 96.31 64 TRP B CA 1
ATOM 2628 C C . TRP B 1 64 ? -16.625 21 -11.688 1 96.31 64 TRP B C 1
ATOM 2630 O O . TRP B 1 64 ? -15.977 22 -11.383 1 96.31 64 TRP B O 1
ATOM 2640 N N . LYS B 1 65 ? -17.641 20.641 -11.047 1 95.19 65 LYS B N 1
ATOM 2641 C CA . LYS B 1 65 ? -18.219 21.422 -9.953 1 95.19 65 LYS B CA 1
ATOM 2642 C C . LYS B 1 65 ? -17.297 21.391 -8.734 1 95.19 65 LYS B C 1
ATOM 2644 O O . LYS B 1 65 ? -17.156 22.391 -8.039 1 95.19 65 LYS B O 1
ATOM 2649 N N . LEU B 1 66 ? -16.656 20.328 -8.477 1 93.94 66 LEU B N 1
ATOM 2650 C CA . LEU B 1 66 ? -15.891 20.141 -7.246 1 93.94 66 LEU B CA 1
ATOM 2651 C C . LEU B 1 66 ? -14.422 20.5 -7.457 1 93.94 66 LEU B C 1
ATOM 2653 O O . LEU B 1 66 ? -13.719 20.844 -6.504 1 93.94 66 LEU B O 1
ATOM 2657 N N . CYS B 1 67 ? -13.961 20.281 -8.602 1 94.75 67 CYS B N 1
ATOM 2658 C CA . CYS B 1 67 ? -12.547 20.516 -8.875 1 94.75 67 CYS B CA 1
ATOM 2659 C C . CYS B 1 67 ? -12.367 21.641 -9.891 1 94.75 67 CYS B C 1
ATOM 2661 O O . CYS B 1 67 ? -12.531 22.812 -9.555 1 94.75 67 CYS B O 1
ATOM 2663 N N . ASN B 1 68 ? -12.062 21.391 -11.141 1 94.69 68 ASN B N 1
ATOM 2664 C CA . ASN B 1 68 ? -11.891 22.359 -12.219 1 94.69 68 ASN B CA 1
ATOM 2665 C C . ASN B 1 68 ? -12.125 21.719 -13.586 1 94.69 68 ASN B C 1
ATOM 2667 O O . ASN B 1 68 ? -12.43 20.531 -13.68 1 94.69 68 ASN B O 1
ATOM 2671 N N . TRP B 1 69 ? -12.047 22.469 -14.609 1 95.81 69 TRP B N 1
ATOM 2672 C CA . TRP B 1 69 ? -12.406 22.016 -15.953 1 95.81 69 TRP B CA 1
ATOM 2673 C C . TRP B 1 69 ? -11.383 21.016 -16.484 1 95.81 69 TRP B C 1
ATOM 2675 O O . TRP B 1 69 ? -11.719 20.141 -17.281 1 95.81 69 TRP B O 1
ATOM 2685 N N . ARG B 1 70 ? -10.227 21.141 -16.031 1 95.88 70 ARG B N 1
ATOM 2686 C CA . ARG B 1 70 ? -9.195 20.219 -16.484 1 95.88 70 ARG B CA 1
ATOM 2687 C C . ARG B 1 70 ? -9.469 18.797 -15.992 1 95.88 70 ARG B C 1
ATOM 2689 O O . ARG B 1 70 ? -9.352 17.844 -16.75 1 95.88 70 ARG B O 1
ATOM 2696 N N . ILE B 1 71 ? -9.867 18.734 -14.711 1 96.12 71 ILE B N 1
ATOM 2697 C CA . ILE B 1 71 ? -10.172 17.422 -14.125 1 96.12 71 ILE B CA 1
ATOM 2698 C C . ILE B 1 71 ? -11.453 16.875 -14.734 1 96.12 71 ILE B C 1
ATOM 2700 O O . ILE B 1 71 ? -11.578 15.656 -14.93 1 96.12 71 ILE B O 1
ATOM 2704 N N . ALA B 1 72 ? -12.359 17.75 -15.016 1 97.81 72 ALA B N 1
ATOM 2705 C CA . ALA B 1 72 ? -13.594 17.344 -15.672 1 97.81 72 ALA B CA 1
ATOM 2706 C C . ALA B 1 72 ? -13.312 16.703 -17.031 1 97.81 72 ALA B C 1
ATOM 2708 O O . ALA B 1 72 ? -13.875 15.656 -17.375 1 97.81 72 ALA B O 1
ATOM 2709 N N . LEU B 1 73 ? -12.508 17.359 -17.781 1 97.56 73 LEU B N 1
ATOM 2710 C CA . LEU B 1 73 ? -12.141 16.844 -19.094 1 97.56 73 LEU B CA 1
ATOM 2711 C C . LEU B 1 73 ? -11.414 15.5 -18.969 1 97.56 73 LEU B C 1
ATOM 2713 O O . LEU B 1 73 ? -11.68 14.57 -19.734 1 97.56 73 LEU B O 1
ATOM 2717 N N . PHE B 1 74 ? -10.5 15.398 -18.062 1 97.12 74 PHE B N 1
ATOM 2718 C CA . PHE B 1 74 ? -9.789 14.156 -17.797 1 97.12 74 PHE B CA 1
ATOM 2719 C C . PHE B 1 74 ? -10.766 13.039 -17.453 1 97.12 74 PHE B C 1
ATOM 2721 O O . PHE B 1 74 ? -10.625 11.914 -17.938 1 97.12 74 PHE B O 1
ATOM 2728 N N . THR B 1 75 ? -11.688 13.375 -16.625 1 97.88 75 THR B N 1
ATOM 2729 C CA . THR B 1 75 ? -12.672 12.398 -16.172 1 97.88 75 THR B CA 1
ATOM 2730 C C . THR B 1 75 ? -13.508 11.883 -17.344 1 97.88 75 THR B C 1
ATOM 2732 O O . THR B 1 75 ? -13.664 10.672 -17.516 1 97.88 75 THR B O 1
ATOM 2735 N N . PHE B 1 76 ? -13.969 12.773 -18.109 1 97.44 76 PHE B N 1
ATOM 2736 C CA . PHE B 1 76 ? -14.805 12.391 -19.25 1 97.44 76 PHE B CA 1
ATOM 2737 C C . PHE B 1 76 ? -14.008 11.57 -20.25 1 97.44 76 PHE B C 1
ATOM 2739 O O . PHE B 1 76 ? -14.438 10.484 -20.656 1 97.44 76 PHE B O 1
ATOM 2746 N N . VAL B 1 77 ? -12.867 12.055 -20.641 1 96.94 77 VAL B N 1
ATOM 2747 C CA . VAL B 1 77 ? -12.031 11.375 -21.625 1 96.94 77 VAL B CA 1
ATOM 2748 C C . VAL B 1 77 ? -11.562 10.031 -21.062 1 96.94 77 VAL B C 1
ATOM 2750 O O . VAL B 1 77 ? -11.516 9.031 -21.781 1 96.94 77 VAL B O 1
ATOM 2753 N N . GLY B 1 78 ? -11.172 10.016 -19.766 1 97.62 78 GLY B N 1
ATOM 2754 C CA . GLY B 1 78 ? -10.727 8.789 -19.125 1 97.62 78 GLY B CA 1
ATOM 2755 C C . GLY B 1 78 ? -11.789 7.711 -19.094 1 97.62 78 GLY B C 1
ATOM 2756 O O . GLY B 1 78 ? -11.508 6.547 -19.375 1 97.62 78 GLY B O 1
ATOM 2757 N N . LEU B 1 79 ? -12.992 8.102 -18.797 1 97.94 79 LEU B N 1
ATOM 2758 C CA . LEU B 1 79 ? -14.086 7.141 -18.734 1 97.94 79 LEU B CA 1
ATOM 2759 C C . LEU B 1 79 ? -14.438 6.613 -20.125 1 97.94 79 LEU B C 1
ATOM 2761 O O . LEU B 1 79 ? -14.727 5.426 -20.281 1 97.94 79 LEU B O 1
ATOM 2765 N N . ILE B 1 80 ? -14.391 7.457 -21.109 1 96.81 80 ILE B N 1
ATOM 2766 C CA . ILE B 1 80 ? -14.648 7.035 -22.484 1 96.81 80 ILE B CA 1
ATOM 2767 C C . ILE B 1 80 ? -13.555 6.082 -22.938 1 96.81 80 ILE B C 1
ATOM 2769 O O . ILE B 1 80 ? -13.82 5.117 -23.656 1 96.81 80 ILE B O 1
ATOM 2773 N N . LEU B 1 81 ? -12.375 6.352 -22.547 1 96.75 81 LEU B N 1
ATOM 2774 C CA . LEU B 1 81 ? -11.258 5.469 -22.891 1 96.75 81 LEU B CA 1
ATOM 2775 C C . LEU B 1 81 ? -11.461 4.086 -22.266 1 96.75 81 LEU B C 1
ATOM 2777 O O . LEU B 1 81 ? -11.203 3.072 -22.922 1 96.75 81 LEU B O 1
ATOM 2781 N N . ILE B 1 82 ? -11.875 4.027 -21.031 1 97.94 82 ILE B N 1
ATOM 2782 C CA . ILE B 1 82 ? -12.109 2.758 -20.359 1 97.94 82 ILE B CA 1
ATOM 2783 C C . ILE B 1 82 ? -13.172 1.958 -21.109 1 97.94 82 ILE B C 1
ATOM 2785 O O . ILE B 1 82 ? -13.031 0.747 -21.297 1 97.94 82 ILE B O 1
ATOM 2789 N N . ASP B 1 83 ? -14.172 2.646 -21.547 1 96.88 83 ASP B N 1
ATOM 2790 C CA . ASP B 1 83 ? -15.219 1.997 -22.328 1 96.88 83 ASP B CA 1
ATOM 2791 C C . ASP B 1 83 ? -14.664 1.501 -23.672 1 96.88 83 ASP B C 1
ATOM 2793 O O . ASP B 1 83 ? -14.969 0.387 -24.094 1 96.88 83 ASP B O 1
ATOM 2797 N N . ASN B 1 84 ? -13.891 2.41 -24.297 1 96 84 ASN B N 1
ATOM 2798 C CA . ASN B 1 84 ? -13.297 2.055 -25.578 1 96 84 ASN B CA 1
ATOM 2799 C C . ASN B 1 84 ? -12.414 0.815 -25.469 1 96 84 ASN B C 1
ATOM 2801 O O . ASN B 1 84 ? -12.352 0.005 -26.391 1 96 84 ASN B O 1
ATOM 2805 N N . LEU B 1 85 ? -11.828 0.638 -24.328 1 96.06 85 LEU B N 1
ATOM 2806 C CA . LEU B 1 85 ? -10.922 -0.482 -24.109 1 96.06 85 LEU B CA 1
ATOM 2807 C C . LEU B 1 85 ? -11.688 -1.739 -23.719 1 96.06 85 LEU B C 1
ATOM 2809 O O . LEU B 1 85 ? -11.102 -2.82 -23.609 1 96.06 85 LEU B O 1
ATOM 2813 N N . GLY B 1 86 ? -12.977 -1.599 -23.422 1 95.69 86 GLY B N 1
ATOM 2814 C CA . GLY B 1 86 ? -13.828 -2.75 -23.156 1 95.69 86 GLY B CA 1
ATOM 2815 C C . GLY B 1 86 ? -13.891 -3.105 -21.688 1 95.69 86 GLY B C 1
ATOM 2816 O O . GLY B 1 86 ? -14.234 -4.234 -21.328 1 95.69 86 GLY B O 1
ATOM 2817 N N . TYR B 1 87 ? -13.539 -2.123 -20.812 1 97.69 87 TYR B N 1
ATOM 2818 C CA . TYR B 1 87 ? -13.438 -2.439 -19.391 1 97.69 87 TYR B CA 1
ATOM 2819 C C . TYR B 1 87 ? -14.523 -1.729 -18.594 1 97.69 87 TYR B C 1
ATOM 2821 O O . TYR B 1 87 ? -14.383 -1.522 -17.391 1 97.69 87 TYR B O 1
ATOM 2829 N N . TRP B 1 88 ? -15.586 -1.34 -19.219 1 97.81 88 TRP B N 1
ATOM 2830 C CA . TRP B 1 88 ? -16.609 -0.547 -18.547 1 97.81 88 TRP B CA 1
ATOM 2831 C C . TRP B 1 88 ? -17.266 -1.339 -17.422 1 97.81 88 TRP B C 1
ATOM 2833 O O . TRP B 1 88 ? -17.375 -0.848 -16.297 1 97.81 88 TRP B O 1
ATOM 2843 N N . GLN B 1 89 ? -17.703 -2.555 -17.797 1 97.31 89 GLN B N 1
ATOM 2844 C CA . GLN B 1 89 ? -18.375 -3.371 -16.797 1 97.31 89 GLN B CA 1
ATOM 2845 C C . GLN B 1 89 ? -17.453 -3.693 -15.625 1 97.31 89 GLN B C 1
ATOM 2847 O O . GLN B 1 89 ? -17.859 -3.629 -14.461 1 97.31 89 GLN B O 1
ATOM 2852 N N . GLN B 1 90 ? -16.234 -4.059 -15.922 1 98.06 90 GLN B N 1
ATOM 2853 C CA . GLN B 1 90 ? -15.234 -4.34 -14.891 1 98.06 90 GLN B CA 1
ATOM 2854 C C . GLN B 1 90 ? -14.984 -3.109 -14.023 1 98.06 90 GLN B C 1
ATOM 2856 O O . GLN B 1 90 ? -14.75 -3.229 -12.82 1 98.06 90 GLN B O 1
ATOM 2861 N N . MET B 1 91 ? -15.016 -1.986 -14.664 1 98.31 91 MET B N 1
ATOM 2862 C CA . MET B 1 91 ? -14.844 -0.738 -13.93 1 98.31 91 MET B CA 1
ATOM 2863 C C . MET B 1 91 ? -15.984 -0.517 -12.953 1 98.31 91 MET B C 1
ATOM 2865 O O . MET B 1 91 ? -15.758 -0.167 -11.789 1 98.31 91 MET B O 1
ATOM 2869 N N . LEU B 1 92 ? -17.188 -0.783 -13.367 1 98.19 92 LEU B N 1
ATOM 2870 C CA . LEU B 1 92 ? -18.344 -0.606 -12.508 1 98.19 92 LEU B CA 1
ATOM 2871 C C . LEU B 1 92 ? -18.297 -1.567 -11.32 1 98.19 92 LEU B C 1
ATOM 2873 O O . LEU B 1 92 ? -18.656 -1.2 -10.203 1 98.19 92 LEU B O 1
ATOM 2877 N N . GLU B 1 93 ? -17.875 -2.758 -11.617 1 98.12 93 GLU B N 1
ATOM 2878 C CA . GLU B 1 93 ? -17.734 -3.742 -10.547 1 98.12 93 GLU B CA 1
ATOM 2879 C C . GLU B 1 93 ? -16.688 -3.295 -9.523 1 98.12 93 GLU B C 1
ATOM 2881 O O . GLU B 1 93 ? -16.906 -3.441 -8.32 1 98.12 93 GLU B O 1
ATOM 2886 N N . THR B 1 94 ? -15.586 -2.777 -10.023 1 98.19 94 THR B N 1
ATOM 2887 C CA . THR B 1 94 ? -14.523 -2.271 -9.156 1 98.19 94 THR B CA 1
ATOM 2888 C C . THR B 1 94 ? -15.031 -1.115 -8.297 1 98.19 94 THR B C 1
ATOM 2890 O O . THR B 1 94 ? -14.812 -1.09 -7.086 1 98.19 94 THR B O 1
ATOM 2893 N N . ILE B 1 95 ? -15.695 -0.191 -8.891 1 98 95 ILE B N 1
ATOM 2894 C CA . ILE B 1 95 ? -16.219 0.973 -8.188 1 98 95 ILE B CA 1
ATOM 2895 C C . ILE B 1 95 ? -17.219 0.523 -7.117 1 98 95 ILE B C 1
ATOM 2897 O O . ILE B 1 95 ? -17.25 1.077 -6.016 1 98 95 ILE B O 1
ATOM 2901 N N . SER B 1 96 ? -18.031 -0.459 -7.461 1 98.25 96 SER B N 1
ATOM 2902 C CA . SER B 1 96 ? -19.016 -0.981 -6.508 1 98.25 96 SER B CA 1
ATOM 2903 C C . SER B 1 96 ? -18.328 -1.565 -5.277 1 98.25 96 SER B C 1
ATOM 2905 O O . SER B 1 96 ? -18.75 -1.332 -4.148 1 98.25 96 SER B O 1
ATOM 2907 N N . LEU B 1 97 ? -17.328 -2.314 -5.551 1 98 97 LEU B N 1
ATOM 2908 C CA . LEU B 1 97 ? -16.547 -2.922 -4.469 1 98 97 LEU B CA 1
ATOM 2909 C C . LEU B 1 97 ? -15.891 -1.854 -3.604 1 98 97 LEU B C 1
ATOM 2911 O O . LEU B 1 97 ? -15.969 -1.914 -2.375 1 98 97 LEU B O 1
ATOM 2915 N N . VAL B 1 98 ? -15.258 -0.867 -4.211 1 98.12 98 VAL B N 1
ATOM 2916 C CA . VAL B 1 98 ? -14.508 0.179 -3.518 1 98.12 98 VAL B CA 1
ATOM 2917 C C . VAL B 1 98 ? -15.469 1.049 -2.709 1 98.12 98 VAL B C 1
ATOM 2919 O O . VAL B 1 98 ? -15.234 1.312 -1.527 1 98.12 98 VAL B O 1
ATOM 2922 N N . LEU B 1 99 ? -16.578 1.432 -3.287 1 97.56 99 LEU B N 1
ATOM 2923 C CA . LEU B 1 99 ? -17.531 2.303 -2.607 1 97.56 99 LEU B CA 1
ATOM 2924 C C . LEU B 1 99 ? -18.172 1.585 -1.428 1 97.56 99 LEU B C 1
ATOM 2926 O O . LEU B 1 99 ? -18.406 2.189 -0.378 1 97.56 99 LEU B O 1
ATOM 2930 N N . THR B 1 100 ? -18.469 0.356 -1.642 1 98.44 100 THR B N 1
ATOM 2931 C CA . THR B 1 100 ? -19.031 -0.415 -0.542 1 98.44 100 THR B CA 1
ATOM 2932 C C . THR B 1 100 ? -18.047 -0.522 0.614 1 98.44 100 THR B C 1
ATOM 2934 O O . THR B 1 100 ? -18.406 -0.31 1.772 1 98.44 100 THR B O 1
ATOM 2937 N N . SER B 1 101 ? -16.797 -0.864 0.304 1 98.56 101 SER B N 1
ATOM 2938 C CA . SER B 1 101 ? -15.773 -0.991 1.327 1 98.56 101 SER B CA 1
ATOM 2939 C C . SER B 1 101 ? -15.562 0.325 2.07 1 98.56 101 SER B C 1
ATOM 2941 O O . SER B 1 101 ? -15.43 0.339 3.295 1 98.56 101 SER B O 1
ATOM 2943 N N . VAL B 1 102 ? -15.578 1.386 1.339 1 98.38 102 VAL B N 1
ATOM 2944 C CA . VAL B 1 102 ? -15.336 2.697 1.931 1 98.38 102 VAL B CA 1
ATOM 2945 C C . VAL B 1 102 ? -16.531 3.111 2.781 1 98.38 102 VAL B C 1
ATOM 2947 O O . VAL B 1 102 ? -16.375 3.666 3.869 1 98.38 102 VAL B O 1
ATOM 2950 N N . LEU B 1 103 ? -17.703 2.877 2.273 1 98 103 LEU B N 1
ATOM 2951 C CA . LEU B 1 103 ? -18.906 3.201 3.035 1 98 103 LEU B CA 1
ATOM 2952 C C . LEU B 1 103 ? -18.906 2.479 4.379 1 98 103 LEU B C 1
ATOM 2954 O O . LEU B 1 103 ? -19.188 3.084 5.41 1 98 103 LEU B O 1
ATOM 2958 N N . LEU B 1 104 ? -18.578 1.247 4.336 1 98.38 104 LEU B N 1
ATOM 2959 C CA . LEU B 1 104 ? -18.531 0.477 5.574 1 98.38 104 LEU B CA 1
ATOM 2960 C C . LEU B 1 104 ? -17.406 0.979 6.48 1 98.38 104 LEU B C 1
ATOM 2962 O O . LEU B 1 104 ? -17.594 1.055 7.699 1 98.38 104 LEU B O 1
ATOM 2966 N N . SER B 1 105 ? -16.266 1.28 5.914 1 98.5 105 SER B N 1
ATOM 2967 C CA . SER B 1 105 ? -15.148 1.833 6.68 1 98.5 105 SER B CA 1
ATOM 2968 C C . SER B 1 105 ? -15.539 3.145 7.352 1 98.5 105 SER B C 1
ATOM 2970 O O . SER B 1 105 ? -15.141 3.408 8.492 1 98.5 105 SER B O 1
ATOM 2972 N N . VAL B 1 106 ? -16.359 3.904 6.664 1 98.31 106 VAL B N 1
ATOM 2973 C CA . VAL B 1 106 ? -16.797 5.195 7.184 1 98.31 106 VAL B CA 1
ATOM 2974 C C . VAL B 1 106 ? -17.844 4.984 8.266 1 98.31 106 VAL B C 1
ATOM 2976 O O . VAL B 1 106 ? -17.797 5.613 9.328 1 98.31 106 VAL B O 1
ATOM 2979 N N . LEU B 1 107 ? -18.781 4.137 7.988 1 98.12 107 LEU B N 1
ATOM 2980 C CA . LEU B 1 107 ? -19.875 3.875 8.914 1 98.12 107 LEU B CA 1
ATOM 2981 C C . LEU B 1 107 ? -19.359 3.334 10.242 1 98.12 107 LEU B C 1
ATOM 2983 O O . LEU B 1 107 ? -19.922 3.623 11.297 1 98.12 107 LEU B O 1
ATOM 2987 N N . ILE B 1 108 ? -18.297 2.598 10.18 1 98.12 108 ILE B N 1
ATOM 2988 C CA . ILE B 1 108 ? -17.719 2.023 11.391 1 98.12 108 ILE B CA 1
ATOM 2989 C C . ILE B 1 108 ? -16.609 2.93 11.914 1 98.12 108 ILE B C 1
ATOM 2991 O O . ILE B 1 108 ? -16.531 3.201 13.117 1 98.12 108 ILE B O 1
ATOM 2995 N N . GLY B 1 109 ? -15.789 3.389 11.039 1 98.62 109 GLY B N 1
ATOM 2996 C CA . GLY B 1 109 ? -14.578 4.117 11.391 1 98.62 109 GLY B CA 1
ATOM 2997 C C . GLY B 1 109 ? -14.859 5.449 12.07 1 98.62 109 GLY B C 1
ATOM 2998 O O . GLY B 1 109 ? -14.227 5.793 13.062 1 98.62 109 GLY B O 1
ATOM 2999 N N . ILE B 1 110 ? -15.828 6.191 11.531 1 98.25 110 ILE B N 1
ATOM 3000 C CA . ILE B 1 110 ? -16.094 7.516 12.078 1 98.25 110 ILE B CA 1
ATOM 3001 C C . ILE B 1 110 ? -16.656 7.391 13.492 1 98.25 110 ILE B C 1
ATOM 3003 O O . ILE B 1 110 ? -16.156 8.031 14.422 1 98.25 110 ILE B O 1
ATOM 3007 N N . PRO B 1 111 ? -17.625 6.52 13.766 1 98.31 111 PRO B N 1
ATOM 3008 C CA . PRO B 1 111 ? -18.125 6.355 15.133 1 98.31 111 PRO B CA 1
ATOM 3009 C C . PRO B 1 111 ? -17.031 5.883 16.094 1 98.31 111 PRO B C 1
ATOM 3011 O O . PRO B 1 111 ? -16.953 6.379 17.219 1 98.31 111 PRO B O 1
ATOM 3014 N N . VAL B 1 112 ? -16.219 4.977 15.688 1 98.56 112 VAL B N 1
ATOM 3015 C CA . VAL B 1 112 ? -15.125 4.504 16.531 1 98.56 112 VAL B CA 1
ATOM 3016 C C . VAL B 1 112 ? -14.141 5.641 16.797 1 98.56 112 VAL B C 1
ATOM 3018 O O . VAL B 1 112 ? -13.664 5.812 17.922 1 98.56 112 VAL B O 1
ATOM 3021 N N . GLY B 1 113 ? -13.844 6.41 15.727 1 98.5 113 GLY B N 1
ATOM 3022 C CA . GLY B 1 113 ? -12.977 7.57 15.883 1 98.5 113 GLY B CA 1
ATOM 3023 C C . GLY B 1 113 ? -13.531 8.609 16.844 1 98.5 113 GLY B C 1
ATOM 3024 O O . GLY B 1 113 ? -12.797 9.164 17.656 1 98.5 113 GLY B O 1
ATOM 3025 N N . ILE B 1 114 ? -14.812 8.82 16.719 1 97.62 114 ILE B N 1
ATOM 3026 C CA . ILE B 1 114 ? -15.477 9.773 17.609 1 97.62 114 ILE B CA 1
ATOM 3027 C C . ILE B 1 114 ? -15.391 9.281 19.062 1 97.62 114 ILE B C 1
ATOM 3029 O O . ILE B 1 114 ? -15 10.031 19.953 1 97.62 114 ILE B O 1
ATOM 3033 N N . TRP B 1 115 ? -15.695 7.977 19.219 1 97.56 115 TRP B N 1
ATOM 3034 C CA . TRP B 1 115 ? -15.656 7.387 20.562 1 97.56 115 TRP B CA 1
ATOM 3035 C C . TRP B 1 115 ? -14.242 7.465 21.141 1 97.56 115 TRP B C 1
ATOM 3037 O O . TRP B 1 115 ? -14.07 7.828 22.312 1 97.56 115 TRP B O 1
ATOM 3047 N N . ALA B 1 116 ? -13.281 7.219 20.375 1 97.94 116 ALA B N 1
ATOM 3048 C CA . ALA B 1 116 ? -11.891 7.199 20.828 1 97.94 116 ALA B CA 1
ATOM 3049 C C . ALA B 1 116 ? -11.367 8.609 21.078 1 97.94 116 ALA B C 1
ATOM 3051 O O . ALA B 1 116 ? -10.461 8.82 21.875 1 97.94 116 ALA B O 1
ATOM 3052 N N . SER B 1 117 ? -11.977 9.562 20.391 1 96.12 117 SER B N 1
ATOM 3053 C CA . SER B 1 117 ? -11.555 10.953 20.578 1 96.12 117 SER B CA 1
ATOM 3054 C C . SER B 1 117 ? -12.055 11.516 21.891 1 96.12 117 SER B C 1
ATOM 3056 O O . SER B 1 117 ? -11.477 12.469 22.422 1 96.12 117 SER B O 1
ATOM 3058 N N . GLN B 1 118 ? -13.117 10.883 22.453 1 93.44 118 GLN B N 1
ATOM 3059 C CA . GLN B 1 118 ? -13.75 11.406 23.656 1 93.44 118 GLN B CA 1
ATOM 3060 C C . GLN B 1 118 ? -13.266 10.68 24.906 1 93.44 118 GLN B C 1
ATOM 3062 O O . GLN B 1 118 ? -13.453 11.164 26.016 1 93.44 118 GLN B O 1
ATOM 3067 N N . SER B 1 119 ? -12.641 9.57 24.719 1 95.19 119 SER B N 1
ATOM 3068 C CA . SER B 1 119 ? -12.234 8.758 25.859 1 95.19 119 SER B CA 1
ATOM 3069 C C . SER B 1 119 ? -10.789 8.289 25.719 1 95.19 119 SER B C 1
ATOM 3071 O O . SER B 1 119 ? -10.469 7.508 24.812 1 95.19 119 SER B O 1
ATOM 3073 N N . GLY B 1 120 ? -10.023 8.609 26.625 1 95 120 GLY B N 1
ATOM 3074 C CA . GLY B 1 120 ? -8.633 8.195 26.641 1 95 120 GLY B CA 1
ATOM 3075 C C . GLY B 1 120 ? -8.461 6.691 26.719 1 95 120 GLY B C 1
ATOM 3076 O O . GLY B 1 120 ? -7.559 6.125 26.094 1 95 120 GLY B O 1
ATOM 3077 N N . SER B 1 121 ? -9.328 6.105 27.438 1 97.56 121 SER B N 1
ATOM 3078 C CA . SER B 1 121 ? -9.266 4.656 27.609 1 97.56 121 SER B CA 1
ATOM 3079 C C . SER B 1 121 ? -9.586 3.941 26.297 1 97.56 121 SER B C 1
ATOM 3081 O O . SER B 1 121 ? -8.945 2.945 25.953 1 97.56 121 SER B O 1
ATOM 3083 N N . VAL B 1 122 ? -10.523 4.457 25.609 1 97.69 122 VAL B N 1
ATOM 3084 C CA . VAL B 1 122 ? -10.898 3.855 24.328 1 97.69 122 VAL B CA 1
ATOM 3085 C C . VAL B 1 122 ? -9.773 4.059 23.328 1 97.69 122 VAL B C 1
ATOM 3087 O O . VAL B 1 122 ? -9.43 3.139 22.578 1 97.69 122 VAL B O 1
ATOM 3090 N N . LYS B 1 123 ? -9.227 5.168 23.328 1 97.69 123 LYS B N 1
ATOM 3091 C CA . LYS B 1 123 ? -8.125 5.477 22.422 1 97.69 123 LYS B CA 1
ATOM 3092 C C . LYS B 1 123 ? -6.945 4.535 22.656 1 97.69 123 LYS B C 1
ATOM 3094 O O . LYS B 1 123 ? -6.332 4.055 21.703 1 97.69 123 LYS B O 1
ATOM 3099 N N . LYS B 1 124 ? -6.727 4.258 23.922 1 96.88 124 LYS B N 1
ATOM 3100 C CA . LYS B 1 124 ? -5.609 3.396 24.297 1 96.88 124 LYS B CA 1
ATOM 3101 C C . LYS B 1 124 ? -5.816 1.973 23.781 1 96.88 124 LYS B C 1
ATOM 3103 O O . LYS B 1 124 ? -4.848 1.262 23.5 1 96.88 124 LYS B O 1
ATOM 3108 N N . ILE B 1 125 ? -6.996 1.618 23.625 1 97.38 125 ILE B N 1
ATOM 3109 C CA . ILE B 1 125 ? -7.324 0.281 23.141 1 97.38 125 ILE B CA 1
ATOM 3110 C C . ILE B 1 125 ? -7.363 0.275 21.609 1 97.38 125 ILE B C 1
ATOM 3112 O O . ILE B 1 125 ? -6.84 -0.643 20.984 1 97.38 125 ILE B O 1
ATOM 3116 N N . VAL B 1 126 ? -7.844 1.293 21.031 1 97.88 126 VAL B N 1
ATOM 3117 C CA . VAL B 1 126 ? -8.078 1.366 19.594 1 97.88 126 VAL B CA 1
ATOM 3118 C C . VAL B 1 126 ? -6.746 1.546 18.859 1 97.88 126 VAL B C 1
ATOM 3120 O O . VAL B 1 126 ? -6.527 0.95 17.797 1 97.88 126 VAL B O 1
ATOM 3123 N N . THR B 1 127 ? -5.859 2.213 19.391 1 96 127 THR B N 1
ATOM 3124 C CA . THR B 1 127 ? -4.633 2.607 18.719 1 96 127 THR B CA 1
ATOM 3125 C C . THR B 1 127 ? -3.777 1.387 18.391 1 96 127 THR B C 1
ATOM 3127 O O . THR B 1 127 ? -3.367 1.194 17.25 1 96 127 THR B O 1
ATOM 3130 N N . PRO B 1 128 ? -3.559 0.5 19.328 1 92.75 128 PRO B N 1
ATOM 3131 C CA . PRO B 1 128 ? -2.775 -0.687 18.969 1 92.75 128 PRO B CA 1
ATOM 3132 C C . PRO B 1 128 ? -3.484 -1.589 17.969 1 92.75 128 PRO B C 1
ATOM 3134 O O . PRO B 1 128 ? -2.828 -2.242 17.156 1 92.75 128 PRO B O 1
ATOM 3137 N N . ILE B 1 129 ? -4.742 -1.655 18 1 95.56 129 ILE B N 1
ATOM 3138 C CA . ILE B 1 129 ? -5.512 -2.436 17.047 1 95.56 129 ILE B CA 1
ATOM 3139 C C . ILE B 1 129 ? -5.312 -1.87 15.641 1 95.56 129 ILE B C 1
ATOM 3141 O O . ILE B 1 129 ? -5.086 -2.621 14.688 1 95.56 129 ILE B O 1
ATOM 3145 N N . LEU B 1 130 ? -5.344 -0.55 15.578 1 96 130 LEU B N 1
ATOM 3146 C CA . LEU B 1 130 ? -5.133 0.117 14.297 1 96 130 LEU B CA 1
ATOM 3147 C C . LEU B 1 130 ? -3.723 -0.138 13.781 1 96 130 LEU B C 1
ATOM 3149 O O . LEU B 1 130 ? -3.527 -0.345 12.578 1 96 130 LEU B O 1
ATOM 3153 N N . ASP B 1 131 ? -2.82 -0.179 14.734 1 89.75 131 ASP B N 1
ATOM 3154 C CA . ASP B 1 131 ? -1.436 -0.441 14.352 1 89.75 131 ASP B CA 1
ATOM 3155 C C . ASP B 1 131 ? -1.278 -1.849 13.781 1 89.75 131 ASP B C 1
ATOM 3157 O O . ASP B 1 131 ? -0.578 -2.047 12.789 1 89.75 131 ASP B O 1
ATOM 3161 N N . PHE B 1 132 ? -1.931 -2.738 14.328 1 87.75 132 PHE B N 1
ATOM 3162 C CA . PHE B 1 132 ? -1.898 -4.117 13.859 1 87.75 132 PHE B CA 1
ATOM 3163 C C . PHE B 1 132 ? -2.553 -4.23 12.484 1 87.75 132 PHE B C 1
ATOM 3165 O O . PHE B 1 132 ? -2.023 -4.898 11.594 1 87.75 132 PHE B O 1
ATOM 3172 N N . MET B 1 133 ? -3.637 -3.561 12.32 1 92.56 133 MET B N 1
ATOM 3173 C CA . MET B 1 133 ? -4.367 -3.586 11.055 1 92.56 133 MET B CA 1
ATOM 3174 C C . MET B 1 133 ? -3.512 -3.041 9.914 1 92.56 133 MET B C 1
ATOM 3176 O O . MET B 1 133 ? -3.609 -3.51 8.781 1 92.56 133 MET B O 1
ATOM 3180 N N . GLN B 1 134 ? -2.639 -2.168 10.227 1 89.81 134 GLN B N 1
ATOM 3181 C CA . GLN B 1 134 ? -1.899 -1.481 9.172 1 89.81 134 GLN B CA 1
ATOM 3182 C C . GLN B 1 134 ? -0.542 -2.139 8.938 1 89.81 134 GLN B C 1
ATOM 3184 O O . GLN B 1 134 ? 0.118 -1.866 7.93 1 89.81 134 GLN B O 1
ATOM 3189 N N . THR B 1 135 ? -0.153 -3.033 9.836 1 84.75 135 THR B N 1
ATOM 3190 C CA . THR B 1 135 ? 1.151 -3.674 9.719 1 84.75 135 THR B CA 1
ATOM 3191 C C . THR B 1 135 ? 1.019 -5.059 9.094 1 84.75 135 THR B C 1
ATOM 3193 O O . THR B 1 135 ? 1.924 -5.52 8.391 1 84.75 135 THR B O 1
ATOM 3196 N N . MET B 1 136 ? -0.105 -5.637 9.273 1 88.31 136 MET B N 1
ATOM 3197 C CA . MET B 1 136 ? -0.343 -6.957 8.703 1 88.31 136 MET B CA 1
ATOM 3198 C C . MET B 1 136 ? -0.483 -6.879 7.184 1 88.31 136 MET B C 1
ATOM 3200 O O . MET B 1 136 ? -1.159 -5.988 6.664 1 88.31 136 MET B O 1
ATOM 3204 N N . PRO B 1 137 ? 0.171 -7.805 6.531 1 87.06 137 PRO B N 1
ATOM 3205 C CA . PRO B 1 137 ? -0.01 -7.82 5.078 1 87.06 137 PRO B CA 1
ATOM 3206 C C . PRO B 1 137 ? -1.47 -8 4.664 1 87.06 137 PRO B C 1
ATOM 3208 O O . PRO B 1 137 ? -2.197 -8.781 5.281 1 87.06 137 PRO B O 1
ATOM 3211 N N . ALA B 1 138 ? -1.804 -7.297 3.639 1 91 138 ALA B N 1
ATOM 3212 C CA . ALA B 1 138 ? -3.199 -7.234 3.213 1 91 138 ALA B CA 1
ATOM 3213 C C . ALA B 1 138 ? -3.723 -8.617 2.844 1 91 138 ALA B C 1
ATOM 3215 O O . ALA B 1 138 ? -4.887 -8.938 3.096 1 91 138 ALA B O 1
ATOM 3216 N N . PHE B 1 139 ? -2.885 -9.508 2.363 1 92.38 139 PHE B N 1
ATOM 3217 C CA . PHE B 1 139 ? -3.252 -10.836 1.9 1 92.38 139 PHE B CA 1
ATOM 3218 C C . PHE B 1 139 ? -3.76 -11.688 3.057 1 92.38 139 PHE B C 1
ATOM 3220 O O . PHE B 1 139 ? -4.602 -12.57 2.863 1 92.38 139 PHE B O 1
ATOM 3227 N N . VAL B 1 140 ? -3.266 -11.406 4.199 1 90.75 140 VAL B N 1
ATOM 3228 C CA . VAL B 1 140 ? -3.596 -12.227 5.363 1 90.75 140 VAL B CA 1
ATOM 3229 C C . VAL B 1 140 ? -5.059 -12.016 5.742 1 90.75 140 VAL B C 1
ATOM 3231 O O . VAL B 1 140 ? -5.723 -12.938 6.219 1 90.75 140 VAL B O 1
ATOM 3234 N N . TYR B 1 141 ? -5.605 -10.883 5.457 1 93.25 141 TYR B N 1
ATOM 3235 C CA . TYR B 1 141 ? -6.996 -10.586 5.785 1 93.25 141 TYR B CA 1
ATOM 3236 C C . TYR B 1 141 ? -7.949 -11.406 4.922 1 93.25 141 TYR B C 1
ATOM 3238 O O . TYR B 1 141 ? -9.102 -11.625 5.293 1 93.25 141 TYR B O 1
ATOM 3246 N N . LEU B 1 142 ? -7.453 -11.867 3.791 1 94.06 142 LEU B N 1
ATOM 3247 C CA . LEU B 1 142 ? -8.297 -12.641 2.881 1 94.06 142 LEU B CA 1
ATOM 3248 C C . LEU B 1 142 ? -8.609 -14.016 3.463 1 94.06 142 LEU B C 1
ATOM 3250 O O . LEU B 1 142 ? -9.672 -14.578 3.195 1 94.06 142 LEU B O 1
ATOM 3254 N N . LEU B 1 143 ? -7.762 -14.484 4.262 1 93.25 143 LEU B N 1
ATOM 3255 C CA . LEU B 1 143 ? -7.867 -15.859 4.73 1 93.25 143 LEU B CA 1
ATOM 3256 C C . LEU B 1 143 ? -9.086 -16.031 5.629 1 93.25 143 LEU B C 1
ATOM 3258 O O . LEU B 1 143 ? -9.984 -16.812 5.316 1 93.25 143 LEU B O 1
ATOM 3262 N N . PRO B 1 144 ? -9.133 -15.273 6.715 1 90.88 144 PRO B N 1
ATOM 3263 C CA . PRO B 1 144 ? -10.359 -15.43 7.496 1 90.88 144 PRO B CA 1
ATOM 3264 C C . PRO B 1 144 ? -11.609 -15 6.723 1 90.88 144 PRO B C 1
ATOM 3266 O O . PRO B 1 144 ? -12.688 -15.555 6.938 1 90.88 144 PRO B O 1
ATOM 3269 N N . ALA B 1 145 ? -11.477 -14.055 5.848 1 93.5 145 ALA B N 1
ATOM 3270 C CA . ALA B 1 145 ? -12.625 -13.578 5.078 1 93.5 145 ALA B CA 1
ATOM 3271 C C . ALA B 1 145 ? -13.188 -14.68 4.195 1 93.5 145 ALA B C 1
ATOM 3273 O O . ALA B 1 145 ? -14.406 -14.852 4.098 1 93.5 145 ALA B O 1
ATOM 3274 N N . ILE B 1 146 ? -12.305 -15.406 3.559 1 92 146 ILE B N 1
ATOM 3275 C CA . ILE B 1 146 ? -12.75 -16.5 2.695 1 92 146 ILE B CA 1
ATOM 3276 C C . ILE B 1 146 ? -13.367 -17.609 3.541 1 92 146 I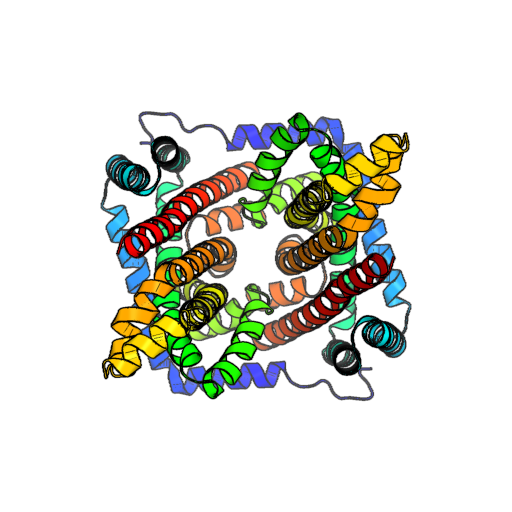LE B C 1
ATOM 3278 O O . ILE B 1 146 ? -14.305 -18.281 3.107 1 92 146 ILE B O 1
ATOM 3282 N N . PHE B 1 147 ? -12.836 -17.797 4.684 1 89.62 147 PHE B N 1
ATOM 3283 C CA . PHE B 1 147 ? -13.352 -18.844 5.574 1 89.62 147 PHE B CA 1
ATOM 3284 C C . PHE B 1 147 ? -14.781 -18.531 5.992 1 89.62 147 PHE B C 1
ATOM 3286 O O . PHE B 1 147 ? -15.633 -19.422 6.023 1 89.62 147 PHE B O 1
ATOM 3293 N N . PHE B 1 148 ? -15.055 -17.266 6.238 1 92.56 148 PHE B N 1
ATOM 3294 C CA . PHE B 1 148 ? -16.359 -16.875 6.773 1 92.56 148 PHE B CA 1
ATOM 3295 C C . PHE B 1 148 ? -17.359 -16.641 5.648 1 92.56 148 PHE B C 1
ATOM 3297 O O . PHE B 1 148 ? -18.562 -16.859 5.824 1 92.56 148 PHE B O 1
ATOM 3304 N N . PHE B 1 149 ? -16.844 -16.25 4.5 1 94.62 149 PHE B N 1
ATOM 3305 C CA . PHE B 1 149 ? -17.781 -15.711 3.521 1 94.62 149 PHE B CA 1
ATOM 3306 C C . PHE B 1 149 ? -17.625 -16.406 2.176 1 94.62 149 PHE B C 1
ATOM 3308 O O . PHE B 1 149 ? -18.297 -16.062 1.205 1 94.62 149 PHE B O 1
ATOM 3315 N N . SER B 1 150 ? -16.734 -17.391 2.094 1 90.19 150 SER B N 1
ATOM 3316 C CA . SER B 1 150 ? -16.484 -18.125 0.866 1 90.19 150 SER B CA 1
ATOM 3317 C C . SER B 1 150 ? -15.836 -17.25 -0.196 1 90.19 150 SER B C 1
ATOM 3319 O O . SER B 1 150 ? -15.406 -16.125 0.098 1 90.19 150 SER B O 1
ATOM 3321 N N . ILE B 1 151 ? -15.695 -17.75 -1.385 1 92.31 151 ILE B N 1
ATOM 3322 C CA . ILE B 1 151 ? -15.016 -17.047 -2.461 1 92.31 151 ILE B CA 1
ATOM 3323 C C . ILE B 1 151 ? -15.992 -16.078 -3.133 1 92.31 151 ILE B C 1
ATOM 3325 O O . ILE B 1 151 ? -17.188 -16.359 -3.215 1 92.31 151 ILE B O 1
ATOM 3329 N N . GLY B 1 152 ? -15.461 -14.992 -3.537 1 94.12 152 GLY B N 1
ATOM 3330 C CA . GLY B 1 152 ? -16.312 -14.031 -4.223 1 94.12 152 GLY B CA 1
ATOM 3331 C C . GLY B 1 152 ? -16.047 -12.602 -3.814 1 94.12 152 GLY B C 1
ATOM 3332 O O . GLY B 1 152 ? -14.93 -12.273 -3.381 1 94.12 152 GLY B O 1
ATOM 3333 N N . VAL B 1 153 ? -17.047 -11.766 -3.99 1 96.44 153 VAL B N 1
ATOM 3334 C CA . VAL B 1 153 ? -16.891 -10.328 -3.814 1 96.44 153 VAL B CA 1
ATOM 3335 C C . VAL B 1 153 ? -16.891 -9.984 -2.326 1 96.44 153 VAL B C 1
ATOM 3337 O O . VAL B 1 153 ? -16.188 -9.062 -1.897 1 96.44 153 VAL B O 1
ATOM 3340 N N . VAL B 1 154 ? -17.547 -10.75 -1.494 1 97.75 154 VAL B N 1
ATOM 3341 C CA . VAL B 1 154 ? -17.781 -10.398 -0.1 1 97.75 154 VAL B CA 1
ATOM 3342 C C . VAL B 1 154 ? -16.469 -10.469 0.687 1 97.75 154 VAL B C 1
ATOM 3344 O O . VAL B 1 154 ? -16.109 -9.531 1.4 1 97.75 154 VAL B O 1
ATOM 3347 N N . PRO B 1 155 ? -15.75 -11.57 0.57 1 96.88 155 PRO B N 1
ATOM 3348 C CA . PRO B 1 155 ? -14.469 -11.57 1.28 1 96.88 155 PRO B CA 1
ATOM 3349 C C . PRO B 1 155 ? -13.539 -10.445 0.823 1 96.88 155 PRO B C 1
ATOM 3351 O O . PRO B 1 155 ? -12.766 -9.914 1.625 1 96.88 155 PRO B O 1
ATOM 3354 N N . GLY B 1 156 ? -13.586 -10.07 -0.452 1 96.94 156 GLY B N 1
ATOM 3355 C CA . GLY B 1 156 ? -12.836 -8.93 -0.943 1 96.94 156 GLY B CA 1
ATOM 3356 C C . GLY B 1 156 ? -13.211 -7.633 -0.257 1 96.94 156 GLY B C 1
ATOM 3357 O O . GLY B 1 156 ? -12.336 -6.863 0.146 1 96.94 156 GLY B O 1
ATOM 3358 N N . VAL B 1 157 ? -14.461 -7.438 -0.069 1 98.25 157 VAL B N 1
ATOM 3359 C CA . VAL B 1 157 ? -14.953 -6.23 0.587 1 98.25 157 VAL B CA 1
ATOM 3360 C C . VAL B 1 157 ? -14.516 -6.223 2.051 1 98.25 157 VAL B C 1
ATOM 3362 O O . VAL B 1 157 ? -14.016 -5.211 2.549 1 98.25 157 VAL B O 1
ATOM 3365 N N . VAL B 1 158 ? -14.664 -7.336 2.707 1 97.56 158 VAL B N 1
ATOM 3366 C CA . VAL B 1 158 ? -14.367 -7.426 4.133 1 97.56 158 VAL B CA 1
ATOM 3367 C C . VAL B 1 158 ? -12.875 -7.164 4.363 1 97.56 158 VAL B C 1
ATOM 3369 O O . VAL B 1 158 ? -12.508 -6.375 5.238 1 97.56 158 VAL B O 1
ATOM 3372 N N . ALA B 1 159 ? -12.047 -7.816 3.566 1 96.81 159 ALA B N 1
ATOM 3373 C CA . ALA B 1 159 ? -10.609 -7.594 3.676 1 96.81 159 ALA B CA 1
ATOM 3374 C C . ALA B 1 159 ? -10.25 -6.137 3.393 1 96.81 159 ALA B C 1
ATOM 3376 O O . ALA B 1 159 ? -9.398 -5.559 4.066 1 96.81 159 ALA B O 1
ATOM 3377 N N . SER B 1 160 ? -10.891 -5.535 2.406 1 97.69 160 SER B N 1
ATOM 3378 C CA . SER B 1 160 ? -10.648 -4.141 2.053 1 97.69 160 SER B CA 1
ATOM 3379 C C . SER B 1 160 ? -11.062 -3.205 3.182 1 97.69 160 SER B C 1
ATOM 3381 O O . SER B 1 160 ? -10.391 -2.203 3.441 1 97.69 160 SER B O 1
ATOM 3383 N N . VAL B 1 161 ? -12.133 -3.512 3.857 1 98.12 161 VAL B N 1
ATOM 3384 C CA . VAL B 1 161 ? -12.609 -2.697 4.969 1 98.12 161 VAL B CA 1
ATOM 3385 C C . VAL B 1 161 ? -11.578 -2.701 6.094 1 98.12 161 VAL B C 1
ATOM 3387 O O . VAL B 1 161 ? -11.234 -1.646 6.629 1 98.12 161 VAL B O 1
ATOM 3390 N N . ILE B 1 162 ? -11.094 -3.867 6.41 1 97.38 162 ILE B N 1
ATOM 3391 C CA . ILE B 1 162 ? -10.125 -4 7.492 1 97.38 162 ILE B CA 1
ATOM 3392 C C . ILE B 1 162 ? -8.867 -3.199 7.16 1 97.38 162 ILE B C 1
ATOM 3394 O O . ILE B 1 162 ? -8.352 -2.469 8.008 1 97.38 162 ILE B O 1
ATOM 3398 N N . PHE B 1 163 ? -8.5 -3.303 5.941 1 96.44 163 PHE B N 1
ATOM 3399 C CA . PHE B 1 163 ? -7.258 -2.68 5.496 1 96.44 163 PHE B CA 1
ATOM 3400 C C . PHE B 1 163 ? -7.422 -1.169 5.383 1 96.44 163 PHE B C 1
ATOM 3402 O O . PHE B 1 163 ? -6.492 -0.414 5.672 1 96.44 163 PHE B O 1
ATOM 3409 N N . ALA B 1 164 ? -8.562 -0.66 5.043 1 97.81 164 ALA B N 1
ATOM 3410 C CA . ALA B 1 164 ? -8.75 0.729 4.633 1 97.81 164 ALA B CA 1
ATOM 3411 C C . ALA B 1 164 ? -9.344 1.562 5.762 1 97.81 164 ALA B C 1
ATOM 3413 O O . ALA B 1 164 ? -9.344 2.795 5.699 1 97.81 164 ALA B O 1
ATOM 3414 N N . MET B 1 165 ? -9.711 1.04 6.828 1 98.44 165 MET B N 1
ATOM 3415 C CA . MET B 1 165 ? -10.5 1.723 7.848 1 98.44 165 MET B CA 1
ATOM 3416 C C . MET B 1 165 ? -9.609 2.559 8.758 1 98.44 165 MET B C 1
ATOM 3418 O O . MET B 1 165 ? -10 3.646 9.188 1 98.44 165 MET B O 1
ATOM 3422 N N . PRO B 1 166 ? -8.398 2.129 9.039 1 98.31 166 PRO B N 1
ATOM 3423 C CA . PRO B 1 166 ? -7.609 2.758 10.094 1 98.31 166 PRO B CA 1
ATOM 3424 C C . PRO B 1 166 ? -7.406 4.254 9.875 1 98.31 166 PRO B C 1
ATOM 3426 O O . PRO B 1 166 ? -7.594 5.051 10.797 1 98.31 166 PRO B O 1
ATOM 3429 N N . PRO B 1 167 ? -7.133 4.703 8.664 1 97.81 167 PRO B N 1
ATOM 3430 C CA . PRO B 1 167 ? -6.938 6.145 8.508 1 97.81 167 PRO B CA 1
ATOM 3431 C C . PRO B 1 167 ? -8.195 6.945 8.828 1 97.81 167 PRO B C 1
ATOM 3433 O O . PRO B 1 167 ? -8.109 8.055 9.359 1 97.81 167 PRO B O 1
ATOM 3436 N N . THR B 1 168 ? -9.336 6.426 8.5 1 98.5 168 THR B N 1
ATOM 3437 C CA . THR B 1 168 ? -10.586 7.098 8.844 1 98.5 168 THR B CA 1
ATOM 3438 C C . THR B 1 168 ? -10.727 7.258 10.352 1 98.5 168 THR B C 1
ATOM 3440 O O . THR B 1 168 ? -11.086 8.336 10.836 1 98.5 168 THR B O 1
ATOM 3443 N N . ILE B 1 169 ? -10.375 6.254 11.094 1 98.75 169 ILE B N 1
ATOM 3444 C CA . ILE B 1 169 ? -10.453 6.305 12.547 1 98.75 169 ILE B CA 1
ATOM 3445 C C . ILE B 1 169 ? -9.414 7.285 13.094 1 98.75 169 ILE B C 1
ATOM 3447 O O . ILE B 1 169 ? -9.75 8.18 13.875 1 98.75 169 ILE B O 1
ATOM 3451 N N . ARG B 1 170 ? -8.219 7.172 12.633 1 98.44 170 ARG B N 1
ATOM 3452 C CA . ARG B 1 170 ? -7.117 7.977 13.141 1 98.44 170 ARG B CA 1
ATOM 3453 C C . ARG B 1 170 ? -7.344 9.453 12.859 1 98.44 170 ARG B C 1
ATOM 3455 O O . ARG B 1 170 ? -7.117 10.305 13.727 1 98.44 170 ARG B O 1
ATOM 3462 N N . LEU B 1 171 ? -7.797 9.75 11.656 1 98 171 LEU B N 1
ATOM 3463 C CA . LEU B 1 171 ? -7.938 11.148 11.273 1 98 171 LEU B CA 1
ATOM 3464 C C . LEU B 1 171 ? -9.211 11.75 11.867 1 98 171 LEU B C 1
ATOM 3466 O O . LEU B 1 171 ? -9.305 12.961 12.055 1 98 171 LEU B O 1
ATOM 3470 N N . THR B 1 172 ? -10.156 10.867 12.148 1 98.44 172 THR B N 1
ATOM 3471 C CA . THR B 1 172 ? -11.297 11.336 12.922 1 98.44 172 THR B CA 1
ATOM 3472 C C . THR B 1 172 ? -10.875 11.727 14.328 1 98.44 172 THR B C 1
ATOM 3474 O O . THR B 1 172 ? -11.227 12.805 14.812 1 98.44 172 THR B O 1
ATOM 3477 N N . ILE B 1 173 ? -10.102 10.906 15 1 98.25 173 ILE B N 1
ATOM 3478 C CA . ILE B 1 173 ? -9.586 11.211 16.328 1 98.25 173 ILE B CA 1
ATOM 3479 C C . ILE B 1 173 ? -8.797 12.516 16.297 1 98.25 173 ILE B C 1
ATOM 3481 O O . ILE B 1 173 ? -9.062 13.438 17.078 1 98.25 173 ILE B O 1
ATOM 3485 N N . LEU B 1 174 ? -7.922 12.594 15.32 1 97.19 174 LEU B N 1
ATOM 3486 C CA . LEU B 1 174 ? -7.035 13.75 15.195 1 97.19 174 LEU B CA 1
ATOM 3487 C C . LEU B 1 174 ? -7.832 15.016 14.93 1 97.19 174 LEU B C 1
ATOM 3489 O O . LEU B 1 174 ? -7.574 16.062 15.539 1 97.19 174 LEU B O 1
ATOM 3493 N N . GLY B 1 175 ? -8.734 14.93 13.992 1 96.69 175 GLY B N 1
ATOM 3494 C CA . GLY B 1 175 ? -9.539 16.094 13.656 1 96.69 175 GLY B CA 1
ATOM 3495 C C . GLY B 1 175 ? -10.297 16.656 14.844 1 96.69 175 GLY B C 1
ATOM 3496 O O . GLY B 1 175 ? -10.312 17.875 15.055 1 96.69 175 GLY B O 1
ATOM 3497 N N . ILE B 1 176 ? -10.805 15.82 15.633 1 96.25 176 ILE B N 1
ATOM 3498 C CA . ILE B 1 176 ? -11.609 16.234 16.766 1 96.25 176 ILE B CA 1
ATOM 3499 C C . ILE B 1 176 ? -10.695 16.797 17.859 1 96.25 176 ILE B C 1
ATOM 3501 O O . ILE B 1 176 ? -10.992 17.828 18.469 1 96.25 176 ILE B O 1
ATOM 3505 N N . GLN B 1 177 ? -9.586 16.203 18.031 1 95.5 177 GLN B N 1
ATOM 3506 C CA . GLN B 1 177 ? -8.703 16.578 19.125 1 95.5 177 GLN B CA 1
ATOM 3507 C C . GLN B 1 177 ? -7.891 17.828 18.781 1 95.5 177 GLN B C 1
ATOM 3509 O O . GLN B 1 177 ? -7.352 18.484 19.672 1 95.5 177 GLN B O 1
ATOM 3514 N N . GLN B 1 178 ? -7.871 18.094 17.562 1 93.94 178 GLN B N 1
ATOM 3515 C CA . GLN B 1 178 ? -7.09 19.266 17.141 1 93.94 178 GLN B CA 1
ATOM 3516 C C . GLN B 1 178 ? -7.914 20.547 17.234 1 93.94 178 GLN B C 1
ATOM 3518 O O . GLN B 1 178 ? -7.387 21.641 17.047 1 93.94 178 GLN B O 1
ATOM 3523 N N . VAL B 1 179 ? -9.156 20.484 17.609 1 92.44 179 VAL B N 1
ATOM 3524 C CA . VAL B 1 179 ? -9.984 21.672 17.797 1 92.44 179 VAL B CA 1
ATOM 3525 C C . VAL B 1 179 ? -9.43 22.516 18.953 1 92.44 179 VAL B C 1
ATOM 3527 O O . VAL B 1 179 ? -9.188 21.984 20.047 1 92.44 179 VAL B O 1
ATOM 3530 N N . PRO B 1 180 ? -9.211 23.75 18.672 1 91.44 180 PRO B N 1
ATOM 3531 C CA . PRO B 1 180 ? -8.609 24.609 19.703 1 91.44 180 PRO B CA 1
ATOM 3532 C C . PRO B 1 180 ? -9.383 24.594 21.016 1 91.44 180 PRO B C 1
ATOM 3534 O O . PRO B 1 180 ? -10.609 24.641 21.016 1 91.44 180 PRO B O 1
ATOM 3537 N N . ALA B 1 181 ? -8.641 24.641 21.984 1 88.31 181 ALA B N 1
ATOM 3538 C CA . ALA B 1 181 ? -9.188 24.562 23.344 1 88.31 181 ALA B CA 1
ATOM 3539 C C . ALA B 1 181 ? -10.062 25.766 23.656 1 88.31 181 ALA B C 1
ATOM 3541 O O . ALA B 1 181 ? -11.047 25.672 24.391 1 88.31 181 ALA B O 1
ATOM 3542 N N . ASP B 1 182 ? -9.703 26.844 23.078 1 89.62 182 ASP B N 1
ATOM 3543 C CA . ASP B 1 182 ? -10.445 28.078 23.328 1 89.62 182 ASP B CA 1
ATOM 3544 C C . ASP B 1 182 ? -11.891 27.969 22.828 1 89.62 182 ASP B C 1
ATOM 3546 O O . ASP B 1 182 ? -12.812 28.484 23.469 1 89.62 182 ASP B O 1
ATOM 3550 N N . LEU B 1 183 ? -12.047 27.281 21.75 1 88.94 183 LEU B N 1
ATOM 3551 C CA . LEU B 1 183 ? -13.391 27.094 21.219 1 88.94 183 LEU B CA 1
ATOM 3552 C C . LEU B 1 183 ? -14.188 26.125 22.094 1 88.94 183 LEU B C 1
ATOM 3554 O O . LEU B 1 183 ? -15.391 26.312 22.297 1 88.94 183 LEU B O 1
ATOM 3558 N N . ILE B 1 184 ? -13.5 25.219 22.609 1 87.56 184 ILE B N 1
ATOM 3559 C CA . ILE B 1 184 ? -14.125 24.25 23.5 1 87.56 184 ILE B CA 1
ATOM 3560 C C . ILE B 1 184 ? -14.555 24.938 24.797 1 87.56 184 ILE B C 1
ATOM 3562 O O . ILE B 1 184 ? -15.672 24.734 25.266 1 87.56 184 ILE B O 1
ATOM 3566 N N . GLU B 1 185 ? -13.68 25.75 25.297 1 88.12 185 GLU B N 1
ATOM 3567 C CA . GLU B 1 185 ? -13.961 26.484 26.531 1 88.12 185 GLU B CA 1
ATOM 3568 C C . GLU B 1 185 ? -15.102 27.469 26.344 1 88.12 185 GLU B C 1
ATOM 3570 O O . GLU B 1 185 ? -15.922 27.656 27.234 1 88.12 185 GLU B O 1
ATOM 3575 N N . ALA B 1 186 ? -15.07 28.047 25.203 1 88.94 186 ALA B N 1
ATOM 3576 C CA . ALA B 1 186 ? -16.141 28.984 24.891 1 88.94 186 ALA B CA 1
ATOM 3577 C C . ALA B 1 186 ? -17.5 28.297 24.875 1 88.94 186 ALA B C 1
ATOM 3579 O O . ALA B 1 186 ? -18.484 28.828 25.375 1 88.94 186 ALA B O 1
ATOM 3580 N N . THR B 1 187 ? -17.531 27.172 24.312 1 87.5 187 THR B N 1
ATOM 3581 C CA . THR B 1 187 ? -18.781 26.422 24.25 1 87.5 187 THR B CA 1
ATOM 3582 C C . THR B 1 187 ? -19.219 25.969 25.641 1 87.5 187 THR B C 1
ATOM 3584 O O . THR B 1 187 ? -20.406 25.969 25.953 1 87.5 187 THR B O 1
ATOM 3587 N N . GLU B 1 188 ? -18.281 25.656 26.438 1 85.81 188 GLU B N 1
ATOM 3588 C CA . GLU B 1 188 ? -18.562 25.25 27.812 1 85.81 188 GLU B CA 1
ATOM 3589 C C . GLU B 1 188 ? -19.094 26.406 28.641 1 85.81 188 GLU B C 1
ATOM 3591 O O . GLU B 1 188 ? -19.984 26.234 29.469 1 85.81 188 GLU B O 1
ATOM 3596 N N . ALA B 1 189 ? -18.5 27.516 28.391 1 89.75 189 ALA B N 1
ATOM 3597 C CA . ALA B 1 189 ? -18.938 28.719 29.094 1 89.75 189 ALA B CA 1
ATOM 3598 C C . ALA B 1 189 ? -20.375 29.062 28.766 1 89.75 189 ALA B C 1
ATOM 3600 O O . ALA B 1 189 ? -21.094 29.609 29.609 1 89.75 189 ALA B O 1
ATOM 3601 N N . PHE B 1 190 ? -20.766 28.766 27.609 1 90.38 190 PHE B N 1
ATOM 3602 C CA . PHE B 1 190 ? -22.125 29.047 27.156 1 90.38 190 PHE B CA 1
ATOM 3603 C C . PHE B 1 190 ? -23.078 27.953 27.594 1 90.38 190 PHE B C 1
ATOM 3605 O O . PHE B 1 190 ? -24.281 28.016 27.344 1 90.38 190 PHE B O 1
ATOM 3612 N N . GLY B 1 191 ? -22.562 26.891 28.297 1 89.12 191 GLY B N 1
ATOM 3613 C CA . GLY B 1 191 ? -23.391 25.844 28.875 1 89.12 191 GLY B CA 1
ATOM 3614 C C . GLY B 1 191 ? -23.672 24.719 27.906 1 89.12 191 GLY B C 1
ATOM 3615 O O . GLY B 1 191 ? -24.656 23.984 28.078 1 89.12 191 GLY B O 1
ATOM 3616 N N . SER B 1 192 ? -22.953 24.547 26.875 1 89.31 192 SER B N 1
ATOM 3617 C CA . SER B 1 192 ? -23.172 23.469 25.906 1 89.31 192 SER B CA 1
ATOM 3618 C C . SER B 1 192 ? -22.844 22.109 26.516 1 89.31 192 SER B C 1
ATOM 3620 O O . SER B 1 192 ? -21.891 21.969 27.281 1 89.31 192 SER B O 1
ATOM 3622 N N . THR B 1 193 ? -23.719 21.156 26.156 1 91.19 193 THR B N 1
ATOM 3623 C CA . THR B 1 193 ? -23.453 19.781 26.547 1 91.19 193 THR B CA 1
ATOM 3624 C C . THR B 1 193 ? -22.344 19.172 25.688 1 91.19 193 THR B C 1
ATOM 3626 O O . THR B 1 193 ? -21.969 19.734 24.656 1 91.19 193 THR B O 1
ATOM 3629 N N . THR B 1 194 ? -21.812 18.062 26.188 1 87.94 194 THR B N 1
ATOM 3630 C CA . THR B 1 194 ? -20.75 17.375 25.453 1 87.94 194 THR B CA 1
ATOM 3631 C C . THR B 1 194 ? -21.234 16.984 24.062 1 87.94 194 THR B C 1
ATOM 3633 O O . THR B 1 194 ? -20.484 17.094 23.094 1 87.94 194 THR B O 1
ATOM 3636 N N . LYS B 1 195 ? -22.438 16.562 24 1 92.44 195 LYS B N 1
ATOM 3637 C CA . LYS B 1 195 ? -23.016 16.156 22.719 1 92.44 195 LYS B CA 1
ATOM 3638 C C . LYS B 1 195 ? -23.172 17.359 21.797 1 92.44 195 LYS B C 1
ATOM 3640 O O . LYS B 1 195 ? -22.922 17.266 20.594 1 92.44 195 LYS B O 1
ATOM 3645 N N . GLN B 1 196 ? -23.562 18.469 22.375 1 92.12 196 GLN B N 1
ATOM 3646 C CA . GLN B 1 196 ? -23.75 19.688 21.594 1 92.12 196 GLN B CA 1
ATOM 3647 C C . GLN B 1 196 ? -22.406 20.203 21.078 1 92.12 196 GLN B C 1
ATOM 3649 O O . GLN B 1 196 ? -22.297 20.594 19.906 1 92.12 196 GLN B O 1
ATOM 3654 N N . ARG B 1 197 ? -21.484 20.188 21.938 1 91.94 197 ARG B N 1
ATOM 3655 C CA . ARG B 1 197 ? -20.141 20.625 21.562 1 91.94 197 ARG B CA 1
ATOM 3656 C C . ARG B 1 197 ? -19.562 19.75 20.469 1 91.94 197 ARG B C 1
ATOM 3658 O O . ARG B 1 197 ? -18.969 20.25 19.5 1 91.94 197 ARG B O 1
ATOM 3665 N N . LEU B 1 198 ? -19.75 18.469 20.609 1 92.88 198 LEU B N 1
ATOM 3666 C CA . LEU B 1 198 ? -19.234 17.516 19.625 1 92.88 198 LEU B CA 1
ATOM 3667 C C . LEU B 1 198 ? -19.906 17.703 18.281 1 92.88 198 LEU B C 1
ATOM 3669 O O . LEU B 1 198 ? -19.234 17.828 17.25 1 92.88 198 LEU B O 1
ATOM 3673 N N . LEU B 1 199 ? -21.188 17.797 18.234 1 93.5 199 LEU B N 1
ATOM 3674 C CA . LEU B 1 199 ? -21.969 17.766 17 1 93.5 199 LEU B CA 1
ATOM 3675 C C . LEU B 1 199 ? -21.953 19.141 16.328 1 93.5 199 LEU B C 1
ATOM 3677 O O . LEU B 1 199 ? -21.953 19.25 15.102 1 93.5 199 LEU B O 1
ATOM 3681 N N . LYS B 1 200 ? -21.812 20.203 17.172 1 91.81 200 LYS B N 1
ATOM 3682 C CA . LYS B 1 200 ? -22.016 21.547 16.625 1 91.81 200 LYS B CA 1
ATOM 3683 C C . LYS B 1 200 ? -20.672 22.266 16.438 1 91.81 200 LYS B C 1
ATOM 3685 O O . LYS B 1 200 ? -20.578 23.219 15.656 1 91.81 200 LYS B O 1
ATOM 3690 N N . VAL B 1 201 ? -19.688 21.812 17.125 1 91.62 201 VAL B N 1
ATOM 3691 C CA . VAL B 1 201 ? -18.438 22.562 17.047 1 91.62 201 VAL B CA 1
ATOM 3692 C C . VAL B 1 201 ? -17.312 21.625 16.594 1 91.62 201 VAL B C 1
ATOM 3694 O O . VAL B 1 201 ? -16.766 21.797 15.5 1 91.62 201 VAL B O 1
ATOM 3697 N N . GLN B 1 202 ? -17.078 20.578 17.281 1 94.06 202 GLN B N 1
ATOM 3698 C CA . GLN B 1 202 ? -15.906 19.75 17.047 1 94.06 202 GLN B CA 1
ATOM 3699 C C . GLN B 1 202 ? -16 19.031 15.695 1 94.06 202 GLN B C 1
ATOM 3701 O O . GLN B 1 202 ? -15.062 19.062 14.898 1 94.06 202 GLN B O 1
ATOM 3706 N N . LEU B 1 203 ? -17.125 18.438 15.422 1 95.12 203 LEU B N 1
ATOM 3707 C CA . LEU B 1 203 ? -17.266 17.625 14.219 1 95.12 203 LEU B CA 1
ATOM 3708 C C . LEU B 1 203 ? -17.219 18.5 12.969 1 95.12 203 LEU B C 1
ATOM 3710 O O . LEU B 1 203 ? -16.5 18.188 12.023 1 95.12 203 LEU B O 1
ATOM 3714 N N . PRO B 1 204 ? -17.953 19.594 13.023 1 93.94 204 PRO B N 1
ATOM 3715 C CA . PRO B 1 204 ? -17.875 20.469 11.852 1 93.94 204 PRO B CA 1
ATOM 3716 C C . PRO B 1 204 ? -16.453 20.984 11.602 1 93.94 204 PRO B C 1
ATOM 3718 O O . PRO B 1 204 ? -16.016 21.031 10.453 1 93.94 204 PRO B O 1
ATOM 3721 N N . LEU B 1 205 ? -15.734 21.297 12.633 1 93.38 205 LEU B N 1
ATOM 3722 C CA . LEU B 1 205 ? -14.383 21.828 12.5 1 93.38 205 LEU B CA 1
ATOM 3723 C C . LEU B 1 205 ? -13.406 20.719 12.117 1 93.38 205 LEU B C 1
ATOM 3725 O O . LEU B 1 205 ? -12.359 20.984 11.523 1 93.38 205 LEU B O 1
ATOM 3729 N N . ALA B 1 206 ? -13.781 19.5 12.398 1 95.81 206 ALA B N 1
ATOM 3730 C CA . ALA B 1 206 ? -12.914 18.359 12.148 1 95.81 206 ALA B CA 1
ATOM 3731 C C . ALA B 1 206 ? -13.148 17.781 10.75 1 95.81 206 ALA B C 1
ATOM 3733 O O . ALA B 1 206 ? -12.398 16.922 10.297 1 95.81 206 ALA B O 1
ATOM 3734 N N . MET B 1 207 ? -14.125 18.266 10.062 1 95.31 207 MET B N 1
ATOM 3735 C CA . MET B 1 207 ? -14.617 17.641 8.836 1 95.31 207 MET B CA 1
ATOM 3736 C C . MET B 1 207 ? -13.523 17.578 7.777 1 95.31 207 MET B C 1
ATOM 3738 O O . MET B 1 207 ? -13.352 16.547 7.117 1 95.31 207 MET B O 1
ATOM 3742 N N . PRO B 1 208 ? -12.727 18.609 7.633 1 94.44 208 PRO B N 1
ATOM 3743 C CA . PRO B 1 208 ? -11.672 18.5 6.625 1 94.44 208 PRO B CA 1
ATOM 3744 C C . PRO B 1 208 ? -10.688 17.375 6.918 1 94.44 208 PRO B C 1
ATOM 3746 O O . PRO B 1 208 ? -10.289 16.641 6.008 1 94.44 208 PRO B O 1
ATOM 3749 N N . THR B 1 209 ? -10.398 17.234 8.164 1 95.94 209 THR B N 1
ATOM 3750 C CA . THR B 1 209 ? -9.484 16.156 8.562 1 95.94 209 THR B CA 1
ATOM 3751 C C . THR B 1 209 ? -10.148 14.797 8.414 1 95.94 209 THR B C 1
ATOM 3753 O O . THR B 1 209 ? -9.516 13.828 7.988 1 95.94 209 THR B O 1
ATOM 3756 N N . ILE B 1 210 ? -11.398 14.727 8.734 1 97.38 210 ILE B N 1
ATOM 3757 C CA . ILE B 1 210 ? -12.164 13.492 8.578 1 97.38 210 ILE B CA 1
ATOM 3758 C C . ILE B 1 210 ? -12.242 13.117 7.102 1 97.38 210 ILE B C 1
ATOM 3760 O O . ILE B 1 210 ? -12.055 11.953 6.738 1 97.38 210 ILE B O 1
ATOM 3764 N N . MET B 1 211 ? -12.406 14.117 6.23 1 96.44 211 MET B N 1
ATOM 3765 C CA . MET B 1 211 ? -12.492 13.875 4.793 1 96.44 211 MET B CA 1
ATOM 3766 C C . MET B 1 211 ? -11.156 13.359 4.25 1 96.44 211 MET B C 1
ATOM 3768 O O . MET B 1 211 ? -11.133 12.547 3.326 1 96.44 211 MET B O 1
ATOM 3772 N N . ALA B 1 212 ? -10.109 13.867 4.832 1 96.12 212 ALA B N 1
ATOM 3773 C CA . ALA B 1 212 ? -8.797 13.352 4.461 1 96.12 212 ALA B CA 1
ATOM 3774 C C . ALA B 1 212 ? -8.68 11.867 4.793 1 96.12 212 ALA B C 1
ATOM 3776 O O . ALA B 1 212 ? -8.07 11.102 4.039 1 96.12 212 ALA B O 1
ATOM 3777 N N . GLY B 1 213 ? -9.234 11.531 5.941 1 97.5 213 GLY B N 1
ATOM 3778 C CA . GLY B 1 213 ? -9.273 10.133 6.324 1 97.5 213 GLY B CA 1
ATOM 3779 C C . GLY B 1 213 ? -10.094 9.273 5.379 1 97.5 213 GLY B C 1
ATOM 3780 O O . GLY B 1 213 ? -9.672 8.172 5.008 1 97.5 213 GLY B O 1
ATOM 3781 N N . ILE B 1 214 ? -11.133 9.773 4.934 1 97.81 214 ILE B N 1
ATOM 3782 C CA . ILE B 1 214 ? -11.992 9.07 3.988 1 97.81 214 ILE B CA 1
ATOM 3783 C C . ILE B 1 214 ? -11.273 8.922 2.648 1 97.81 214 ILE B C 1
ATOM 3785 O O . ILE B 1 214 ? -11.312 7.859 2.029 1 97.81 214 ILE B O 1
ATOM 3789 N N . ASN B 1 215 ? -10.609 10.008 2.215 1 96.69 215 ASN B N 1
ATOM 3790 C CA . ASN B 1 215 ? -9.844 9.938 0.978 1 96.69 215 ASN B CA 1
ATOM 3791 C C . ASN B 1 215 ? -8.773 8.852 1.04 1 96.69 215 ASN B C 1
ATOM 3793 O O . ASN B 1 215 ? -8.586 8.102 0.08 1 96.69 215 ASN B O 1
ATOM 3797 N N . GLN B 1 216 ? -8.133 8.758 2.176 1 96.19 216 GLN B N 1
ATOM 3798 C CA . GLN B 1 216 ? -7.113 7.723 2.35 1 96.19 216 GLN B CA 1
ATOM 3799 C C . GLN B 1 216 ? -7.73 6.328 2.289 1 96.19 216 GLN B C 1
ATOM 3801 O O . GLN B 1 216 ? -7.145 5.406 1.719 1 96.19 216 GLN B O 1
ATOM 3806 N N . SER B 1 217 ? -8.898 6.215 2.883 1 97.81 217 SER B N 1
ATOM 3807 C CA . SER B 1 217 ? -9.586 4.93 2.846 1 97.81 217 SER B CA 1
ATOM 3808 C C . SER B 1 217 ? -9.953 4.535 1.418 1 97.81 217 SER B C 1
ATOM 3810 O O . SER B 1 217 ? -9.875 3.359 1.054 1 97.81 217 SER B O 1
ATOM 3812 N N . ILE B 1 218 ? -10.336 5.484 0.636 1 97.12 218 ILE B N 1
ATOM 3813 C CA . ILE B 1 218 ? -10.672 5.23 -0.76 1 97.12 218 ILE B CA 1
ATOM 3814 C C . ILE B 1 218 ? -9.445 4.734 -1.512 1 97.12 218 ILE B C 1
ATOM 3816 O O . ILE B 1 218 ? -9.508 3.744 -2.244 1 97.12 218 ILE B O 1
ATOM 3820 N N . MET B 1 219 ? -8.336 5.387 -1.323 1 94.56 219 MET B N 1
ATOM 3821 C CA . MET B 1 219 ? -7.102 5.023 -2.02 1 94.56 219 MET B CA 1
ATOM 3822 C C . MET B 1 219 ? -6.617 3.643 -1.585 1 94.56 219 MET B C 1
ATOM 3824 O O . MET B 1 219 ? -6.176 2.846 -2.414 1 94.56 219 MET B O 1
ATOM 3828 N N . LEU B 1 220 ? -6.75 3.385 -0.281 1 95.25 220 LEU B N 1
ATOM 3829 C CA . LEU B 1 220 ? -6.336 2.082 0.228 1 95.25 220 LEU B CA 1
ATOM 3830 C C . LEU B 1 220 ? -7.258 0.98 -0.283 1 95.25 220 LEU B C 1
ATOM 3832 O O . LEU B 1 220 ? -6.801 -0.118 -0.605 1 95.25 220 LEU B O 1
ATOM 3836 N N . ALA B 1 221 ? -8.523 1.28 -0.335 1 97.38 221 ALA B N 1
ATOM 3837 C CA . ALA B 1 221 ? -9.477 0.307 -0.872 1 97.38 221 ALA B CA 1
ATOM 3838 C C . ALA B 1 221 ? -9.172 -0.004 -2.334 1 97.38 221 ALA B C 1
ATOM 3840 O O . ALA B 1 221 ? -9.258 -1.157 -2.762 1 97.38 221 ALA B O 1
ATOM 3841 N N . LEU B 1 222 ? -8.867 0.978 -3.072 1 95.75 222 LEU B N 1
ATOM 3842 C CA . LEU B 1 222 ? -8.523 0.788 -4.477 1 95.75 222 LEU B CA 1
ATOM 3843 C C . LEU B 1 222 ? -7.27 -0.072 -4.617 1 95.75 222 LEU B C 1
ATOM 3845 O O . LEU B 1 222 ? -7.156 -0.866 -5.555 1 95.75 222 LEU B O 1
ATOM 3849 N N . SER B 1 223 ? -6.363 0.08 -3.738 1 93.25 223 SER B N 1
ATOM 3850 C CA . SER B 1 223 ? -5.121 -0.686 -3.801 1 93.25 223 SER B CA 1
ATOM 3851 C C . SER B 1 223 ? -5.371 -2.166 -3.533 1 93.25 223 SER B C 1
ATOM 3853 O O . SER B 1 223 ? -4.539 -3.012 -3.867 1 93.25 223 SER B O 1
ATOM 3855 N N . MET B 1 224 ? -6.551 -2.496 -2.947 1 95.12 224 MET B N 1
ATOM 3856 C CA . MET B 1 224 ? -6.898 -3.863 -2.566 1 95.12 224 MET B CA 1
ATOM 3857 C C . MET B 1 224 ? -7.641 -4.57 -3.693 1 95.12 224 MET B C 1
ATOM 3859 O O . MET B 1 224 ? -7.875 -5.781 -3.625 1 95.12 224 MET B O 1
ATOM 3863 N N . VAL B 1 225 ? -7.969 -3.943 -4.789 1 95.44 225 VAL B N 1
ATOM 3864 C CA . VAL B 1 225 ? -8.914 -4.496 -5.758 1 95.44 225 VAL B CA 1
ATOM 3865 C C . VAL B 1 225 ? -8.305 -5.727 -6.422 1 95.44 225 VAL B C 1
ATOM 3867 O O . VAL B 1 225 ? -8.992 -6.719 -6.66 1 95.44 225 VAL B O 1
ATOM 3870 N N . VAL B 1 226 ? -7.027 -5.668 -6.723 1 94.56 226 VAL B N 1
ATOM 3871 C CA . VAL B 1 226 ? -6.395 -6.812 -7.371 1 94.56 226 VAL B CA 1
ATOM 3872 C C . VAL B 1 226 ? -6.289 -7.973 -6.387 1 94.56 226 VAL B C 1
ATOM 3874 O O . VAL B 1 226 ? -6.547 -9.125 -6.742 1 94.56 226 VAL B O 1
ATOM 3877 N N . ILE B 1 227 ? -5.93 -7.648 -5.137 1 94.56 227 ILE B N 1
ATOM 3878 C CA . ILE B 1 227 ? -5.824 -8.656 -4.086 1 94.56 227 ILE B CA 1
ATOM 3879 C C . ILE B 1 227 ? -7.184 -9.32 -3.865 1 94.56 227 ILE B C 1
ATOM 3881 O O . ILE B 1 227 ? -7.27 -10.539 -3.727 1 94.56 227 ILE B O 1
ATOM 3885 N N . ALA B 1 228 ? -8.195 -8.531 -3.879 1 96.12 228 ALA B N 1
ATOM 3886 C CA . ALA B 1 228 ? -9.555 -9.047 -3.721 1 96.12 228 ALA B CA 1
ATOM 3887 C C . ALA B 1 228 ? -9.922 -9.992 -4.859 1 96.12 228 ALA B C 1
ATOM 3889 O O . ALA B 1 228 ? -10.641 -10.969 -4.656 1 96.12 228 ALA B O 1
ATOM 3890 N N . SER B 1 229 ? -9.43 -9.789 -6 1 95.06 229 SER B N 1
ATOM 3891 C CA . SER B 1 229 ? -9.766 -10.594 -7.168 1 95.06 229 SER B CA 1
ATOM 3892 C C . SER B 1 229 ? -9.133 -11.984 -7.082 1 95.06 229 SER B C 1
ATOM 3894 O O . SER B 1 229 ? -9.586 -12.922 -7.738 1 95.06 229 SER B O 1
ATOM 3896 N N . MET B 1 230 ? -8.086 -12.086 -6.293 1 90.62 230 MET B N 1
ATOM 3897 C CA . MET B 1 230 ? -7.441 -13.383 -6.094 1 90.62 230 MET B CA 1
ATOM 3898 C C . MET B 1 230 ? -8.406 -14.383 -5.465 1 90.62 230 MET B C 1
ATOM 3900 O O . MET B 1 230 ? -8.25 -15.594 -5.621 1 90.62 230 MET B O 1
ATOM 3904 N N . VAL B 1 231 ? -9.422 -13.828 -4.785 1 92.75 231 VAL B N 1
ATOM 3905 C CA . VAL B 1 231 ? -10.359 -14.734 -4.125 1 92.75 231 VAL B CA 1
ATOM 3906 C C . VAL B 1 231 ? -11.719 -14.664 -4.812 1 92.75 231 VAL B C 1
ATOM 3908 O O . VAL B 1 231 ? -12.742 -15.016 -4.215 1 92.75 231 VAL B O 1
ATOM 3911 N N . GLY B 1 232 ? -11.711 -14.094 -5.961 1 94 232 GLY B N 1
ATOM 3912 C CA . GLY B 1 232 ? -12.914 -14.234 -6.77 1 94 232 GLY B CA 1
ATOM 3913 C C . GLY B 1 232 ? -13.68 -12.938 -6.938 1 94 232 GLY B C 1
ATOM 3914 O O . GLY B 1 232 ? -14.742 -12.914 -7.555 1 94 232 GLY B O 1
ATOM 3915 N N . ALA B 1 233 ? -13.203 -11.859 -6.41 1 96.56 233 ALA B N 1
ATOM 3916 C CA . ALA B 1 233 ? -13.875 -10.586 -6.633 1 96.56 233 ALA B CA 1
ATOM 3917 C C . ALA B 1 233 ? -13.727 -10.133 -8.086 1 96.56 233 ALA B C 1
ATOM 3919 O O . ALA B 1 233 ? -12.625 -10.133 -8.633 1 96.56 233 ALA B O 1
ATOM 3920 N N . PRO B 1 234 ? -14.812 -9.773 -8.672 1 96.94 234 PRO B N 1
ATOM 3921 C CA . PRO B 1 234 ? -14.742 -9.32 -10.062 1 96.94 234 PRO B CA 1
ATOM 3922 C C . PRO B 1 234 ? -14.25 -7.879 -10.188 1 96.94 234 PRO B C 1
ATOM 3924 O O . PRO B 1 234 ? -14.008 -7.215 -9.18 1 96.94 234 PRO B O 1
ATOM 3927 N N . GLY B 1 235 ? -14.031 -7.434 -11.492 1 97.94 235 GLY B N 1
ATOM 3928 C CA . GLY B 1 235 ? -13.656 -6.055 -11.75 1 97.94 235 GLY B CA 1
ATOM 3929 C C . GLY B 1 235 ? -12.328 -5.922 -12.461 1 97.94 235 GLY B C 1
ATOM 3930 O O . GLY B 1 235 ? -11.805 -6.902 -13 1 97.94 235 GLY B O 1
ATOM 3931 N N . LEU B 1 236 ? -11.844 -4.723 -12.453 1 98 236 LEU B N 1
ATOM 3932 C CA . LEU B 1 236 ? -10.586 -4.418 -13.125 1 98 236 LEU B CA 1
ATOM 3933 C C . LEU B 1 236 ? -9.438 -5.199 -12.5 1 98 236 LEU B C 1
ATOM 3935 O O . LEU B 1 236 ? -8.492 -5.586 -13.188 1 98 236 LEU B O 1
ATOM 3939 N N . GLY B 1 237 ? -9.539 -5.398 -11.219 1 97.12 237 GLY B N 1
ATOM 3940 C CA . GLY B 1 237 ? -8.523 -6.188 -10.539 1 97.12 237 GLY B CA 1
ATOM 3941 C C . GLY B 1 237 ? -8.43 -7.609 -11.055 1 97.12 237 GLY B C 1
ATOM 3942 O O . GLY B 1 237 ? -7.34 -8.172 -11.148 1 97.12 237 GLY B O 1
ATOM 3943 N N . ALA B 1 238 ? -9.547 -8.18 -11.375 1 97.44 238 ALA B N 1
ATOM 3944 C CA . ALA B 1 238 ? -9.578 -9.531 -11.93 1 97.44 238 ALA B CA 1
ATOM 3945 C C . ALA B 1 238 ? -8.859 -9.586 -13.281 1 97.44 238 ALA B C 1
ATOM 3947 O O . ALA B 1 238 ? -8.195 -10.578 -13.594 1 97.44 238 ALA B O 1
ATOM 3948 N N . GLU B 1 239 ? -9.023 -8.531 -14.031 1 97.38 239 GLU B N 1
ATOM 3949 C CA . GLU B 1 239 ? -8.344 -8.453 -15.328 1 97.38 239 GLU B CA 1
ATOM 3950 C C . GLU B 1 239 ? -6.836 -8.352 -15.156 1 97.38 239 GLU B C 1
ATOM 3952 O O . GLU B 1 239 ? -6.078 -8.992 -15.891 1 97.38 239 GLU B O 1
ATOM 3957 N N . VAL B 1 240 ? -6.438 -7.566 -14.227 1 95.81 240 VAL B N 1
ATOM 3958 C CA . VAL B 1 240 ? -5.012 -7.434 -13.945 1 95.81 240 VAL B CA 1
ATOM 3959 C C . VAL B 1 240 ? -4.457 -8.758 -13.438 1 95.81 240 VAL B C 1
ATOM 3961 O O . VAL B 1 240 ? -3.398 -9.211 -13.883 1 95.81 240 VAL B O 1
ATOM 3964 N N . TYR B 1 241 ? -5.176 -9.383 -12.523 1 94.5 241 TYR B N 1
ATOM 3965 C CA . TYR B 1 241 ? -4.758 -10.664 -11.961 1 94.5 241 TYR B CA 1
ATOM 3966 C C . TYR B 1 241 ? -4.629 -11.719 -13.055 1 94.5 241 TYR B C 1
ATOM 3968 O O . TYR B 1 241 ? -3.633 -12.445 -13.109 1 94.5 241 TYR B O 1
ATOM 3976 N N . ARG B 1 242 ? -5.582 -11.805 -13.914 1 95.12 242 ARG B N 1
ATOM 3977 C CA . ARG B 1 242 ? -5.551 -12.75 -15.023 1 95.12 242 ARG B CA 1
ATOM 3978 C C . ARG B 1 242 ? -4.379 -12.461 -15.961 1 95.12 242 ARG B C 1
ATOM 3980 O O . ARG B 1 242 ? -3.697 -13.383 -16.406 1 95.12 242 ARG B O 1
ATOM 3987 N N . ALA B 1 243 ? -4.203 -11.195 -16.25 1 94.75 243 ALA B N 1
ATOM 3988 C CA . ALA B 1 243 ? -3.115 -10.812 -17.141 1 94.75 243 ALA B CA 1
ATOM 3989 C C . ALA B 1 243 ? -1.763 -11.219 -16.578 1 94.75 243 ALA B C 1
ATOM 3991 O O . ALA B 1 243 ? -0.869 -11.641 -17.312 1 94.75 243 ALA B O 1
ATOM 3992 N N . VAL B 1 244 ? -1.614 -11.133 -15.266 1 91.06 244 VAL B N 1
ATOM 3993 C CA . VAL B 1 244 ? -0.36 -11.492 -14.609 1 91.06 244 VAL B CA 1
ATOM 3994 C C . VAL B 1 244 ? -0.165 -13.008 -14.656 1 91.06 244 VAL B C 1
ATOM 3996 O O . VAL B 1 244 ? 0.922 -13.484 -14.977 1 91.06 244 VAL B O 1
ATOM 3999 N N . THR B 1 245 ? -1.22 -13.75 -14.367 1 89.38 245 THR B N 1
ATOM 4000 C CA . THR B 1 245 ? -1.116 -15.203 -14.312 1 89.38 245 THR B CA 1
ATOM 4001 C C . THR B 1 245 ? -0.948 -15.789 -15.711 1 89.38 245 THR B C 1
ATOM 4003 O O . THR B 1 245 ? -0.357 -16.859 -15.875 1 89.38 245 THR B O 1
ATOM 4006 N N . GLN B 1 246 ? -1.417 -15.031 -16.688 1 92.62 246 GLN B N 1
ATOM 4007 C CA . GLN B 1 246 ? -1.331 -15.523 -18.062 1 92.62 246 GLN B CA 1
ATOM 4008 C C . GLN B 1 246 ? -0.24 -14.797 -18.844 1 92.62 246 GLN B C 1
ATOM 4010 O O . GLN B 1 246 ? -0.108 -14.984 -20.047 1 92.62 246 GLN B O 1
ATOM 4015 N N . ILE B 1 247 ? 0.46 -13.898 -18.25 1 89.44 247 ILE B N 1
ATOM 4016 C CA . ILE B 1 247 ? 1.611 -13.188 -18.797 1 89.44 247 ILE B CA 1
ATOM 4017 C C . ILE B 1 247 ? 1.193 -12.398 -20.031 1 89.44 247 ILE B C 1
ATOM 4019 O O . ILE B 1 247 ? 1.855 -12.469 -21.062 1 89.44 247 ILE B O 1
ATOM 4023 N N . GLN B 1 248 ? 0.08 -11.773 -19.906 1 93.75 248 GLN B N 1
ATOM 4024 C CA . GLN B 1 248 ? -0.408 -10.883 -20.953 1 93.75 248 GLN B CA 1
ATOM 4025 C C . GLN B 1 248 ? -0.107 -9.422 -20.625 1 93.75 248 GLN B C 1
ATOM 4027 O O . GLN B 1 248 ? -0.955 -8.719 -20.078 1 93.75 248 GLN B O 1
ATOM 4032 N N . THR B 1 249 ? 0.984 -8.969 -21.109 1 92.25 249 THR B N 1
ATOM 4033 C CA . THR B 1 249 ? 1.522 -7.676 -20.703 1 92.25 249 THR B CA 1
ATOM 4034 C C . THR B 1 249 ? 0.63 -6.535 -21.188 1 92.25 249 THR B C 1
ATOM 4036 O O . THR B 1 249 ? 0.27 -5.648 -20.406 1 92.25 249 THR B O 1
ATOM 4039 N N . GLY B 1 250 ? 0.253 -6.555 -22.359 1 93.06 250 GLY B N 1
ATOM 4040 C CA . GLY B 1 250 ? -0.576 -5.5 -22.922 1 93.06 250 GLY B CA 1
ATOM 4041 C C . GLY B 1 250 ? -1.918 -5.363 -22.219 1 93.06 250 GLY B C 1
ATOM 4042 O O . GLY B 1 250 ? -2.322 -4.258 -21.859 1 93.06 250 GLY B O 1
ATOM 4043 N N . VAL B 1 251 ? -2.564 -6.523 -22.031 1 94.31 251 VAL B N 1
ATOM 4044 C CA . VAL B 1 251 ? -3.875 -6.551 -21.375 1 94.31 251 VAL B CA 1
ATOM 4045 C C . VAL B 1 251 ? -3.758 -6.039 -19.953 1 94.31 251 VAL B C 1
ATOM 4047 O O . VAL B 1 251 ? -4.617 -5.289 -19.484 1 94.31 251 VAL B O 1
ATOM 4050 N N . GLY B 1 252 ? -2.693 -6.484 -19.328 1 94.81 252 GLY B N 1
ATOM 4051 C CA . GLY B 1 252 ? -2.459 -6.012 -17.969 1 94.81 252 GLY B CA 1
ATOM 4052 C C . GLY B 1 252 ? -2.271 -4.508 -17.891 1 94.81 252 GLY B C 1
ATOM 4053 O O . GLY B 1 252 ? -2.777 -3.861 -16.969 1 94.81 252 GLY B O 1
ATOM 4054 N N . PHE B 1 253 ? -1.544 -4 -18.828 1 94.12 253 PHE B N 1
ATOM 4055 C CA . PHE B 1 253 ? -1.325 -2.559 -18.875 1 94.12 253 PHE B CA 1
ATOM 4056 C C . PHE B 1 253 ? -2.639 -1.817 -19.094 1 94.12 253 PHE B C 1
ATOM 4058 O O . PHE B 1 253 ? -2.889 -0.788 -18.453 1 94.12 253 PHE B O 1
ATOM 4065 N N . GLU B 1 254 ? -3.449 -2.332 -19.953 1 96 254 GLU B N 1
ATOM 4066 C CA . GLU B 1 254 ? -4.742 -1.706 -20.219 1 96 254 GLU B CA 1
ATOM 4067 C C . GLU B 1 254 ? -5.598 -1.666 -18.953 1 96 254 GLU B C 1
ATOM 4069 O O . GLU B 1 254 ? -6.16 -0.624 -18.609 1 96 254 GLU B O 1
ATOM 4074 N N . ALA B 1 255 ? -5.695 -2.775 -18.312 1 96.69 255 ALA B N 1
ATOM 4075 C CA . ALA B 1 255 ? -6.492 -2.861 -17.094 1 96.69 255 ALA B CA 1
ATOM 4076 C C . ALA B 1 255 ? -5.906 -1.982 -15.984 1 96.69 255 ALA B C 1
ATOM 4078 O O . ALA B 1 255 ? -6.641 -1.317 -15.258 1 96.69 255 ALA B O 1
ATOM 4079 N N . GLY B 1 256 ? -4.578 -2.025 -15.883 1 95.44 256 GLY B N 1
ATOM 4080 C CA . GLY B 1 256 ? -3.904 -1.165 -14.922 1 95.44 256 GLY B CA 1
ATOM 4081 C C . GLY B 1 256 ? -4.152 0.311 -15.164 1 95.44 256 GLY B C 1
ATOM 4082 O O . GLY B 1 256 ? -4.332 1.081 -14.219 1 95.44 256 GLY B O 1
ATOM 4083 N N . LEU B 1 257 ? -4.109 0.67 -16.391 1 95.94 257 LEU B N 1
ATOM 4084 C CA . LEU B 1 257 ? -4.375 2.059 -16.766 1 95.94 257 LEU B CA 1
ATOM 4085 C C . LEU B 1 257 ? -5.785 2.469 -16.359 1 95.94 257 LEU B C 1
ATOM 4087 O O . LEU B 1 257 ? -6.004 3.594 -15.898 1 95.94 257 LEU B O 1
ATOM 4091 N N . ALA B 1 258 ? -6.719 1.594 -16.562 1 97.69 258 ALA B N 1
ATOM 4092 C CA . ALA B 1 258 ? -8.086 1.872 -16.141 1 97.69 258 ALA B CA 1
ATOM 4093 C C . ALA B 1 258 ? -8.164 2.127 -14.648 1 97.69 258 ALA B C 1
ATOM 4095 O O . ALA B 1 258 ? -8.852 3.051 -14.195 1 97.69 258 ALA B O 1
ATOM 4096 N N . ILE B 1 259 ? -7.461 1.359 -13.883 1 96.75 259 ILE B N 1
ATOM 4097 C CA . ILE B 1 259 ? -7.434 1.53 -12.43 1 96.75 259 ILE B CA 1
A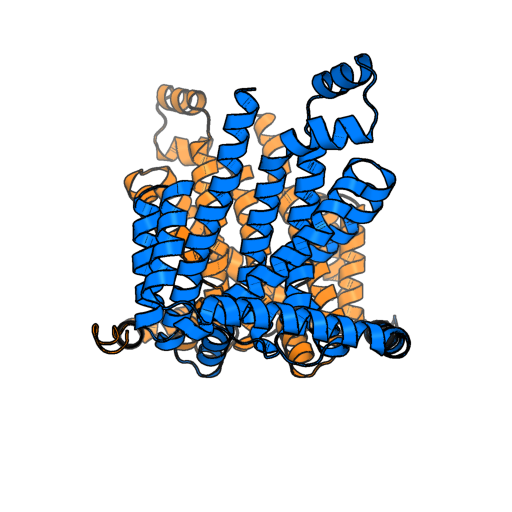TOM 4098 C C . ILE B 1 259 ? -6.824 2.885 -12.086 1 96.75 259 ILE B C 1
ATOM 4100 O O . ILE B 1 259 ? -7.316 3.586 -11.195 1 96.75 259 ILE B O 1
ATOM 4104 N N . VAL B 1 260 ? -5.77 3.248 -12.797 1 95.69 260 VAL B N 1
ATOM 4105 C CA . VAL B 1 260 ? -5.102 4.523 -12.555 1 95.69 260 VAL B CA 1
ATOM 4106 C C . VAL B 1 260 ? -6.066 5.672 -12.828 1 95.69 260 VAL B C 1
ATOM 4108 O O . VAL B 1 260 ? -6.129 6.633 -12.055 1 95.69 260 VAL B O 1
ATOM 4111 N N . ILE B 1 261 ? -6.781 5.586 -13.867 1 97 261 ILE B N 1
ATOM 4112 C CA . ILE B 1 261 ? -7.727 6.633 -14.242 1 97 261 ILE B CA 1
ATOM 4113 C C . ILE B 1 261 ? -8.773 6.805 -13.148 1 97 261 ILE B C 1
ATOM 4115 O O . ILE B 1 261 ? -9.031 7.922 -12.695 1 97 261 ILE B O 1
ATOM 4119 N N . ILE B 1 262 ? -9.305 5.719 -12.703 1 97.12 262 ILE B N 1
ATOM 4120 C CA . ILE B 1 262 ? -10.344 5.797 -11.688 1 97.12 262 ILE B CA 1
ATOM 4121 C C . ILE B 1 262 ? -9.742 6.305 -10.375 1 97.12 262 ILE B C 1
ATOM 4123 O O . ILE B 1 262 ? -10.383 7.051 -9.641 1 97.12 262 ILE B O 1
ATOM 4127 N N . ALA B 1 263 ? -8.547 5.848 -10.117 1 95.5 263 ALA B N 1
ATOM 4128 C CA . ALA B 1 263 ? -7.863 6.305 -8.914 1 95.5 263 ALA B CA 1
ATOM 4129 C C . ALA B 1 263 ? -7.703 7.82 -8.914 1 95.5 263 ALA B C 1
ATOM 4131 O O . ALA B 1 263 ? -7.977 8.484 -7.91 1 95.5 263 ALA B O 1
ATOM 4132 N N . ILE B 1 264 ? -7.297 8.391 -10.016 1 94.88 264 ILE B N 1
ATOM 4133 C CA . ILE B 1 264 ? -7.082 9.828 -10.133 1 94.88 264 ILE B CA 1
ATOM 4134 C C . ILE B 1 264 ? -8.414 10.57 -9.984 1 94.88 264 ILE B C 1
ATOM 4136 O O . ILE B 1 264 ? -8.5 11.57 -9.273 1 94.88 264 ILE B O 1
ATOM 4140 N N . ILE B 1 265 ? -9.398 10.031 -10.594 1 96.94 265 ILE B N 1
ATOM 4141 C CA . ILE B 1 265 ? -10.719 10.656 -10.555 1 96.94 265 ILE B CA 1
ATOM 4142 C C . ILE B 1 265 ? -11.234 10.68 -9.117 1 96.94 265 ILE B C 1
ATOM 4144 O O . ILE B 1 265 ? -11.641 11.734 -8.609 1 96.94 265 ILE B O 1
ATOM 4148 N N . LEU B 1 266 ? -11.203 9.57 -8.469 1 95.69 266 LEU B N 1
ATOM 4149 C CA . LEU B 1 266 ? -11.695 9.477 -7.098 1 95.69 266 LEU B CA 1
ATOM 4150 C C . LEU B 1 266 ? -10.852 10.328 -6.156 1 95.69 266 LEU B C 1
ATOM 4152 O O . LEU B 1 266 ? -11.391 10.992 -5.258 1 95.69 266 LEU B O 1
ATOM 4156 N N . ASP B 1 267 ? -9.594 10.312 -6.383 1 94.31 267 ASP B N 1
ATOM 4157 C CA . ASP B 1 267 ? -8.688 11.086 -5.547 1 94.31 267 ASP B CA 1
ATOM 4158 C C . ASP B 1 267 ? -8.984 12.586 -5.656 1 94.31 267 ASP B C 1
ATOM 4160 O O . ASP B 1 267 ? -9.125 13.266 -4.641 1 94.31 267 ASP B O 1
ATOM 4164 N N . ARG B 1 268 ? -9.102 13.133 -6.871 1 93.94 268 ARG B N 1
ATOM 4165 C CA . ARG B 1 268 ? -9.32 14.555 -7.102 1 93.94 268 ARG B CA 1
ATOM 4166 C C . ARG B 1 268 ? -10.688 14.992 -6.586 1 93.94 268 ARG B C 1
ATOM 4168 O O . ARG B 1 268 ? -10.805 16.047 -5.953 1 93.94 268 ARG B O 1
ATOM 4175 N N . ILE B 1 269 ? -11.578 14.188 -6.781 1 94.5 269 ILE B N 1
ATOM 4176 C CA . ILE B 1 269 ? -12.938 14.539 -6.363 1 94.5 269 ILE B CA 1
ATOM 4177 C C . ILE B 1 269 ? -13.016 14.555 -4.84 1 94.5 269 ILE B C 1
ATOM 4179 O O . ILE B 1 269 ? -13.547 15.5 -4.25 1 94.5 269 ILE B O 1
ATOM 4183 N N . THR B 1 270 ? -12.477 13.578 -4.184 1 93.38 270 THR B N 1
ATOM 4184 C CA . THR B 1 270 ? -12.602 13.445 -2.738 1 93.38 270 THR B CA 1
ATOM 4185 C C . THR B 1 270 ? -11.711 14.461 -2.025 1 93.38 270 THR B C 1
ATOM 4187 O O . THR B 1 270 ? -12.094 15.016 -0.996 1 93.38 270 THR B O 1
ATOM 4190 N N . GLN B 1 271 ? -10.531 14.695 -2.568 1 90.62 271 GLN B N 1
ATOM 4191 C CA . GLN B 1 271 ? -9.641 15.672 -1.962 1 90.62 271 GLN B CA 1
ATOM 4192 C C . GLN B 1 271 ? -10.258 17.062 -1.977 1 90.62 271 GLN B C 1
ATOM 4194 O O . GLN B 1 271 ? -10.078 17.844 -1.037 1 90.62 271 GLN B O 1
ATOM 4199 N N . ASN B 1 272 ? -10.93 17.438 -2.986 1 90.19 272 ASN B N 1
ATOM 4200 C CA . ASN B 1 272 ? -11.492 18.766 -3.135 1 90.19 272 ASN B CA 1
ATOM 4201 C C . ASN B 1 272 ? -12.812 18.906 -2.391 1 90.19 272 ASN B C 1
ATOM 4203 O O . ASN B 1 272 ? -13.281 20.031 -2.152 1 90.19 272 ASN B O 1
ATOM 4207 N N . MET B 1 273 ? -13.422 17.859 -2.084 1 85.62 273 MET B N 1
ATOM 4208 C CA . MET B 1 273 ? -14.609 17.906 -1.241 1 85.62 273 MET B CA 1
ATOM 4209 C C . MET B 1 273 ? -14.258 18.359 0.172 1 85.62 273 MET B C 1
ATOM 4211 O O . MET B 1 273 ? -15.031 19.078 0.805 1 85.62 273 MET B O 1
ATOM 4215 N N . GLY B 1 274 ? -13.117 18.031 0.689 1 75.5 274 GLY B N 1
ATOM 4216 C CA . GLY B 1 274 ? -12.664 18.406 2.016 1 75.5 274 GLY B CA 1
ATOM 4217 C C . GLY B 1 274 ? -12.188 19.844 2.094 1 75.5 274 GLY B C 1
ATOM 4218 O O . GLY B 1 274 ? -12.352 20.5 3.123 1 75.5 274 GLY B O 1
ATOM 4219 N N . LYS B 1 275 ? -11.641 20.406 1.079 1 72.81 275 LYS B N 1
ATOM 4220 C CA . LYS B 1 275 ? -11.109 21.766 1.068 1 72.81 275 LYS B CA 1
ATOM 4221 C C . LYS B 1 275 ? -12.242 22.781 1.064 1 72.81 275 LYS B C 1
ATOM 4223 O O . LYS B 1 275 ? -12.148 23.812 1.731 1 72.81 275 LYS B O 1
ATOM 4228 N N . LYS B 1 276 ? -13.195 22.547 0.412 1 63.03 276 LYS B N 1
ATOM 4229 C CA . LYS B 1 276 ? -14.297 23.516 0.342 1 63.03 276 LYS B CA 1
ATOM 4230 C C . LYS B 1 276 ? -14.992 23.641 1.694 1 63.03 276 LYS B C 1
ATOM 4232 O O . LYS B 1 276 ? -15.422 24.734 2.066 1 63.03 276 LYS B O 1
ATOM 4237 N N . LYS B 1 277 ? -14.898 22.641 2.371 1 58.5 277 LYS B N 1
ATOM 4238 C CA . LYS B 1 277 ? -15.555 22.719 3.672 1 58.5 277 LYS B CA 1
ATOM 4239 C C . LYS B 1 277 ? -14.727 23.531 4.66 1 58.5 277 LYS B C 1
ATOM 4241 O O . LYS B 1 277 ? -15.273 24.203 5.539 1 58.5 277 LYS B O 1
ATOM 4246 N N . LYS B 1 278 ? -13.438 23.578 4.457 1 57.38 278 LYS B N 1
ATOM 4247 C CA . LYS B 1 278 ? -12.578 24.406 5.301 1 57.38 278 LYS B CA 1
ATOM 4248 C C . LYS B 1 278 ? -12.875 25.891 5.082 1 57.38 278 LYS B C 1
ATOM 4250 O O . LYS B 1 278 ? -12.914 26.672 6.039 1 57.38 278 LYS B O 1
ATOM 4255 N N . GLY B 1 279 ? -12.984 26.203 3.807 1 51.38 279 GLY B N 1
ATOM 4256 C CA . GLY B 1 279 ? -13.227 27.594 3.473 1 51.38 279 GLY B CA 1
ATOM 4257 C C . GLY B 1 279 ? -14.547 28.109 4.008 1 51.38 279 GLY B C 1
ATOM 4258 O O . GLY B 1 279 ? -14.641 29.266 4.445 1 51.38 279 GLY B O 1
ATOM 4259 N N . ASP B 1 280 ? -15.523 27.297 3.926 1 52.78 280 ASP B N 1
ATOM 4260 C CA . ASP B 1 280 ? -16.844 27.734 4.379 1 52.78 280 ASP B CA 1
ATOM 4261 C C . ASP B 1 280 ? -16.859 27.922 5.895 1 52.78 280 ASP B C 1
ATOM 4263 O O . ASP B 1 280 ? -17.562 28.797 6.406 1 52.78 280 ASP B O 1
ATOM 4267 N N . ILE B 1 281 ? -16.031 27.109 6.543 1 50.78 281 ILE B N 1
ATOM 4268 C CA . ILE B 1 281 ? -16.031 27.188 8 1 50.78 281 ILE B CA 1
ATOM 4269 C C . ILE B 1 281 ? -15.219 28.391 8.461 1 50.78 281 ILE B C 1
ATOM 4271 O O . ILE B 1 281 ? -15.562 29.047 9.445 1 50.78 281 ILE B O 1
ATOM 4275 N N . GLN B 1 282 ? -14.156 28.672 7.723 1 47.19 282 GLN B N 1
ATOM 4276 C CA . GLN B 1 282 ? -13.398 29.859 8.102 1 47.19 282 GLN B CA 1
ATOM 4277 C C . GLN B 1 282 ? -14.219 31.125 7.871 1 47.19 282 GLN B C 1
ATOM 4279 O O . GLN B 1 282 ? -13.977 32.156 8.508 1 47.19 282 GLN B O 1
ATOM 4284 N N . ASN B 1 283 ? -15.055 31.047 6.93 1 44.75 283 ASN B N 1
ATOM 4285 C CA . ASN B 1 283 ? -15.859 32.25 6.688 1 44.75 283 ASN B CA 1
ATOM 4286 C C . ASN B 1 283 ? -17.016 32.344 7.684 1 44.75 283 ASN B C 1
ATOM 4288 O O . ASN B 1 283 ? -17.844 33.25 7.578 1 44.75 283 ASN B O 1
ATOM 4292 N N . VAL B 1 284 ? -17.094 31.422 8.539 1 42.12 284 VAL B N 1
ATOM 4293 C CA . VAL B 1 284 ? -18.094 31.625 9.586 1 42.12 284 VAL B CA 1
ATOM 4294 C C . VAL B 1 284 ? -17.406 32.094 10.867 1 42.12 284 VAL B C 1
ATOM 4296 O O . VAL B 1 284 ? -16.297 31.641 11.18 1 42.12 284 VAL B O 1
#

Secondary structure (DSSP, 8-state):
-TTTS----HHHHHHHHHHHHHHHHHHHHHHHHHHHHHHHHHHHHHHHTS-HHHHHHHHHHHHHHHS-HHHHHHHHHHHHHHHHTT-HHHHHHHHHHHHHHHHHHHHHHHHHHHHHHH-HHHHHHHHHHHHHHHHS-GGGGHHHHHHHH-SSHHHHHHHHHHHHHHHHHHHHHHHHHTS-HHHHHHHHHTT--HHHHIIIIIHHHHHHHHHHHHHHHHHHHHHTHHHHHTTT--SHHHHHHHHHHTT-HHHHHHHHHHHHHHHHHHHHHHHHHHHHHHHHHHT-/-TTTS----HHHHHHHHHHHHHHHHHHHHHHHHHHHHHHHHHHHHHHHTS-HHHHHHHHHHHHHHHS-HHHHHHHHHHHHHHHHTT-HHHHHHHHHHHHHHHHHHHHHHHHHHHHHHH-HHHHHHHHHHHHHHHHS-HHHHHHHHHHHH-SSHHHHHHHHHHHHHHHHHHHHHHHHHTS-HHHHHHHHHTT--HHHHIIIIIHHHHHHHHHHHHHHHHHHHHHTHHHHHTTT--SHHHHHHHHHHTT-HHHHHHHHHHHHHHHHHHHHHHHHHHHHHHHHHHT-

Nearest PDB structures (foldseek):
  7ahh-assembly1_B  TM=9.693E-01  e=7.660E-20  Lactococcus lactis subsp. lactis
  7ahd-assembly1_B  TM=9.260E-01  e=4.501E-20  Lactococcus lactis subsp. lactis
  7ahh-assembly1_A  TM=9.711E-01  e=3.306E-19  Lactococcus lactis subsp. lactis
  7ahc-assembly1_B  TM=9.450E-01  e=7.674E-19  Lactococcus lactis subsp. lactis
  7ahd-assembly1_A  TM=9.060E-01  e=5.150E-19  Lactococcus lactis subsp. lactis

InterPro domains:
  IPR000515 ABC transporter type 1, transmembrane domain MetI-like [PF00528] (109-273)
  IPR000515 ABC transporter type 1, transmembrane domain MetI-like [PS50928] (91-270)
  IPR000515 ABC transporter type 1, transmembrane domain MetI-like [cd06261] (91-253)
  IPR035906 MetI-like superfamily [G3DSA:1.10.3720.10] (84-276)
  IPR035906 MetI-like superfamily [SSF161098] (86-270)

Solvent-accessible surface area (backbone atoms only — not comparable to full-atom values): 26954 Å² total; per-residue (Å²): 109,72,83,83,45,74,58,70,64,55,33,57,52,46,44,49,51,54,49,51,45,48,73,75,39,39,67,57,41,50,50,50,38,52,50,49,44,48,50,29,48,48,47,28,50,59,56,64,69,42,54,69,69,58,49,29,46,51,54,14,48,49,27,31,75,50,59,36,65,67,54,11,50,48,39,29,55,46,47,50,48,32,45,41,67,69,40,45,68,28,44,39,40,35,50,18,44,37,51,48,20,34,50,52,20,47,68,49,17,41,57,51,8,51,52,29,52,74,28,71,69,48,32,67,55,48,49,59,54,39,50,48,47,70,50,41,52,72,69,48,44,38,28,60,25,32,73,64,50,37,75,22,52,44,16,27,30,53,28,24,22,58,59,16,18,44,47,21,21,53,26,27,22,47,22,43,64,64,51,57,62,67,60,53,50,50,41,48,73,75,64,49,48,72,66,51,40,41,67,69,44,33,46,63,71,10,40,39,41,30,34,51,10,47,42,49,14,46,54,44,22,56,69,33,41,41,65,20,19,74,45,51,13,68,21,37,22,32,47,30,48,49,18,52,79,65,66,34,48,18,58,14,47,52,31,30,48,45,51,30,48,50,48,50,48,53,49,51,45,41,56,35,56,22,52,54,53,47,55,58,51,67,72,96,110,69,83,82,45,74,61,70,62,56,33,57,52,47,44,48,51,54,49,51,47,48,72,75,38,41,67,58,39,51,49,49,39,51,51,50,45,49,50,28,48,47,47,29,52,59,58,64,70,41,53,69,68,57,48,28,48,52,53,14,50,50,28,33,74,53,61,37,65,67,54,12,51,48,40,29,53,47,47,50,47,31,44,43,68,68,40,44,68,28,42,40,40,35,49,17,43,36,50,49,22,36,50,52,19,46,69,49,17,42,56,51,8,51,52,26,53,76,28,72,69,48,31,66,56,48,50,59,54,40,51,49,45,69,52,42,53,71,70,46,43,38,32,61,25,32,71,66,51,37,76,21,53,45,15,26,30,52,28,26,23,59,59,17,17,45,48,21,20,54,26,28,23,49,22,43,65,64,49,57,63,66,61,53,50,50,41,48,74,73,64,50,47,72,67,51,41,41,66,69,45,32,45,65,71,9,39,39,40,31,35,51,9,46,41,48,14,45,54,45,22,55,69,33,41,40,65,19,19,76,44,52,13,68,21,36,22,31,47,30,50,48,17,53,79,65,65,32,48,19,58,13,47,52,31,29,48,45,50,30,48,52,49,52,47,52,49,50,45,41,56,35,58,22,52,56,53,47,55,58,52,69,73,95

Foldseek 3Di:
DCPPDPDDVPVVVVVVVLVVCCVPCLVVLVVLLVVLVCQLVVQLVVLVVDDQQRSLQVLLVLLCVLFNNVLSVLSSVLSVLCVVLVFNSLASSLCSLLVSLLVVLLVPQLVLLLVLLVDVVSVVVVVVLLVVLQPDDLLVQLVSLCSSNNFESRSLSRSLNSNLNSLLSVLSSVQLNVQDPVLVVVCVVVPDDPVCCVVPPRCLSSQLSSLVSSLSSSLSSLVSQLSSCVRPYGHLSVQLVVCVVVVPVVSNVSSVSSSVSVNVSSNSSSNSVSVVSNVVVVVD/DCPPDPDDVPVVVVVVVLVVCCVPCLVVLVVLLVVLVCQLVVQLVVLVVDDQQRSLQVLLVLLCVLFNNVLSVLSSVLSVLCVVLVFNSLASSLCSLLVSLLVVLLVPQLVLLLVLLVDVVSVVVVVVLLVVLQPDDLLVQLVSLCSSNNFESRSLSRSLNSNLNSLLSVLSSVQLNVQDPVLVVVCVVVPDDPVCCVVPPRCLSSQLSNLVSSLSSSLSSLVSQLSSCVRPYGHLSVQLVVCVVVVPVVSNVSSVSSSVSVNVSSNSSSNSVSVVSNVVVVVD

Sequence (568 aa):
MNDFLPKLPLADWVDGIVNWLTDHFGEVFDGISNGVAAFVQGIGNSLGFIPVILLSLIIGLLAWKLCNWRIALFTFVGLILIDNLGYWQQMLETISLVLTSVLLSVLIGIPVGIWASQSGSVKKIVTPILDFMQTMPAFVYLLPAIFFFSIGVVPGVVASVIFAMPPTIRLTILGIQQVPADLIEATEAFGSTTKQRLLKVQLPLAMPTIMAGINQSIMLALSMVVIASMVGAPGLGAEVYRAVTQIQTGVGFEAGLAIVIIAIILDRITQNMGKKKKGDIQNVMNDFLPKLPLADWVDGIVNWLTDHFGEVFDGISNGVAAFVQGIGNSLGFIPVILLSLIIGLLAWKLCNWRIALFTFVGLILIDNLGYWQQMLETISLVLTSVLLSVLIGIPVGIWASQSGSVKKIVTPILDFMQTMPAFVYLLPAIFFFSIGVVPGVVASVIFAMPPTIRLTILGIQQVPADLIEATEAFGSTTKQRLLKVQLPLAMPTIMAGINQSIMLALSMVVIASMVGAPGLGAEVYRAVTQIQTGVGFEAGLAIVIIAIILDRITQNMGKKKKGDIQNV